Protein AF-A0A537EBY5-F1 (afdb_monomer_lite)

pLDDT: mean 74.68, std 19.13, range [27.14, 98.25]

Sequence (490 aa):
MNLAALVAFVLGSEFKTANGILRASDQRFGFIKRELEREFDETRVAWFFSLMGKNVGSEMEGLAYSTVLRDSSAQLTFLPYHSLYMLSISSYKYTDAKSIGKAWNYKGRAVENVLFNAVTSCLQTRHPMDGRKLLRYQLPDDKGDIDVAGFDKSNLLLMESKFWDSPTVESLESELDRFKLRVDYVQQNLSKLGFDEGLKITPVFFTPYAPLAMWSQIRLLPSVSSIIYFLTKNFGPRRFRLIDGDERISQYVQMDNNGQFIPLDGSGVASDIPEDLYRIQDGVVDQLGDNEIVVYVMTPAGTAYPIFCELTQPMALDLRTSGVGPGTVIRMGLYNLLGGWAPAQLCCFRVLKSFEETKGQSPAMVLTLANVSSARDEFVLRTWGEYGKEILDFAEKWDVDLFKLITRLEQKGQNYLSGVGIALGLQDMFHFVAQCPCGDAIGMPTTLAIRLRVLYPDGKLRCESCDPELESKLRELNSGPVRKAGYVPW

Structure (mmCIF, N/CA/C/O backbone):
data_AF-A0A537EBY5-F1
#
_entry.id   AF-A0A537EBY5-F1
#
loop_
_atom_site.group_PDB
_atom_site.id
_atom_site.type_symbol
_atom_site.label_atom_id
_atom_site.label_alt_id
_atom_site.label_comp_id
_atom_site.label_asym_id
_atom_site.label_entity_id
_atom_site.label_seq_id
_atom_site.pdbx_PDB_ins_code
_atom_site.Cartn_x
_atom_site.Cartn_y
_atom_site.Cartn_z
_atom_site.occupancy
_atom_site.B_iso_or_equiv
_atom_site.auth_seq_id
_atom_site.auth_comp_id
_atom_site.auth_asym_id
_atom_site.auth_atom_id
_atom_site.pdbx_PDB_model_num
ATOM 1 N N . MET A 1 1 ? 23.662 4.788 0.479 1.00 34.78 1 MET A N 1
ATOM 2 C CA . MET A 1 1 ? 22.581 3.866 0.063 1.00 34.78 1 MET A CA 1
ATOM 3 C C . MET A 1 1 ? 21.794 3.482 1.310 1.00 34.78 1 MET A C 1
ATOM 5 O O . MET A 1 1 ? 22.374 2.895 2.210 1.00 34.78 1 MET A O 1
ATOM 9 N N . ASN A 1 2 ? 20.515 3.859 1.429 1.00 38.72 2 ASN A N 1
ATOM 10 C CA . ASN A 1 2 ? 19.704 3.490 2.601 1.00 38.72 2 ASN A CA 1
ATOM 11 C C . ASN A 1 2 ? 19.650 1.951 2.724 1.00 38.72 2 ASN A C 1
ATOM 13 O O . ASN A 1 2 ? 19.525 1.273 1.710 1.00 38.72 2 ASN A O 1
ATOM 17 N N . LEU A 1 3 ? 19.732 1.368 3.920 1.00 38.03 3 LEU A N 1
ATOM 18 C CA . LEU A 1 3 ? 19.669 -0.090 4.096 1.00 38.03 3 LEU A CA 1
ATOM 19 C C . LEU A 1 3 ? 18.361 -0.684 3.548 1.00 38.03 3 LEU A C 1
ATOM 21 O O . LEU A 1 3 ? 18.355 -1.794 3.029 1.00 38.03 3 LEU A O 1
ATOM 25 N N . ALA A 1 4 ? 17.265 0.078 3.587 1.00 36.84 4 ALA A N 1
ATOM 26 C CA . ALA A 1 4 ? 16.023 -0.268 2.897 1.00 36.84 4 ALA A CA 1
ATOM 27 C C . ALA A 1 4 ? 16.229 -0.404 1.379 1.00 36.84 4 ALA A C 1
ATOM 29 O O . ALA A 1 4 ? 15.717 -1.334 0.763 1.00 36.84 4 ALA A O 1
ATOM 30 N N . ALA A 1 5 ? 17.028 0.497 0.799 1.00 35.72 5 ALA A N 1
ATOM 31 C CA . ALA A 1 5 ? 17.425 0.460 -0.597 1.00 35.72 5 ALA A CA 1
ATOM 32 C C . ALA A 1 5 ? 18.400 -0.687 -0.869 1.00 35.72 5 ALA A C 1
ATOM 34 O O . ALA A 1 5 ? 18.190 -1.345 -1.865 1.00 35.72 5 ALA A O 1
ATOM 35 N N . LEU A 1 6 ? 19.366 -1.008 0.009 1.00 39.84 6 LEU A N 1
ATOM 36 C CA . LEU A 1 6 ? 20.245 -2.190 -0.109 1.00 39.84 6 LEU A CA 1
ATOM 37 C C . LEU A 1 6 ? 19.442 -3.502 -0.036 1.00 39.84 6 LEU A C 1
ATOM 39 O O . LEU A 1 6 ? 19.629 -4.382 -0.864 1.00 39.84 6 LEU A O 1
ATOM 43 N N . VAL A 1 7 ? 18.523 -3.638 0.924 1.00 40.16 7 VAL A N 1
ATOM 44 C CA . VAL A 1 7 ? 17.635 -4.806 1.067 1.00 40.16 7 VAL A CA 1
ATOM 45 C C . VAL A 1 7 ? 16.714 -4.924 -0.151 1.00 40.16 7 VAL A C 1
ATOM 47 O O . VAL A 1 7 ? 16.579 -6.010 -0.707 1.00 40.16 7 VAL A O 1
ATOM 50 N N . ALA A 1 8 ? 16.150 -3.819 -0.639 1.00 36.78 8 ALA A N 1
ATOM 51 C CA . ALA A 1 8 ? 15.376 -3.809 -1.879 1.00 36.78 8 ALA A CA 1
ATOM 52 C C . ALA A 1 8 ? 16.237 -4.099 -3.132 1.00 36.78 8 ALA A C 1
ATOM 54 O O . ALA A 1 8 ? 15.797 -4.859 -3.993 1.00 36.78 8 ALA A O 1
ATOM 55 N N . PHE A 1 9 ? 17.465 -3.567 -3.215 1.00 36.50 9 PHE A N 1
ATOM 56 C CA . PHE A 1 9 ? 18.412 -3.735 -4.333 1.00 36.50 9 PHE A CA 1
ATOM 57 C C . PHE A 1 9 ? 18.972 -5.154 -4.421 1.00 36.50 9 PHE A C 1
ATOM 59 O O . PHE A 1 9 ? 19.147 -5.683 -5.513 1.00 36.50 9 PHE A O 1
ATOM 66 N N . VAL A 1 10 ? 19.290 -5.765 -3.278 1.00 36.56 10 VAL A N 1
ATOM 67 C CA . VAL A 1 10 ? 20.008 -7.047 -3.197 1.00 36.56 10 VAL A CA 1
ATOM 68 C C . VAL A 1 10 ? 19.041 -8.235 -3.067 1.00 36.56 10 VAL A C 1
ATOM 70 O O . VAL A 1 10 ? 19.367 -9.347 -3.498 1.00 36.56 10 VAL A O 1
ATOM 73 N N . LEU A 1 11 ? 17.852 -8.025 -2.481 1.00 41.75 11 LEU A N 1
ATOM 74 C CA . LEU A 1 11 ? 16.957 -9.099 -2.007 1.00 41.75 11 LEU A CA 1
ATOM 75 C C . LEU A 1 11 ? 15.520 -9.004 -2.558 1.00 41.75 11 LEU A C 1
ATOM 77 O O . LEU A 1 11 ? 14.694 -9.874 -2.280 1.00 41.75 11 LEU A O 1
ATOM 81 N N . GLY A 1 12 ? 15.202 -7.975 -3.351 1.00 36.81 12 GLY A N 1
ATOM 82 C CA . GLY A 1 12 ? 13.828 -7.631 -3.737 1.00 36.81 12 GLY A CA 1
ATOM 83 C C . GLY A 1 12 ? 13.080 -8.651 -4.609 1.00 36.81 12 GLY A C 1
ATOM 84 O O . GLY A 1 12 ? 11.850 -8.670 -4.582 1.00 36.81 12 GLY A O 1
ATOM 85 N N . SER A 1 13 ? 13.765 -9.517 -5.366 1.00 36.62 13 SER A N 1
ATOM 86 C CA . SER A 1 13 ? 13.103 -10.536 -6.203 1.00 36.62 13 SER A CA 1
ATOM 87 C C . SER A 1 13 ? 12.587 -11.740 -5.404 1.00 36.62 13 SER A C 1
ATOM 89 O O . SER A 1 13 ? 11.498 -12.227 -5.693 1.00 36.62 13 SER A O 1
ATOM 91 N N . GLU A 1 14 ? 13.302 -12.175 -4.362 1.00 35.69 14 GLU A N 1
ATOM 92 C CA . GLU A 1 14 ? 12.893 -13.290 -3.484 1.00 35.69 14 GLU A CA 1
ATOM 93 C C . GLU A 1 14 ? 11.818 -12.876 -2.465 1.00 35.69 14 GLU A C 1
ATOM 95 O O . GLU A 1 14 ? 11.076 -13.710 -1.951 1.00 35.69 14 GLU A O 1
ATOM 100 N N . PHE A 1 15 ? 11.696 -11.574 -2.195 1.00 39.59 15 PHE A N 1
ATOM 101 C CA . PHE A 1 15 ? 10.700 -11.013 -1.282 1.00 39.59 15 PHE A CA 1
ATOM 102 C C . PHE A 1 15 ? 9.254 -11.141 -1.809 1.00 39.59 15 PHE A C 1
ATOM 104 O O . PHE A 1 15 ? 8.315 -11.306 -1.029 1.00 39.59 15 PHE A O 1
ATOM 111 N N . LYS A 1 16 ? 9.067 -11.098 -3.138 1.00 35.56 16 LYS A N 1
ATOM 112 C CA . LYS A 1 16 ? 7.748 -11.121 -3.801 1.00 35.56 16 LYS A CA 1
ATOM 113 C C . LYS A 1 16 ? 7.028 -12.472 -3.727 1.00 35.56 16 LYS A C 1
ATOM 115 O O . LYS A 1 16 ? 5.814 -12.505 -3.890 1.00 35.56 16 LYS A O 1
ATOM 120 N N . THR A 1 17 ? 7.741 -13.575 -3.508 1.00 36.78 17 THR A N 1
ATOM 121 C CA . THR A 1 17 ? 7.212 -14.925 -3.770 1.00 36.78 17 THR A CA 1
ATOM 122 C C . THR A 1 17 ? 6.623 -15.650 -2.554 1.00 36.78 17 THR A C 1
ATOM 124 O O . THR A 1 17 ? 6.066 -16.728 -2.730 1.00 36.78 17 THR A O 1
ATOM 127 N N . ALA A 1 18 ? 6.731 -15.114 -1.329 1.00 38.44 18 ALA A N 1
ATOM 128 C CA . ALA A 1 18 ? 6.383 -15.871 -0.114 1.00 38.44 18 ALA A CA 1
ATOM 129 C C . ALA A 1 18 ? 5.737 -15.037 1.013 1.00 38.44 18 ALA A C 1
ATOM 131 O O . ALA A 1 18 ? 6.177 -15.094 2.159 1.00 38.44 18 ALA A O 1
ATOM 132 N N . ASN A 1 19 ? 4.688 -14.261 0.713 1.00 40.84 19 ASN A N 1
ATOM 133 C CA . ASN A 1 19 ? 3.856 -13.586 1.729 1.00 40.84 19 ASN A CA 1
ATOM 134 C C . ASN A 1 19 ? 4.637 -12.688 2.715 1.00 40.84 19 ASN A C 1
ATOM 136 O O . ASN A 1 19 ? 4.342 -12.648 3.908 1.00 40.84 19 ASN A O 1
ATOM 140 N N . GLY A 1 20 ? 5.655 -11.967 2.232 1.00 37.28 20 GLY A N 1
ATOM 141 C CA . GLY A 1 20 ? 6.463 -11.090 3.081 1.00 37.28 20 GLY A CA 1
ATOM 142 C C . GLY A 1 20 ? 7.470 -11.833 3.962 1.00 37.28 20 GLY A C 1
ATOM 143 O O . GLY A 1 20 ? 7.803 -11.347 5.038 1.00 37.28 20 GLY A O 1
ATOM 144 N N . ILE A 1 21 ? 7.965 -12.996 3.536 1.00 44.22 21 ILE A N 1
ATOM 145 C CA . ILE A 1 21 ? 9.081 -13.706 4.172 1.00 44.22 21 ILE A CA 1
ATOM 146 C C . ILE A 1 21 ? 10.224 -13.801 3.159 1.00 44.22 21 ILE A C 1
ATOM 148 O O . ILE A 1 21 ? 10.071 -14.398 2.096 1.00 44.22 21 ILE A O 1
ATOM 152 N N . LEU A 1 22 ? 11.383 -13.229 3.483 1.00 50.22 22 LEU A N 1
ATOM 153 C CA . LEU A 1 22 ? 12.596 -13.390 2.687 1.00 50.22 22 LEU A CA 1
ATOM 154 C C . LEU A 1 22 ? 13.265 -14.720 3.049 1.00 50.22 22 LEU A C 1
ATOM 156 O O . LEU A 1 22 ? 13.665 -14.915 4.193 1.00 50.22 22 LEU A O 1
ATOM 160 N N . ARG A 1 23 ? 13.417 -15.606 2.066 1.00 53.62 23 ARG A N 1
ATOM 161 C CA . ARG A 1 23 ? 14.147 -16.875 2.173 1.00 53.62 23 ARG A CA 1
ATOM 162 C C . ARG A 1 23 ? 15.531 -16.700 1.547 1.00 53.62 23 ARG A C 1
ATOM 164 O O . ARG A 1 23 ? 15.623 -16.583 0.336 1.00 53.62 23 ARG A O 1
ATOM 171 N N . ALA A 1 24 ? 16.590 -16.702 2.351 1.00 53.94 24 ALA A N 1
ATOM 172 C CA . ALA A 1 24 ? 17.969 -16.547 1.889 1.00 53.94 24 ALA A CA 1
ATOM 173 C C . ALA A 1 24 ? 18.787 -17.821 2.141 1.00 53.94 24 ALA A C 1
ATOM 175 O O . ALA A 1 24 ? 18.686 -18.425 3.210 1.00 53.94 24 ALA A O 1
ATOM 176 N N . SER A 1 25 ? 19.632 -18.212 1.183 1.00 56.47 25 SER A N 1
ATOM 177 C CA . SER A 1 25 ? 20.673 -19.219 1.428 1.00 56.47 25 SER A CA 1
ATOM 178 C C . SER A 1 25 ? 21.702 -18.695 2.432 1.00 56.47 25 SER A C 1
ATOM 180 O O . SER A 1 25 ? 21.924 -17.485 2.525 1.00 56.47 25 SER A O 1
ATOM 182 N N . ASP A 1 26 ? 22.385 -19.589 3.147 1.00 58.03 26 ASP A N 1
ATOM 183 C CA . ASP A 1 26 ? 23.429 -19.211 4.114 1.00 58.03 26 ASP A CA 1
ATOM 184 C C . ASP A 1 26 ? 24.533 -18.323 3.495 1.00 58.03 26 ASP A C 1
ATOM 186 O O . ASP A 1 26 ? 25.012 -17.379 4.127 1.00 58.03 26 ASP A O 1
ATOM 190 N N . GLN A 1 27 ? 24.896 -18.556 2.227 1.00 56.38 27 GLN A N 1
ATOM 191 C CA . GLN A 1 27 ? 25.878 -17.739 1.502 1.00 56.38 27 GLN A CA 1
ATOM 192 C C . GLN A 1 27 ? 25.371 -16.310 1.246 1.00 56.38 27 GLN A C 1
ATOM 194 O O . GLN A 1 27 ? 26.117 -15.340 1.412 1.00 56.38 27 GLN A O 1
ATOM 199 N N . ARG A 1 28 ? 24.094 -16.171 0.868 1.00 52.75 28 ARG A N 1
ATOM 200 C CA . ARG A 1 28 ? 23.446 -14.878 0.612 1.00 52.75 28 ARG A CA 1
ATOM 201 C C . ARG A 1 28 ? 23.210 -14.118 1.915 1.00 52.75 28 ARG A C 1
ATOM 203 O O . ARG A 1 28 ? 23.464 -12.920 1.980 1.00 52.75 28 ARG A O 1
ATOM 210 N N . PHE A 1 29 ? 22.835 -14.825 2.977 1.00 59.34 29 PHE A N 1
ATOM 211 C CA . PHE A 1 29 ? 22.734 -14.274 4.325 1.00 59.34 29 PHE A CA 1
ATOM 212 C C . PHE A 1 29 ? 24.089 -13.761 4.838 1.00 59.34 29 PHE A C 1
ATOM 214 O O . PHE A 1 29 ? 24.180 -12.646 5.350 1.00 59.34 29 PHE A O 1
ATOM 221 N N . GLY A 1 30 ? 25.168 -14.518 4.613 1.00 61.12 30 GLY A N 1
ATOM 222 C CA . GLY A 1 30 ? 26.533 -14.083 4.917 1.00 61.12 30 GLY A CA 1
ATOM 223 C C . GLY A 1 30 ? 26.979 -12.851 4.120 1.00 61.12 30 GLY A C 1
ATOM 224 O O . GLY A 1 30 ? 27.727 -12.024 4.634 1.00 61.12 30 GLY A O 1
ATOM 225 N N . PHE A 1 31 ? 26.513 -12.680 2.880 1.00 58.09 31 PHE A N 1
ATOM 226 C CA . PHE A 1 31 ? 26.744 -11.454 2.108 1.00 58.09 31 PHE A CA 1
ATOM 227 C C . PHE A 1 31 ? 26.033 -10.238 2.720 1.00 58.09 31 PHE A C 1
ATOM 229 O O . PHE A 1 31 ? 26.691 -9.236 2.976 1.00 58.09 31 PHE A O 1
ATOM 236 N N . ILE A 1 32 ? 24.737 -10.349 3.038 1.00 57.22 32 ILE A N 1
ATOM 237 C CA . ILE A 1 32 ? 23.959 -9.269 3.680 1.00 57.22 32 ILE A CA 1
ATOM 238 C C . ILE A 1 32 ? 24.620 -8.835 4.989 1.00 57.22 32 ILE A C 1
ATOM 240 O O . ILE A 1 32 ? 24.791 -7.644 5.235 1.00 57.22 32 ILE A O 1
ATOM 244 N N . LYS A 1 33 ? 25.012 -9.811 5.816 1.00 64.56 33 LYS A N 1
ATOM 245 C CA . LYS A 1 33 ? 25.699 -9.563 7.081 1.00 64.56 33 LYS A CA 1
ATOM 246 C C . LYS A 1 33 ? 26.998 -8.776 6.875 1.00 64.56 33 LYS A C 1
ATOM 248 O O . LYS A 1 33 ? 27.179 -7.769 7.543 1.00 64.56 33 LYS A O 1
ATOM 253 N N . ARG A 1 34 ? 27.844 -9.175 5.920 1.00 62.50 34 ARG A N 1
ATOM 254 C CA . ARG A 1 34 ? 29.115 -8.485 5.632 1.00 62.50 34 ARG A CA 1
ATOM 255 C C . ARG A 1 34 ? 28.929 -7.062 5.114 1.00 62.50 34 ARG A C 1
ATOM 257 O O . ARG A 1 34 ? 29.655 -6.167 5.529 1.00 62.50 34 ARG A O 1
ATOM 264 N N . GLU A 1 35 ? 27.962 -6.836 4.227 1.00 55.69 35 GLU A N 1
ATOM 265 C CA . GLU A 1 35 ? 27.681 -5.484 3.724 1.00 55.69 35 GLU A CA 1
ATOM 266 C C . GLU A 1 35 ? 27.144 -4.575 4.838 1.00 55.69 35 GLU A C 1
ATOM 268 O O . GLU A 1 35 ? 27.520 -3.410 4.922 1.00 55.69 35 GLU A O 1
ATOM 273 N N . LEU A 1 36 ? 26.328 -5.126 5.742 1.00 54.66 36 LEU A N 1
ATOM 274 C CA . LEU A 1 36 ? 25.888 -4.434 6.950 1.00 54.66 36 LEU A CA 1
ATOM 275 C C . LEU A 1 36 ? 27.049 -4.122 7.900 1.00 54.66 36 LEU A C 1
ATOM 277 O O . LEU A 1 36 ? 27.131 -3.001 8.390 1.00 54.66 36 LEU A O 1
ATOM 281 N N . GLU A 1 37 ? 27.939 -5.086 8.152 1.00 62.47 37 GLU A N 1
ATOM 282 C CA . GLU A 1 37 ? 29.136 -4.913 8.993 1.00 62.47 37 GLU A CA 1
ATOM 283 C C . GLU A 1 37 ? 30.039 -3.802 8.451 1.00 62.47 37 GLU A C 1
ATOM 285 O O . GLU A 1 37 ? 30.534 -2.985 9.228 1.00 62.47 37 GLU A O 1
ATOM 290 N N . ARG A 1 38 ? 30.197 -3.731 7.121 1.00 58.28 38 ARG A N 1
ATOM 291 C CA . ARG A 1 38 ? 30.978 -2.685 6.449 1.00 58.28 38 ARG A CA 1
ATOM 292 C C . ARG A 1 38 ? 30.388 -1.288 6.653 1.00 58.28 38 ARG A C 1
ATOM 294 O O . ARG A 1 38 ? 31.144 -0.328 6.758 1.00 58.28 38 ARG A O 1
ATOM 301 N N . GLU A 1 39 ? 29.065 -1.178 6.693 1.00 50.47 39 GLU A N 1
ATOM 302 C CA . GLU A 1 39 ? 28.355 0.105 6.743 1.00 50.47 39 GLU A CA 1
ATOM 303 C C . GLU A 1 39 ? 28.093 0.599 8.183 1.00 50.47 39 GLU A C 1
ATOM 305 O O . GLU A 1 39 ? 28.117 1.802 8.435 1.00 50.47 39 GLU A O 1
ATOM 310 N N . PHE A 1 40 ? 27.846 -0.301 9.147 1.00 48.81 40 PHE A N 1
ATOM 311 C CA . PHE A 1 40 ? 27.238 0.052 10.446 1.00 48.81 40 PHE A CA 1
ATOM 312 C C . PHE A 1 40 ? 28.044 -0.339 11.700 1.00 48.81 40 PHE A C 1
ATOM 314 O O . PHE A 1 40 ? 27.475 -0.337 12.796 1.00 48.81 40 PHE A O 1
ATOM 321 N N . ASP A 1 41 ? 29.348 -0.604 11.558 1.00 55.28 41 ASP A N 1
ATOM 322 C CA . ASP A 1 41 ? 30.264 -1.108 12.600 1.00 55.28 41 ASP A CA 1
ATOM 323 C C . ASP A 1 41 ? 30.000 -2.577 13.007 1.00 55.28 41 ASP A C 1
ATOM 325 O O . ASP A 1 41 ? 28.899 -2.982 13.400 1.00 55.28 41 ASP A O 1
ATOM 329 N N . GLU A 1 42 ? 31.060 -3.385 12.930 1.00 52.28 42 GLU A N 1
ATOM 330 C CA . GLU A 1 42 ? 31.050 -4.846 13.053 1.00 52.28 42 GLU A CA 1
ATOM 331 C C . GLU A 1 42 ? 30.466 -5.304 14.396 1.00 52.28 42 GLU A C 1
ATOM 333 O O . GLU A 1 42 ? 29.689 -6.256 14.449 1.00 52.28 42 GLU A O 1
ATOM 338 N N . THR A 1 43 ? 30.731 -4.569 15.481 1.00 54.06 43 THR A N 1
ATOM 339 C CA . THR A 1 43 ? 30.275 -4.925 16.837 1.00 54.06 43 THR A CA 1
ATOM 340 C C . THR A 1 43 ? 28.751 -4.843 16.981 1.00 54.06 43 THR A C 1
ATOM 342 O O . THR A 1 43 ? 28.122 -5.685 17.628 1.00 54.06 43 THR A O 1
ATOM 345 N N . ARG A 1 44 ? 28.126 -3.835 16.364 1.00 46.75 44 ARG A N 1
ATOM 346 C CA . ARG A 1 44 ? 26.679 -3.575 16.467 1.00 46.75 44 ARG A CA 1
ATOM 347 C C . ARG A 1 44 ? 25.874 -4.474 15.540 1.00 46.75 44 ARG A C 1
ATOM 349 O O . ARG A 1 44 ? 24.793 -4.939 15.904 1.00 46.75 44 ARG A O 1
ATOM 356 N N . VAL A 1 45 ? 26.428 -4.765 14.369 1.00 51.47 45 VAL A N 1
ATOM 357 C CA . VAL A 1 45 ? 25.849 -5.703 13.408 1.00 51.47 45 VAL A CA 1
ATOM 358 C C . VAL A 1 45 ? 25.989 -7.137 13.915 1.00 51.47 45 VAL A C 1
ATOM 360 O O . VAL A 1 45 ? 25.011 -7.886 13.908 1.00 51.47 45 VAL A O 1
ATOM 363 N N . ALA A 1 46 ? 27.146 -7.502 14.473 1.00 53.09 46 ALA A N 1
ATOM 364 C CA . ALA A 1 46 ? 27.330 -8.775 15.159 1.00 53.09 46 ALA A CA 1
ATOM 365 C C . ALA A 1 46 ? 26.348 -8.935 16.325 1.00 53.09 46 ALA A C 1
ATOM 367 O O . ALA A 1 46 ? 25.765 -10.007 16.471 1.00 53.09 46 ALA A O 1
ATOM 368 N N . TRP A 1 47 ? 26.090 -7.879 17.105 1.00 48.94 47 TRP A N 1
ATOM 369 C CA . TRP A 1 47 ? 25.069 -7.894 18.156 1.00 48.94 47 TRP A CA 1
ATOM 370 C C . TRP A 1 47 ? 23.665 -8.175 17.595 1.00 48.94 47 TRP A C 1
ATOM 372 O O . TRP A 1 47 ? 23.024 -9.124 18.054 1.00 48.94 47 TRP A O 1
ATOM 382 N N . PHE A 1 48 ? 23.235 -7.443 16.555 1.00 47.69 48 PHE A N 1
ATOM 383 C CA . PHE A 1 48 ? 21.952 -7.638 15.860 1.00 47.69 48 PHE A CA 1
ATOM 384 C C . PHE A 1 48 ? 21.788 -9.081 15.354 1.00 47.69 48 PHE A C 1
ATOM 386 O O . PHE A 1 48 ? 20.811 -9.754 15.683 1.00 47.69 48 PHE A O 1
ATOM 393 N N . PHE A 1 49 ? 22.782 -9.613 14.637 1.00 54.41 49 PHE A N 1
ATOM 394 C CA . PHE A 1 49 ? 22.743 -10.987 14.131 1.00 54.41 49 PHE A CA 1
ATOM 395 C C . PHE A 1 49 ? 22.888 -12.050 15.232 1.00 54.41 49 PHE A C 1
ATOM 397 O O . PHE A 1 49 ? 22.296 -13.122 15.112 1.00 54.41 49 PHE A O 1
ATOM 404 N N . SER A 1 50 ? 23.614 -11.776 16.322 1.00 49.47 50 SER A N 1
ATOM 405 C CA . SER A 1 50 ? 23.730 -12.701 17.460 1.00 49.47 50 SER A CA 1
ATOM 406 C C . SER A 1 50 ? 22.423 -12.838 18.240 1.00 49.47 50 SER A C 1
ATOM 408 O O . SER A 1 50 ? 22.138 -13.911 18.766 1.00 49.47 50 SER A O 1
ATOM 410 N N . LEU A 1 51 ? 21.620 -11.770 18.302 1.00 42.31 51 LEU A N 1
ATOM 411 C CA . LEU A 1 51 ? 20.297 -11.783 18.921 1.00 42.31 51 LEU A CA 1
ATOM 412 C C . LEU A 1 51 ? 19.284 -12.516 18.041 1.00 42.31 51 LEU A C 1
ATOM 414 O O . LEU A 1 51 ? 18.482 -13.294 18.549 1.00 42.31 51 LEU A O 1
ATOM 418 N N . MET A 1 52 ? 19.362 -12.324 16.723 1.00 43.75 52 MET A N 1
ATOM 419 C CA . MET A 1 52 ? 18.481 -12.999 15.770 1.00 43.75 52 MET A CA 1
ATOM 420 C C . MET A 1 52 ? 18.808 -14.491 15.575 1.00 43.75 52 MET A C 1
ATOM 422 O O . MET A 1 52 ? 17.912 -15.277 15.294 1.00 43.75 52 MET A O 1
ATOM 426 N N . GLY A 1 53 ? 20.069 -14.902 15.745 1.00 38.97 53 GLY A N 1
ATOM 427 C CA . GLY A 1 53 ? 20.531 -16.281 15.534 1.00 38.97 53 GLY A CA 1
ATOM 428 C C . GLY A 1 53 ? 20.378 -17.241 16.723 1.00 38.97 53 GLY A C 1
ATOM 429 O O . GLY A 1 53 ? 20.792 -18.392 16.608 1.00 38.97 53 GLY A O 1
ATOM 430 N N . LYS A 1 54 ? 19.829 -16.798 17.864 1.00 41.78 54 LYS A N 1
ATOM 431 C CA . LYS A 1 54 ? 19.724 -17.614 19.093 1.00 41.78 54 LYS A CA 1
ATOM 432 C C . LYS A 1 54 ? 18.439 -18.443 19.225 1.00 41.78 54 LYS A C 1
ATOM 434 O O . LYS A 1 54 ? 18.398 -19.319 20.083 1.00 41.78 54 LYS A O 1
ATOM 439 N N . ASN A 1 55 ? 17.434 -18.240 18.371 1.00 39.69 55 ASN A N 1
ATOM 440 C CA . ASN A 1 55 ? 16.202 -19.037 18.385 1.00 39.69 55 ASN A CA 1
ATOM 441 C C . ASN A 1 55 ? 16.270 -20.162 17.343 1.00 39.69 55 ASN A C 1
ATOM 443 O O . ASN A 1 55 ? 15.786 -20.031 16.221 1.00 39.69 55 ASN A O 1
ATOM 447 N N . VAL A 1 56 ? 16.880 -21.285 17.725 1.00 41.22 56 VAL A N 1
ATOM 448 C CA . VAL A 1 56 ? 16.789 -22.548 16.978 1.00 41.22 56 VAL A CA 1
ATOM 449 C C . VAL A 1 56 ? 15.507 -23.252 17.432 1.00 41.22 56 VAL A C 1
ATOM 451 O O . VAL A 1 56 ? 15.516 -24.005 18.400 1.00 41.22 56 VAL A O 1
ATOM 454 N N . GLY A 1 57 ? 14.377 -22.935 16.801 1.00 37.22 57 GLY A N 1
ATOM 455 C CA . GLY A 1 57 ? 13.090 -23.560 17.113 1.00 37.22 57 GLY A CA 1
ATOM 456 C C . GLY A 1 57 ? 12.903 -24.853 16.325 1.00 37.22 57 GLY A C 1
ATOM 457 O O . GLY A 1 57 ? 12.599 -24.800 15.138 1.00 37.22 57 GLY A O 1
ATOM 458 N N . SER A 1 58 ? 13.066 -26.005 16.974 1.00 33.38 58 SER A N 1
ATOM 459 C CA . SER A 1 58 ? 12.751 -27.330 16.416 1.00 33.38 58 SER A CA 1
ATOM 460 C C . SER A 1 58 ? 11.256 -27.680 16.450 1.00 33.38 58 SER A C 1
ATOM 462 O O . SER A 1 58 ? 10.893 -28.808 16.134 1.00 33.38 58 SER A O 1
ATOM 464 N N . GLU A 1 59 ? 10.373 -26.741 16.796 1.00 35.25 59 GLU A N 1
ATOM 465 C CA . GLU A 1 59 ? 8.925 -26.959 16.842 1.00 35.25 59 GLU A CA 1
ATOM 466 C C . GLU A 1 59 ? 8.206 -25.797 16.141 1.00 35.25 59 GLU A C 1
ATOM 468 O O . GLU A 1 59 ? 8.377 -24.630 16.491 1.00 35.25 59 GLU A O 1
ATOM 473 N N . MET A 1 60 ? 7.439 -26.113 15.091 1.00 34.28 60 MET A N 1
ATOM 474 C CA . MET A 1 60 ? 6.792 -25.141 14.192 1.00 34.28 60 MET A CA 1
ATOM 475 C C . MET A 1 60 ? 5.600 -24.383 14.819 1.00 34.28 60 MET A C 1
ATOM 477 O O . MET A 1 60 ? 5.005 -23.523 14.166 1.00 34.28 60 MET A O 1
ATOM 481 N N . GLU A 1 61 ? 5.242 -24.647 16.075 1.00 27.14 61 GLU A N 1
ATOM 482 C CA . GLU A 1 61 ? 4.152 -23.961 16.778 1.00 27.14 61 GLU A CA 1
ATOM 483 C C . GLU A 1 61 ? 4.660 -22.691 17.478 1.00 27.14 61 GLU A C 1
ATOM 485 O O . GLU A 1 61 ? 4.948 -22.678 18.670 1.00 27.14 61 GLU A O 1
ATOM 490 N N . GLY A 1 62 ? 4.805 -21.586 16.738 1.00 30.83 62 GLY A N 1
ATOM 491 C CA . GLY A 1 62 ? 5.253 -20.330 17.363 1.00 30.83 62 GLY A CA 1
ATOM 492 C C . GLY A 1 62 ? 5.820 -19.252 16.445 1.00 30.83 62 GLY A C 1
ATOM 493 O O . GLY A 1 62 ? 6.632 -18.440 16.889 1.00 30.83 62 GLY A O 1
ATOM 494 N N . LEU A 1 63 ? 5.395 -19.195 15.179 1.00 33.81 63 LEU A N 1
ATOM 495 C CA . LEU A 1 63 ? 5.863 -18.213 14.183 1.00 33.81 63 LEU A CA 1
ATOM 496 C C . LEU A 1 63 ? 5.726 -16.734 14.620 1.00 33.81 63 LEU A C 1
ATOM 498 O O . LEU A 1 63 ? 6.373 -15.862 14.048 1.00 33.81 63 LEU A O 1
ATOM 502 N N . ALA A 1 64 ? 4.925 -16.434 15.648 1.00 29.73 64 ALA A N 1
ATOM 503 C CA . ALA A 1 64 ? 4.668 -15.080 16.144 1.00 29.73 64 ALA A CA 1
ATOM 504 C C . ALA A 1 64 ? 5.816 -14.447 16.968 1.00 29.73 64 ALA A C 1
ATOM 506 O O . ALA A 1 64 ? 5.731 -13.257 17.286 1.00 29.73 64 ALA A O 1
ATOM 507 N N . TYR A 1 65 ? 6.864 -15.210 17.314 1.00 33.50 65 TYR A N 1
ATOM 508 C CA . TYR A 1 65 ? 7.867 -14.813 18.319 1.00 33.50 65 TYR A CA 1
ATOM 509 C C . TYR A 1 65 ? 9.317 -14.710 17.811 1.00 33.50 65 TYR A C 1
ATOM 511 O O . TYR A 1 65 ? 10.198 -14.350 18.590 1.00 33.50 65 TYR A O 1
ATOM 519 N N . SER A 1 66 ? 9.590 -15.008 16.535 1.00 36.62 66 SER A N 1
ATOM 520 C CA . SER A 1 66 ? 10.967 -15.137 16.025 1.00 36.62 66 SER A CA 1
ATOM 521 C C . SER A 1 66 ? 11.296 -14.126 14.920 1.00 36.62 66 SER A C 1
ATOM 523 O O . SER A 1 66 ? 10.604 -14.055 13.907 1.00 36.62 66 SER A O 1
ATOM 525 N N . THR A 1 67 ? 12.379 -13.362 15.110 1.00 45.81 67 THR A N 1
ATOM 526 C CA . THR A 1 67 ? 12.877 -12.310 14.195 1.00 45.81 67 THR A CA 1
ATOM 527 C C . THR A 1 67 ? 13.641 -12.874 12.987 1.00 45.81 67 THR A C 1
ATOM 529 O O . THR A 1 67 ? 13.695 -12.249 11.932 1.00 45.81 67 THR A O 1
ATOM 532 N N . VAL A 1 68 ? 14.217 -14.072 13.127 1.00 46.22 68 VAL A N 1
ATOM 533 C CA . VAL A 1 68 ? 14.847 -14.874 12.067 1.00 46.22 68 VAL A CA 1
ATOM 534 C C . VAL A 1 68 ? 14.586 -16.342 12.372 1.00 46.22 68 VAL A C 1
ATOM 536 O O . VAL A 1 68 ? 14.673 -16.747 13.529 1.00 46.22 68 VAL A O 1
ATOM 539 N N . LEU A 1 69 ? 14.289 -17.143 11.350 1.00 48.03 69 LEU A N 1
ATOM 540 C CA . LEU A 1 69 ? 14.195 -18.599 11.474 1.00 48.03 69 LEU A CA 1
ATOM 541 C C . LEU A 1 69 ? 15.254 -19.238 10.586 1.00 48.03 69 LEU A C 1
ATOM 543 O O . LEU A 1 69 ? 15.334 -18.913 9.406 1.00 48.03 69 LEU A O 1
ATOM 547 N N . ARG A 1 70 ? 16.061 -20.146 11.132 1.00 47.31 70 ARG A N 1
ATOM 548 C CA . ARG A 1 70 ? 17.037 -20.908 10.348 1.00 47.31 70 ARG A CA 1
ATOM 549 C C . ARG A 1 70 ? 16.579 -22.353 10.241 1.00 47.31 70 ARG A C 1
ATOM 551 O O . ARG A 1 70 ? 16.513 -23.057 11.243 1.00 47.31 70 ARG A O 1
ATOM 558 N N . ASP A 1 71 ? 16.279 -22.785 9.025 1.00 48.34 71 ASP A N 1
ATOM 559 C CA . ASP A 1 71 ? 16.101 -24.192 8.702 1.00 48.34 71 ASP A CA 1
ATOM 560 C C . ASP A 1 71 ? 17.471 -24.797 8.395 1.00 48.34 71 ASP A C 1
ATOM 562 O O . ASP A 1 71 ? 18.019 -24.669 7.297 1.00 48.34 71 ASP A O 1
ATOM 566 N N . SER A 1 72 ? 18.033 -25.450 9.409 1.00 48.31 72 SER A N 1
ATOM 567 C CA . SER A 1 72 ? 19.332 -26.118 9.337 1.00 48.31 72 SER A CA 1
ATOM 568 C C . SER A 1 72 ? 19.341 -27.314 8.379 1.00 48.31 72 SER A C 1
ATOM 570 O O . SER A 1 72 ? 20.408 -27.677 7.890 1.00 48.31 72 SER A O 1
ATOM 572 N N . SER A 1 73 ? 18.184 -27.928 8.104 1.00 46.66 73 SER A N 1
ATOM 573 C CA . SER A 1 73 ? 18.082 -29.091 7.213 1.00 46.66 73 SER A CA 1
ATOM 574 C C . SER A 1 73 ? 18.147 -28.688 5.742 1.00 46.66 73 SER A C 1
ATOM 576 O O . SER A 1 73 ? 18.760 -29.380 4.931 1.00 46.66 73 SER A O 1
ATOM 578 N N . ALA A 1 74 ? 17.584 -27.523 5.417 1.00 45.69 74 ALA A N 1
ATOM 579 C CA . ALA A 1 74 ? 17.558 -26.984 4.067 1.00 45.69 74 ALA A CA 1
ATOM 580 C C . ALA A 1 74 ? 18.592 -25.861 3.830 1.00 45.69 74 ALA A C 1
ATOM 582 O O . ALA A 1 74 ? 18.663 -25.339 2.720 1.00 45.69 74 ALA A O 1
ATOM 583 N N . GLN A 1 75 ? 19.400 -25.508 4.843 1.00 54.62 75 GLN A N 1
ATOM 584 C CA . GLN A 1 75 ? 20.387 -24.407 4.844 1.00 54.62 75 GLN A CA 1
ATOM 585 C C . GLN A 1 75 ? 19.798 -23.046 4.454 1.00 54.62 75 GLN A C 1
ATOM 587 O O . GLN A 1 75 ? 20.368 -22.279 3.667 1.00 54.62 75 GLN A O 1
ATOM 592 N N . LEU A 1 76 ? 18.612 -22.759 4.983 1.00 47.06 76 LEU A N 1
ATOM 593 C CA . LEU A 1 76 ? 17.843 -21.582 4.611 1.00 47.06 76 LEU A CA 1
ATOM 594 C C . LEU A 1 76 ? 17.512 -20.739 5.824 1.00 47.06 76 LEU A C 1
ATOM 596 O O . LEU A 1 76 ? 17.189 -21.242 6.895 1.00 47.06 76 LEU A O 1
ATOM 600 N N . THR A 1 77 ? 17.568 -19.431 5.623 1.00 54.44 77 THR A N 1
ATOM 601 C CA . THR A 1 77 ? 17.240 -18.433 6.630 1.00 54.44 77 THR A CA 1
ATOM 602 C C . THR A 1 77 ? 16.011 -17.650 6.183 1.00 54.44 77 THR A C 1
ATOM 604 O O . THR A 1 77 ? 15.979 -17.124 5.073 1.00 54.44 77 THR A O 1
ATOM 607 N N . PHE A 1 78 ? 15.002 -17.568 7.043 1.00 52.50 78 PHE A N 1
ATOM 608 C CA . PHE A 1 78 ? 13.749 -16.861 6.815 1.00 52.50 78 PHE A CA 1
ATOM 609 C C . PHE A 1 78 ? 13.713 -15.564 7.632 1.00 52.50 78 PHE A C 1
ATOM 611 O O . PHE A 1 78 ? 13.926 -15.574 8.846 1.00 52.50 78 PHE A O 1
ATOM 618 N N . LEU A 1 79 ? 13.422 -14.454 6.958 1.00 52.72 79 LEU A N 1
ATOM 619 C CA . LEU A 1 79 ? 13.366 -13.090 7.489 1.00 52.72 79 LEU A CA 1
ATOM 620 C C . LEU A 1 79 ? 11.968 -12.496 7.226 1.00 52.72 79 LEU A C 1
ATOM 622 O O . LEU A 1 79 ? 11.666 -12.145 6.084 1.00 52.72 79 LEU A O 1
ATOM 626 N N . PRO A 1 80 ? 11.095 -12.376 8.238 1.00 50.16 80 PRO A N 1
ATOM 627 C CA . PRO A 1 80 ? 9.773 -11.774 8.070 1.00 50.16 80 PRO A CA 1
ATOM 628 C C . PRO A 1 80 ? 9.823 -10.276 7.706 1.00 50.16 80 PRO A C 1
ATOM 630 O O . PRO A 1 80 ? 10.711 -9.540 8.140 1.00 50.16 80 PRO A O 1
ATOM 633 N N . TYR A 1 81 ? 8.810 -9.784 6.983 1.00 43.94 81 TYR A N 1
ATOM 634 C CA . TYR A 1 81 ? 8.689 -8.391 6.527 1.00 43.94 81 TYR A CA 1
ATOM 635 C C . TYR A 1 81 ? 8.740 -7.400 7.680 1.00 43.94 81 TYR A C 1
ATOM 637 O O . TYR A 1 81 ? 9.391 -6.369 7.568 1.00 43.94 81 TYR A O 1
ATOM 645 N N . HIS A 1 82 ? 8.114 -7.723 8.814 1.00 48.97 82 HIS A N 1
ATOM 646 C CA . HIS A 1 82 ? 8.168 -6.859 9.987 1.00 48.97 82 HIS A CA 1
ATOM 647 C C . HIS A 1 82 ? 9.609 -6.706 10.496 1.00 48.97 82 HIS A C 1
ATOM 649 O O . HIS A 1 82 ? 10.001 -5.605 10.849 1.00 48.97 82 HIS A O 1
ATOM 655 N N . SER A 1 83 ? 10.430 -7.759 10.485 1.00 49.94 83 SER A N 1
ATOM 656 C CA . SER A 1 83 ? 11.828 -7.703 10.928 1.00 49.94 83 SER A CA 1
ATOM 657 C C . SER A 1 83 ? 12.676 -6.850 9.982 1.00 49.94 83 SER A C 1
ATOM 659 O O . SER A 1 83 ? 13.504 -6.063 10.432 1.00 49.94 83 SER A O 1
ATOM 661 N N . LEU A 1 84 ? 12.407 -6.931 8.676 1.00 49.91 84 LEU A N 1
ATOM 662 C CA . LEU A 1 84 ? 13.041 -6.093 7.655 1.00 49.91 84 LEU A CA 1
ATOM 663 C C . LEU A 1 84 ? 12.560 -4.634 7.706 1.00 49.91 84 LEU A C 1
ATOM 665 O O . LEU A 1 84 ? 13.360 -3.720 7.540 1.00 49.91 84 LEU A O 1
ATOM 669 N N . TYR A 1 85 ? 11.283 -4.398 8.001 1.00 45.38 85 TYR A N 1
ATOM 670 C CA . TYR A 1 85 ? 10.716 -3.068 8.224 1.00 45.38 85 TYR A CA 1
ATOM 671 C C . TYR A 1 85 ? 11.324 -2.425 9.475 1.00 45.38 85 TYR A C 1
ATOM 673 O O . TYR A 1 85 ? 11.812 -1.300 9.433 1.00 45.38 85 TYR A O 1
ATOM 681 N N . MET A 1 86 ? 11.420 -3.177 10.567 1.00 49.41 86 MET A N 1
ATOM 682 C CA . MET A 1 86 ? 12.060 -2.759 11.814 1.00 49.41 86 MET A CA 1
ATOM 683 C C . MET A 1 86 ? 13.548 -2.470 11.626 1.00 49.41 86 MET A C 1
ATOM 685 O O . MET A 1 86 ? 14.051 -1.485 12.168 1.00 49.41 86 MET A O 1
ATOM 689 N N . LEU A 1 87 ? 14.236 -3.283 10.821 1.00 51.09 87 LEU A N 1
ATOM 690 C CA . LEU A 1 87 ? 15.611 -3.050 10.396 1.00 51.09 87 LEU A CA 1
ATOM 691 C C . LEU A 1 87 ? 15.723 -1.763 9.564 1.00 51.09 87 LEU A C 1
ATOM 693 O O . LEU A 1 87 ? 16.550 -0.917 9.886 1.00 51.09 87 LEU A O 1
ATOM 697 N N . SER A 1 88 ? 14.841 -1.564 8.578 1.00 46.34 88 SER A N 1
ATOM 698 C CA . SER A 1 88 ? 14.816 -0.380 7.706 1.00 46.34 88 SER A CA 1
ATOM 699 C C . SER A 1 88 ? 14.568 0.926 8.473 1.00 46.34 88 SER A C 1
ATOM 701 O O . SER A 1 88 ? 15.234 1.939 8.247 1.00 46.34 88 SER A O 1
ATOM 703 N N . ILE A 1 89 ? 13.668 0.897 9.459 1.00 46.22 89 ILE A N 1
ATOM 704 C CA . ILE A 1 89 ? 13.383 2.060 10.296 1.00 46.22 89 ILE A CA 1
ATOM 705 C C . ILE A 1 89 ? 14.509 2.275 11.313 1.00 46.22 89 ILE A C 1
ATOM 707 O O . ILE A 1 89 ? 14.890 3.411 11.593 1.00 46.22 89 ILE A O 1
ATOM 711 N N . SER A 1 90 ? 15.088 1.201 11.856 1.00 46.50 90 SER A N 1
ATOM 712 C CA . SER A 1 90 ? 16.232 1.303 12.769 1.00 46.50 90 SER A CA 1
ATOM 713 C C . SER A 1 90 ? 17.504 1.769 12.066 1.00 46.50 90 SER A C 1
ATOM 715 O O . SER A 1 90 ? 18.351 2.378 12.717 1.00 46.50 90 SER A O 1
ATOM 717 N N . SER A 1 91 ? 17.612 1.571 10.748 1.00 45.34 91 SER A N 1
ATOM 718 C CA . SER A 1 91 ? 18.698 2.115 9.935 1.00 45.34 91 SER A CA 1
ATOM 719 C C . SER A 1 91 ? 18.536 3.583 9.549 1.00 45.34 91 SER A C 1
ATOM 721 O O . SER A 1 91 ? 19.510 4.222 9.167 1.00 45.34 91 SER A O 1
ATOM 723 N N . TYR A 1 92 ? 17.336 4.157 9.687 1.00 41.50 92 TYR A N 1
ATOM 724 C CA . TYR A 1 92 ? 17.060 5.533 9.262 1.00 41.50 92 TYR A CA 1
ATOM 725 C C . TYR A 1 92 ? 17.880 6.576 10.040 1.00 41.50 92 TYR A C 1
ATOM 727 O O . TYR A 1 92 ? 18.237 7.620 9.499 1.00 41.50 92 TYR A O 1
ATOM 735 N N . LYS A 1 93 ? 18.255 6.271 11.290 1.00 45.16 93 LYS A N 1
ATOM 736 C CA . LYS A 1 93 ? 19.152 7.105 12.115 1.00 45.16 93 LYS A CA 1
ATOM 737 C C . LYS A 1 93 ? 20.598 7.171 11.602 1.00 45.16 93 LYS A C 1
ATOM 739 O O . LYS A 1 93 ? 21.371 7.974 12.108 1.00 45.16 93 LYS A O 1
ATOM 744 N N . TYR A 1 94 ? 20.947 6.315 10.644 1.00 44.38 94 TYR A N 1
ATOM 745 C CA . TYR A 1 94 ? 22.258 6.252 9.999 1.00 44.38 94 TYR A CA 1
ATOM 746 C C . TYR A 1 94 ? 22.228 6.783 8.557 1.00 44.38 94 TYR A C 1
ATOM 748 O O . TYR A 1 94 ? 23.206 6.649 7.833 1.00 44.38 94 TYR A O 1
ATOM 756 N N . THR A 1 95 ? 21.106 7.367 8.125 1.00 42.56 95 THR A N 1
ATOM 757 C CA . THR A 1 95 ? 21.046 8.162 6.890 1.00 42.56 95 THR A CA 1
ATOM 758 C C . THR A 1 95 ? 21.495 9.596 7.188 1.00 42.56 95 THR A C 1
ATOM 760 O O . THR A 1 95 ? 21.379 10.039 8.331 1.00 42.56 95 THR A O 1
ATOM 763 N N . ASP A 1 96 ? 21.944 10.351 6.178 1.00 43.25 96 ASP A N 1
ATOM 764 C CA . ASP A 1 96 ? 22.387 11.761 6.284 1.00 43.25 96 ASP A CA 1
ATOM 765 C C . ASP A 1 96 ? 21.282 12.757 6.722 1.00 43.25 96 ASP A C 1
ATOM 767 O O . ASP A 1 96 ? 21.402 13.979 6.578 1.00 43.25 96 ASP A O 1
ATOM 771 N N . ALA A 1 97 ? 20.176 12.264 7.283 1.00 43.25 97 ALA A N 1
ATOM 772 C CA . ALA A 1 97 ? 19.132 13.063 7.890 1.00 43.25 97 ALA A CA 1
ATOM 773 C C . ALA A 1 97 ? 19.710 13.879 9.062 1.00 43.25 97 ALA A C 1
ATOM 775 O O . ALA A 1 97 ? 19.804 13.412 10.195 1.00 43.25 97 ALA A O 1
ATOM 776 N N . LYS A 1 98 ? 20.033 15.150 8.784 1.00 43.75 98 LYS A N 1
ATOM 777 C CA . LYS A 1 98 ? 20.661 16.148 9.679 1.00 43.75 98 LYS A CA 1
ATOM 778 C C . LYS A 1 98 ? 19.950 16.413 11.020 1.00 43.75 98 LYS A C 1
ATOM 780 O O . LYS A 1 98 ? 20.381 17.273 11.780 1.00 43.75 98 LYS A O 1
ATOM 785 N N . SER A 1 99 ? 18.866 15.711 11.346 1.00 55.97 99 SER A N 1
ATOM 786 C CA . SER A 1 99 ? 18.180 15.834 12.631 1.00 55.97 99 SER A CA 1
ATOM 787 C C . SER A 1 99 ? 17.675 14.477 13.118 1.00 55.97 99 SER A C 1
ATOM 789 O O . SER A 1 99 ? 16.590 14.032 12.734 1.00 55.97 99 SER A O 1
ATOM 791 N N . ILE A 1 100 ? 18.436 13.869 14.026 1.00 54.62 100 ILE A N 1
ATOM 792 C CA . ILE A 1 100 ? 18.110 12.623 14.734 1.00 54.62 100 ILE A CA 1
ATOM 793 C C . ILE A 1 100 ? 16.660 12.641 15.263 1.00 54.62 100 ILE A C 1
ATOM 795 O O . ILE A 1 100 ? 15.926 11.674 15.084 1.00 54.62 100 ILE A O 1
ATOM 799 N N . GLY A 1 101 ? 16.189 13.773 15.805 1.00 56.66 101 GLY A N 1
ATOM 800 C CA . GLY A 1 101 ? 14.810 13.924 16.295 1.00 56.66 101 GLY A CA 1
ATOM 801 C C . GLY A 1 101 ? 13.714 13.727 15.233 1.00 56.66 101 GLY A C 1
ATOM 802 O O . GLY A 1 101 ? 12.686 13.121 15.525 1.00 56.66 101 GLY A O 1
ATOM 803 N N . LYS A 1 102 ? 13.926 14.157 13.978 1.00 56.50 102 LYS A N 1
ATOM 804 C CA . LYS A 1 102 ? 12.943 13.916 12.899 1.00 56.50 102 LYS A CA 1
ATOM 805 C C . LYS A 1 102 ? 12.865 12.437 12.524 1.00 56.50 102 LYS A C 1
ATOM 807 O O . LYS A 1 102 ? 11.770 11.951 12.257 1.00 56.50 102 LYS A O 1
ATOM 812 N N . ALA A 1 103 ? 13.994 11.727 12.538 1.00 55.38 103 ALA A N 1
ATOM 813 C CA . ALA A 1 103 ? 14.029 10.293 12.260 1.00 55.38 103 ALA A CA 1
ATOM 814 C C . ALA A 1 103 ? 13.283 9.490 13.340 1.00 55.38 103 ALA A C 1
ATOM 816 O O . ALA A 1 103 ? 12.492 8.609 13.008 1.00 55.38 103 ALA A O 1
ATOM 817 N N . TRP A 1 104 ? 13.455 9.841 14.621 1.00 61.03 104 TRP A N 1
ATOM 818 C CA . TRP A 1 104 ? 12.704 9.226 15.723 1.00 61.03 104 TRP A CA 1
ATOM 819 C C . TRP A 1 104 ? 11.199 9.478 15.630 1.00 61.03 104 TRP A C 1
ATOM 821 O O . TRP A 1 104 ? 10.417 8.540 15.766 1.00 61.03 104 TRP A O 1
ATOM 831 N N . ASN A 1 105 ? 10.790 10.708 15.313 1.00 64.69 105 ASN A N 1
ATOM 832 C CA . ASN A 1 105 ? 9.376 11.035 15.119 1.00 64.69 105 ASN A CA 1
ATOM 833 C C . ASN A 1 105 ? 8.771 10.279 13.930 1.00 64.69 105 ASN A C 1
ATOM 835 O O . ASN A 1 105 ? 7.636 9.819 14.005 1.00 64.69 105 ASN A O 1
ATOM 839 N N . TYR A 1 106 ? 9.522 10.121 12.837 1.00 62.50 106 TYR A N 1
ATOM 840 C CA . TYR A 1 106 ? 9.082 9.311 11.703 1.00 62.50 106 TYR A CA 1
ATOM 841 C C . TYR A 1 106 ? 8.925 7.834 12.094 1.00 62.50 106 TYR A C 1
ATOM 843 O O . TYR A 1 106 ? 7.889 7.241 11.804 1.00 62.50 106 TYR A O 1
ATOM 851 N N . LYS A 1 107 ? 9.904 7.265 12.816 1.00 62.91 107 LYS A N 1
ATOM 852 C CA . LYS A 1 107 ? 9.873 5.886 13.335 1.00 62.91 107 LYS A CA 1
ATOM 853 C C . LYS A 1 107 ? 8.653 5.631 14.218 1.00 62.91 107 LYS A C 1
ATOM 855 O O . LYS A 1 107 ? 7.928 4.673 13.962 1.00 62.91 107 LYS A O 1
ATOM 860 N N . GLY A 1 108 ? 8.405 6.497 15.204 1.00 71.19 108 GLY A N 1
ATOM 861 C CA . GLY A 1 108 ? 7.229 6.404 16.078 1.00 71.19 108 GLY A CA 1
ATOM 862 C C . GLY A 1 108 ? 5.931 6.412 15.273 1.00 71.19 108 GLY A C 1
ATOM 863 O O . GLY A 1 108 ? 5.165 5.451 15.320 1.00 71.19 108 GLY A O 1
ATOM 864 N N . ARG A 1 109 ? 5.768 7.409 14.391 1.00 71.44 109 ARG A N 1
ATOM 865 C CA . ARG A 1 109 ? 4.574 7.533 13.542 1.00 71.44 109 ARG A CA 1
ATOM 866 C C . ARG A 1 109 ? 4.330 6.318 12.653 1.00 71.44 109 ARG A C 1
ATOM 868 O O . ARG A 1 109 ? 3.193 5.885 12.479 1.00 71.44 109 ARG A O 1
ATOM 875 N N . ALA A 1 110 ? 5.392 5.781 12.064 1.00 64.25 110 ALA A N 1
ATOM 876 C CA . ALA A 1 110 ? 5.314 4.637 11.171 1.00 64.25 110 ALA A CA 1
ATOM 877 C C . ALA A 1 110 ? 4.865 3.365 11.914 1.00 64.25 110 ALA A C 1
ATOM 879 O O . ALA A 1 110 ? 4.092 2.578 11.370 1.00 64.25 110 ALA A O 1
ATOM 880 N N . VAL A 1 111 ? 5.307 3.182 13.162 1.00 71.94 111 VAL A N 1
ATOM 881 C CA . VAL A 1 111 ? 4.877 2.078 14.034 1.00 71.94 111 VAL A CA 1
ATOM 882 C C . VAL A 1 111 ? 3.419 2.252 14.451 1.00 71.94 111 VAL A C 1
ATOM 884 O O . VAL A 1 111 ? 2.631 1.325 14.291 1.00 71.94 111 VAL A O 1
ATOM 887 N N . GLU A 1 112 ? 3.029 3.442 14.902 1.00 82.94 112 GLU A N 1
ATOM 888 C CA . GLU A 1 112 ? 1.644 3.746 15.284 1.00 82.94 112 GLU A CA 1
ATOM 889 C C . GLU A 1 112 ? 0.661 3.480 14.140 1.00 82.94 112 GLU A C 1
ATOM 891 O O . GLU A 1 112 ? -0.390 2.889 14.359 1.00 82.94 112 GLU A O 1
ATOM 896 N N . ASN A 1 113 ? 1.014 3.838 12.900 1.00 69.50 113 ASN A N 1
ATOM 897 C CA . ASN A 1 113 ? 0.175 3.562 11.731 1.00 69.50 113 ASN A CA 1
ATOM 898 C C . ASN A 1 113 ? -0.033 2.049 11.516 1.00 69.50 113 ASN A C 1
ATOM 900 O O . ASN A 1 113 ? -1.134 1.612 11.180 1.00 69.50 113 ASN A O 1
ATOM 904 N N . VAL A 1 114 ? 1.010 1.237 11.721 1.00 68.12 114 VAL A N 1
ATOM 905 C CA . VAL A 1 114 ? 0.913 -0.229 11.617 1.00 68.12 114 VAL A CA 1
ATOM 906 C C . VAL A 1 114 ? 0.008 -0.787 12.715 1.00 68.12 114 VAL A C 1
ATOM 908 O O . VAL A 1 114 ? -0.863 -1.613 12.438 1.00 68.12 114 VAL A O 1
ATOM 911 N N . LEU A 1 115 ? 0.177 -0.311 13.949 1.00 80.94 115 LEU A N 1
ATOM 912 C CA . LEU A 1 115 ? -0.655 -0.710 15.083 1.00 80.94 115 LEU A CA 1
ATOM 913 C C . LEU A 1 115 ? -2.117 -0.299 14.884 1.00 80.94 115 LEU A C 1
ATOM 915 O O . LEU A 1 115 ? -3.019 -1.097 15.126 1.00 80.94 115 LEU A O 1
ATOM 919 N N . PHE A 1 116 ? -2.361 0.902 14.364 1.00 81.38 116 PHE A N 1
ATOM 920 C CA . PHE A 1 116 ? -3.696 1.394 14.039 1.00 81.38 116 PHE A CA 1
ATOM 921 C C . PHE A 1 116 ? -4.404 0.517 13.009 1.00 81.38 116 PHE A C 1
ATOM 923 O O . PHE A 1 116 ? -5.576 0.185 13.188 1.00 81.38 116 PHE A O 1
ATOM 930 N N . ASN A 1 117 ? -3.699 0.078 11.964 1.00 68.75 117 ASN A N 1
ATOM 931 C CA . ASN A 1 117 ? -4.260 -0.845 10.977 1.00 68.75 117 ASN A CA 1
ATOM 932 C C . ASN A 1 117 ? -4.623 -2.197 11.609 1.00 68.75 117 ASN A C 1
ATOM 934 O O . ASN A 1 117 ? -5.698 -2.733 11.339 1.00 68.75 117 ASN A O 1
ATOM 938 N N . ALA A 1 118 ? -3.774 -2.719 12.502 1.00 73.56 118 ALA A N 1
ATOM 939 C CA . ALA A 1 118 ? -4.082 -3.934 13.254 1.00 73.56 118 ALA A CA 1
ATOM 940 C C . ALA A 1 118 ? -5.350 -3.764 14.109 1.00 73.56 118 ALA A C 1
ATOM 942 O O . ALA A 1 118 ? -6.249 -4.598 14.040 1.00 73.56 118 ALA A O 1
ATOM 943 N N . VAL A 1 119 ? -5.471 -2.664 14.858 1.00 84.62 119 VAL A N 1
ATOM 944 C CA . VAL A 1 119 ? -6.656 -2.364 15.683 1.00 84.62 119 VAL A CA 1
ATOM 945 C C . VAL A 1 119 ? -7.914 -2.220 14.827 1.00 84.62 119 VAL A C 1
ATOM 947 O O . VAL A 1 119 ? -8.954 -2.781 15.163 1.00 84.62 119 VAL A O 1
ATOM 950 N N . THR A 1 120 ? -7.806 -1.548 13.684 1.00 75.50 120 THR A N 1
ATOM 951 C CA . THR A 1 120 ? -8.902 -1.322 12.731 1.00 75.50 120 THR A CA 1
ATOM 952 C C . THR A 1 120 ? -9.509 -2.627 12.201 1.00 75.50 120 THR A C 1
ATOM 954 O O . THR A 1 120 ? -10.716 -2.700 11.968 1.00 75.50 120 THR A O 1
ATOM 957 N N . SER A 1 121 ? -8.705 -3.690 12.080 1.00 71.75 121 SER A N 1
ATOM 958 C CA . SER A 1 121 ? -9.191 -5.012 11.657 1.00 71.75 121 SER A CA 1
ATOM 959 C C . SER A 1 121 ? -10.128 -5.695 12.666 1.00 71.75 121 SER A C 1
ATOM 961 O O . SER A 1 121 ? -10.874 -6.601 12.299 1.00 71.75 121 SER A O 1
ATOM 963 N N . CYS A 1 122 ? -10.104 -5.268 13.933 1.00 79.88 122 CYS A N 1
ATOM 964 C CA . CYS A 1 122 ? -10.847 -5.892 15.033 1.00 79.88 122 CYS A CA 1
ATOM 965 C C . CYS A 1 122 ? -11.861 -4.938 15.691 1.00 79.88 122 CYS A C 1
ATOM 967 O O . CYS A 1 122 ? -12.885 -5.385 16.201 1.00 79.88 122 CYS A O 1
ATOM 969 N N . LEU A 1 123 ? -11.616 -3.625 15.659 1.00 88.56 123 LEU A N 1
ATOM 970 C CA . LEU A 1 123 ? -12.356 -2.618 16.424 1.00 88.56 123 LEU A CA 1
ATOM 971 C C . LEU A 1 123 ? -12.793 -1.422 15.561 1.00 88.56 123 LEU A C 1
ATOM 973 O O . LEU A 1 123 ? -12.311 -1.202 14.448 1.00 88.56 123 LEU A O 1
ATOM 977 N N . GLN A 1 124 ? -13.745 -0.639 16.074 1.00 89.44 124 GLN A N 1
ATOM 978 C CA . GLN A 1 124 ? -14.110 0.668 15.527 1.00 89.44 124 GLN A CA 1
ATOM 979 C C . GLN A 1 124 ? -13.029 1.681 15.892 1.00 89.44 124 GLN A C 1
ATOM 981 O O . GLN A 1 124 ? -12.728 1.868 17.067 1.00 89.44 124 GLN A O 1
ATOM 986 N N . THR A 1 125 ? -12.455 2.343 14.892 1.00 89.69 125 THR A N 1
ATOM 987 C CA . THR A 1 125 ? -11.344 3.292 15.070 1.00 89.69 125 THR A CA 1
ATOM 988 C C . THR A 1 125 ? -11.704 4.719 14.662 1.00 89.69 125 THR A C 1
ATOM 990 O O . THR A 1 125 ? -10.825 5.571 14.535 1.00 89.69 125 THR A O 1
ATOM 993 N N . ARG A 1 126 ? -12.999 5.004 14.477 1.00 88.75 126 ARG A N 1
ATOM 994 C CA . ARG A 1 126 ? -13.530 6.359 14.295 1.00 88.75 126 ARG A CA 1
ATOM 995 C C . ARG A 1 126 ? -14.331 6.766 15.518 1.00 88.75 126 ARG A C 1
ATOM 997 O O . ARG A 1 126 ? -15.205 6.027 15.959 1.00 88.75 126 ARG A O 1
ATOM 1004 N N . HIS A 1 127 ? -14.010 7.930 16.053 1.00 91.62 127 HIS A N 1
ATOM 1005 C CA . HIS A 1 127 ? -14.603 8.471 17.257 1.00 91.62 127 HIS A CA 1
ATOM 1006 C C . HIS A 1 127 ? -16.122 8.675 17.066 1.00 91.62 127 HIS A C 1
ATOM 1008 O O . HIS A 1 127 ? -16.544 9.196 16.029 1.00 91.62 127 HIS A O 1
ATOM 1014 N N . PRO A 1 128 ? -16.958 8.246 18.028 1.00 88.56 128 PRO A N 1
ATOM 1015 C CA . PRO A 1 128 ? -18.409 8.152 17.844 1.00 88.56 128 PRO A CA 1
ATOM 1016 C C . PRO A 1 128 ? -19.116 9.506 17.683 1.00 88.56 128 PRO A C 1
ATOM 1018 O O . PRO A 1 128 ? -20.173 9.557 17.062 1.00 88.56 128 PRO A O 1
ATOM 1021 N N . MET A 1 129 ? -18.554 10.597 18.217 1.00 88.44 129 MET A N 1
ATOM 1022 C CA . MET A 1 129 ? -19.182 11.925 18.137 1.00 88.44 129 MET A CA 1
ATOM 1023 C C . MET A 1 129 ? -18.844 12.703 16.864 1.00 88.44 129 MET A C 1
ATOM 1025 O O . MET A 1 129 ? -19.683 13.440 16.361 1.00 88.44 129 MET A O 1
ATOM 1029 N N . ASP A 1 130 ? -17.610 12.598 16.376 1.00 85.25 130 ASP A N 1
ATOM 1030 C CA . ASP A 1 130 ? -17.063 13.501 15.353 1.00 85.25 130 ASP A CA 1
ATOM 1031 C C . ASP A 1 130 ? -16.425 12.760 14.167 1.00 85.25 130 ASP A C 1
ATOM 1033 O O . ASP A 1 130 ? -15.926 13.389 13.235 1.00 85.25 130 ASP A O 1
ATOM 1037 N N . GLY A 1 131 ? -16.424 11.422 14.181 1.00 82.06 131 GLY A N 1
ATOM 1038 C CA . GLY A 1 131 ? -15.937 10.577 13.090 1.00 82.06 131 GLY A CA 1
ATOM 1039 C C . GLY A 1 131 ? -14.420 10.611 12.866 1.00 82.06 131 GLY A C 1
ATOM 1040 O O . GLY A 1 131 ? -13.926 9.959 11.932 1.00 82.06 131 GLY A O 1
ATOM 1041 N N . ARG A 1 132 ? -13.667 11.340 13.702 1.00 86.31 132 ARG A N 1
ATOM 1042 C CA . ARG A 1 132 ? -12.207 11.455 13.590 1.00 86.31 132 ARG A CA 1
ATOM 1043 C C . ARG A 1 132 ? -11.529 10.128 13.907 1.00 86.31 132 ARG A C 1
ATOM 1045 O O . ARG A 1 132 ? -12.030 9.330 14.694 1.00 86.31 132 ARG A O 1
ATOM 1052 N N . LYS A 1 133 ? -10.370 9.877 13.298 1.00 87.38 133 LYS A N 1
ATOM 1053 C CA . LYS A 1 133 ? -9.592 8.663 13.577 1.00 87.38 133 LYS A CA 1
ATOM 1054 C C . LYS A 1 133 ? -9.082 8.676 15.018 1.00 87.38 133 LYS A C 1
ATOM 1056 O O . LYS A 1 133 ? -8.533 9.673 15.477 1.00 87.38 133 LYS A O 1
ATOM 1061 N N . LEU A 1 134 ? -9.180 7.535 15.686 1.00 93.12 134 LEU A N 1
ATOM 1062 C CA . LEU A 1 134 ? -8.594 7.262 16.997 1.00 93.12 134 LEU A CA 1
ATOM 1063 C C . LEU A 1 134 ? -7.101 6.891 16.870 1.00 93.12 134 LEU A C 1
ATOM 1065 O O . LEU A 1 134 ? -6.644 5.870 17.377 1.00 93.12 134 LEU A O 1
ATOM 1069 N N . LEU A 1 135 ? -6.353 7.711 16.130 1.00 91.88 135 LEU A N 1
ATOM 1070 C CA . LEU A 1 135 ? -4.909 7.614 15.906 1.00 91.88 135 LEU A CA 1
ATOM 1071 C C . LEU A 1 135 ? -4.285 8.925 16.371 1.00 91.88 135 LEU A C 1
ATOM 1073 O O . LEU A 1 135 ? -4.618 9.970 15.812 1.00 91.88 135 LEU A O 1
ATOM 1077 N N . ARG A 1 136 ? -3.385 8.868 17.360 1.00 93.69 136 ARG A N 1
ATOM 1078 C CA . ARG A 1 136 ? -2.810 10.046 18.036 1.00 93.69 136 ARG A CA 1
ATOM 1079 C C . ARG A 1 136 ? -3.914 10.955 18.577 1.00 93.69 136 ARG A C 1
ATOM 1081 O O . ARG A 1 136 ? -3.943 12.162 18.323 1.00 93.69 136 ARG A O 1
ATOM 1088 N N . TYR A 1 137 ? -4.888 10.337 19.237 1.00 92.81 137 TYR A N 1
ATOM 1089 C CA . TYR A 1 137 ? -6.076 11.014 19.731 1.00 92.81 137 TYR A CA 1
ATOM 1090 C C . TYR A 1 137 ? -5.700 11.900 20.917 1.00 92.81 137 TYR A C 1
ATOM 1092 O O . TYR A 1 137 ? -5.296 11.400 21.965 1.00 92.81 137 TYR A O 1
ATOM 1100 N N . GLN A 1 138 ? -5.820 13.214 20.734 1.00 93.44 138 GLN A N 1
ATOM 1101 C CA . GLN A 1 138 ? -5.547 14.204 21.772 1.00 93.44 138 GLN A CA 1
ATOM 1102 C C . GLN A 1 138 ? -6.683 14.198 22.793 1.00 93.44 138 GLN A C 1
ATOM 1104 O O . GLN A 1 138 ? -7.838 14.447 22.442 1.00 93.44 138 GLN A O 1
ATOM 1109 N N . LEU A 1 139 ? -6.351 13.929 24.053 1.00 92.88 139 LEU A N 1
ATOM 1110 C CA . LEU A 1 139 ? -7.296 14.045 25.151 1.00 92.88 139 LEU A CA 1
ATOM 1111 C C . LEU A 1 139 ? -7.540 15.533 25.468 1.00 92.88 139 LEU A C 1
ATOM 1113 O O . LEU A 1 139 ? -6.612 16.343 25.377 1.00 92.88 139 LEU A O 1
ATOM 1117 N N . PRO A 1 140 ? -8.767 15.918 25.865 1.00 89.50 140 PRO A N 1
ATOM 1118 C CA . PRO A 1 140 ? -9.058 17.266 26.346 1.00 89.50 140 PRO A CA 1
ATOM 1119 C C . PRO A 1 140 ? -8.201 17.659 27.558 1.00 89.50 140 PRO A C 1
ATOM 1121 O O . PRO A 1 140 ? -7.554 16.823 28.187 1.00 89.50 140 PRO A O 1
ATOM 1124 N N . ASP A 1 141 ? -8.231 18.946 27.910 1.00 87.94 141 ASP A N 1
ATOM 1125 C CA . ASP A 1 141 ? -7.587 19.494 29.115 1.00 87.94 141 ASP A CA 1
ATOM 1126 C C . ASP A 1 141 ? -6.071 19.235 29.214 1.00 87.94 141 ASP A C 1
ATOM 1128 O O . ASP A 1 141 ? -5.532 19.100 30.317 1.00 87.94 141 ASP A O 1
ATOM 1132 N N . ASP A 1 142 ? -5.394 19.144 28.063 1.00 84.75 142 ASP A N 1
ATOM 1133 C CA . ASP A 1 142 ? -3.947 18.911 27.953 1.00 84.75 142 ASP A CA 1
ATOM 1134 C C . ASP A 1 142 ? -3.484 17.646 28.705 1.00 84.75 142 ASP A C 1
ATOM 1136 O O . ASP A 1 142 ? -2.425 17.589 29.331 1.00 84.75 142 ASP A O 1
ATOM 1140 N N . LYS A 1 143 ? -4.309 16.589 28.672 1.00 90.56 143 LYS A N 1
ATOM 1141 C CA . LYS A 1 143 ? -3.992 15.285 29.286 1.00 90.56 143 LYS A CA 1
ATOM 1142 C C . LYS A 1 143 ? -3.085 14.409 28.419 1.00 90.56 143 LYS A C 1
ATOM 1144 O O . LYS A 1 143 ? -2.841 13.249 28.753 1.00 90.56 143 LYS A O 1
ATOM 1149 N N . GLY A 1 144 ? -2.532 14.985 27.356 1.00 91.00 144 GLY A N 1
ATOM 1150 C CA . GLY A 1 144 ? -1.716 14.305 26.361 1.00 91.00 144 GLY A CA 1
ATOM 1151 C C . GLY A 1 144 ? -2.557 13.517 25.366 1.00 91.00 144 GLY A C 1
ATOM 1152 O O . GLY A 1 144 ? -3.753 13.744 25.209 1.00 91.00 144 GLY A O 1
ATOM 1153 N N . ASP A 1 145 ? -1.916 12.576 24.692 1.00 93.12 145 ASP A N 1
ATOM 1154 C CA . ASP A 1 145 ? -2.496 11.791 23.618 1.00 93.12 145 ASP A CA 1
ATOM 1155 C C . ASP A 1 145 ? -2.491 10.289 23.894 1.00 93.12 145 ASP A C 1
ATOM 1157 O O . ASP A 1 145 ? -1.733 9.773 24.717 1.00 93.12 145 ASP A O 1
ATOM 1161 N N . ILE A 1 146 ? -3.394 9.598 23.197 1.00 96.94 146 ILE A N 1
ATOM 1162 C CA . ILE A 1 146 ? -3.403 8.146 23.058 1.00 96.94 146 ILE A CA 1
ATOM 1163 C C . ILE A 1 146 ? -2.949 7.813 21.639 1.00 96.94 146 ILE A C 1
ATOM 1165 O O . ILE A 1 146 ? -3.613 8.191 20.668 1.00 96.94 146 ILE A O 1
ATOM 1169 N N . ASP A 1 147 ? -1.838 7.086 21.522 1.00 96.12 147 ASP A N 1
ATOM 1170 C CA . ASP A 1 147 ? -1.225 6.764 20.231 1.00 96.12 147 ASP A CA 1
ATOM 1171 C C . ASP A 1 147 ? -2.196 6.016 19.306 1.00 96.12 147 ASP A C 1
ATOM 1173 O O . ASP A 1 147 ? -2.361 6.383 18.142 1.00 96.12 147 ASP A O 1
ATOM 1177 N N . VAL A 1 148 ? -2.881 4.989 19.815 1.00 96.19 148 VAL A N 1
ATOM 1178 C CA . VAL A 1 148 ? -3.885 4.217 19.067 1.00 96.19 148 VAL A CA 1
ATOM 1179 C C . VAL A 1 148 ? -5.036 3.830 19.992 1.00 96.19 148 VAL A C 1
ATOM 1181 O O . VAL A 1 148 ? -4.815 3.306 21.081 1.00 96.19 148 VAL A O 1
ATOM 1184 N N . ALA A 1 149 ? -6.280 4.015 19.554 1.00 97.00 149 ALA A N 1
ATOM 1185 C CA . ALA A 1 149 ? -7.448 3.506 20.264 1.00 97.00 149 ALA A CA 1
ATOM 1186 C C . ALA A 1 149 ? -8.475 2.876 19.317 1.00 97.00 149 ALA A C 1
ATOM 1188 O O . ALA A 1 149 ? -8.494 3.118 18.109 1.00 97.00 149 ALA A O 1
ATOM 1189 N N . GLY A 1 150 ? -9.338 2.039 19.882 1.00 95.25 150 GLY A N 1
ATOM 1190 C CA . GLY A 1 150 ? -10.458 1.445 19.168 1.00 95.25 150 GLY A CA 1
ATOM 1191 C C . GLY A 1 150 ? -11.465 0.841 20.133 1.00 95.25 150 GLY A C 1
ATOM 1192 O O . GLY A 1 150 ? -11.117 0.513 21.261 1.00 95.25 150 GLY A O 1
ATOM 1193 N N . PHE A 1 151 ? -12.714 0.696 19.716 1.00 95.62 151 PHE A N 1
ATOM 1194 C CA . PHE A 1 151 ? -13.779 0.216 20.595 1.00 95.62 151 PHE A CA 1
ATOM 1195 C C . PHE A 1 151 ? -14.738 -0.745 19.898 1.00 95.62 151 PHE A C 1
ATOM 1197 O O . PHE A 1 151 ? -14.829 -0.806 18.671 1.00 95.62 151 PHE A O 1
ATOM 1204 N N . ASP A 1 152 ? -15.455 -1.514 20.704 1.00 93.12 152 ASP A N 1
ATOM 1205 C CA . ASP A 1 152 ? -16.636 -2.265 20.298 1.00 93.12 152 ASP A CA 1
ATOM 1206 C C . ASP A 1 152 ? -17.807 -1.909 21.233 1.00 93.12 152 ASP A C 1
ATOM 1208 O O . ASP A 1 152 ? -17.813 -0.856 21.866 1.00 93.12 152 ASP A O 1
ATOM 1212 N N . LYS A 1 153 ? -18.834 -2.759 21.302 1.00 90.31 153 LYS A N 1
ATOM 1213 C CA . LYS A 1 153 ? -20.013 -2.515 22.148 1.00 90.31 153 LYS A CA 1
ATOM 1214 C C . LYS A 1 153 ? -19.743 -2.627 23.652 1.00 90.31 153 LYS A C 1
ATOM 1216 O O . LYS A 1 153 ? -20.619 -2.293 24.438 1.00 90.31 153 LYS A O 1
ATOM 1221 N N . SER A 1 154 ? -18.613 -3.191 24.060 1.00 93.81 154 SER A N 1
ATOM 1222 C CA . SER A 1 154 ? -18.347 -3.573 25.450 1.00 93.81 154 SER A CA 1
ATOM 1223 C C . SER A 1 154 ? -16.949 -3.191 25.925 1.00 93.81 154 SER A C 1
ATOM 1225 O O . SER A 1 154 ? -16.705 -3.170 27.129 1.00 93.81 154 SER A O 1
ATOM 1227 N N . ASN A 1 155 ? -16.029 -2.885 25.015 1.00 96.19 155 ASN A N 1
ATOM 1228 C CA . ASN A 1 155 ? -14.638 -2.613 25.319 1.00 96.19 155 ASN A CA 1
ATOM 1229 C C . ASN A 1 155 ? -14.135 -1.355 24.608 1.00 96.19 155 ASN A C 1
ATOM 1231 O O . ASN A 1 155 ? -14.485 -1.090 23.459 1.00 96.19 155 ASN A O 1
ATOM 1235 N N . LEU A 1 156 ? -13.225 -0.649 25.276 1.00 97.50 156 LEU A N 1
ATOM 1236 C CA . LEU A 1 156 ? -12.393 0.407 24.706 1.00 97.50 156 LEU A CA 1
ATOM 1237 C C . LEU A 1 156 ? -10.923 0.002 24.861 1.00 97.50 156 LEU A C 1
ATOM 1239 O O . LEU A 1 156 ? -10.402 -0.096 25.969 1.00 97.50 156 LEU A O 1
ATOM 1243 N N . LEU A 1 157 ? -10.246 -0.258 23.750 1.00 98.12 157 LEU A N 1
ATOM 1244 C CA . LEU A 1 157 ? -8.805 -0.461 23.703 1.00 98.12 157 LEU A CA 1
ATOM 1245 C C . LEU A 1 157 ? -8.108 0.900 23.677 1.00 98.12 157 LEU A C 1
ATOM 1247 O O . LEU A 1 157 ? -8.370 1.709 22.786 1.00 98.12 157 LEU A O 1
ATOM 1251 N N . LEU A 1 158 ? -7.173 1.106 24.601 1.00 98.25 158 LEU A N 1
ATOM 1252 C CA . LEU A 1 158 ? -6.230 2.223 24.577 1.00 98.25 158 LEU A CA 1
ATOM 1253 C C . LEU A 1 158 ? -4.825 1.649 24.438 1.00 98.25 158 LEU A C 1
ATOM 1255 O O . LEU A 1 158 ? -4.464 0.728 25.175 1.00 98.25 158 LEU A O 1
ATOM 1259 N N . MET A 1 159 ? -4.039 2.171 23.504 1.00 98.00 159 MET A N 1
ATOM 1260 C CA . MET A 1 159 ? -2.694 1.691 23.232 1.00 98.00 159 MET A CA 1
ATOM 1261 C C . MET A 1 159 ? -1.697 2.843 23.167 1.00 98.00 159 MET A C 1
ATOM 1263 O O . MET A 1 159 ? -1.888 3.786 22.404 1.00 98.00 159 MET A O 1
ATOM 1267 N N . GLU A 1 160 ? -0.622 2.716 23.941 1.00 96.94 160 GLU A N 1
ATOM 1268 C CA . GLU A 1 160 ? 0.585 3.542 23.842 1.00 96.94 160 GLU A CA 1
ATOM 1269 C C . GLU A 1 160 ? 1.685 2.734 23.143 1.00 96.94 160 GLU A C 1
ATOM 1271 O O . GLU A 1 160 ? 1.781 1.516 23.316 1.00 96.94 160 GLU A O 1
ATOM 1276 N N . SER A 1 161 ? 2.529 3.390 22.356 1.00 91.88 161 SER A N 1
ATOM 1277 C CA . SER A 1 161 ? 3.612 2.788 21.592 1.00 91.88 161 SER A CA 1
ATOM 1278 C C . SER A 1 161 ? 4.917 3.539 21.819 1.00 91.88 161 SER A C 1
ATOM 1280 O O . SER A 1 161 ? 5.075 4.701 21.445 1.00 91.88 161 SER A O 1
ATOM 1282 N N . LYS A 1 162 ? 5.918 2.842 22.362 1.00 87.50 162 LYS A N 1
ATOM 1283 C CA . LYS A 1 162 ? 7.279 3.363 22.492 1.00 87.50 162 LYS A CA 1
ATOM 1284 C C . LYS A 1 162 ? 8.269 2.477 21.763 1.00 87.50 162 LYS A C 1
ATOM 1286 O O . LYS A 1 162 ? 8.483 1.316 22.101 1.00 87.50 162 LYS A O 1
ATOM 1291 N N . PHE A 1 163 ? 8.912 3.061 20.759 1.00 73.56 163 PHE A N 1
ATOM 1292 C CA . PHE A 1 163 ? 9.943 2.395 19.982 1.00 73.56 163 PHE A CA 1
ATOM 1293 C C . PHE A 1 163 ? 11.338 2.842 20.416 1.00 73.56 163 PHE A C 1
ATOM 1295 O O . PHE A 1 163 ? 11.927 3.744 19.819 1.00 73.56 163 PHE A O 1
ATOM 1302 N N . TRP A 1 164 ? 11.876 2.206 21.451 1.00 67.06 164 TRP A N 1
ATOM 1303 C CA . TRP A 1 164 ? 13.221 2.492 21.949 1.00 67.06 164 TRP A CA 1
ATOM 1304 C C . TRP A 1 164 ? 14.210 1.420 21.527 1.00 67.06 164 TRP A C 1
ATOM 1306 O O . TRP A 1 164 ? 13.842 0.256 21.425 1.00 67.06 164 TRP A O 1
ATOM 1316 N N . ASP A 1 165 ? 15.467 1.808 21.312 1.00 52.81 165 ASP A N 1
ATOM 1317 C CA . ASP A 1 165 ? 16.515 0.853 20.943 1.00 52.81 165 ASP A CA 1
ATOM 1318 C C . ASP A 1 165 ? 17.045 0.077 22.168 1.00 52.81 165 ASP A C 1
ATOM 1320 O O . ASP A 1 165 ? 17.387 -1.089 22.007 1.00 52.81 165 ASP A O 1
ATOM 1324 N N . SER A 1 166 ? 17.047 0.691 23.366 1.00 59.47 166 SER A N 1
ATOM 1325 C CA . SER A 1 166 ? 17.432 0.073 24.653 1.00 59.47 166 SER A CA 1
ATOM 1326 C C . SER A 1 166 ? 16.909 0.896 25.853 1.00 59.47 166 SER A C 1
ATOM 1328 O O . SER A 1 166 ? 17.653 1.727 26.379 1.00 59.47 166 SER A O 1
ATOM 1330 N N . PRO A 1 167 ? 15.647 0.747 26.292 1.00 66.50 167 PRO A N 1
ATOM 1331 C CA . PRO A 1 167 ? 15.149 1.493 27.450 1.00 66.50 167 PRO A CA 1
ATOM 1332 C C . PRO A 1 167 ? 15.710 0.956 28.772 1.00 66.50 167 PRO A C 1
ATOM 1334 O O . PRO A 1 167 ? 15.905 -0.250 28.926 1.00 66.50 167 PRO A O 1
ATOM 1337 N N . THR A 1 168 ? 15.925 1.835 29.754 1.00 74.38 168 THR A N 1
ATOM 1338 C CA . THR A 1 168 ? 16.114 1.397 31.147 1.00 74.38 168 THR A CA 1
ATOM 1339 C C . THR A 1 168 ? 14.757 1.059 31.762 1.00 74.38 168 THR A C 1
ATOM 1341 O O . THR A 1 168 ? 13.739 1.626 31.358 1.00 74.38 168 THR A O 1
ATOM 1344 N N . VAL A 1 169 ? 14.729 0.169 32.759 1.00 76.38 169 VAL A N 1
ATOM 1345 C CA . VAL A 1 169 ? 13.486 -0.176 33.477 1.00 76.38 169 VAL A CA 1
ATOM 1346 C C . VAL A 1 169 ? 12.822 1.080 34.049 1.00 76.38 169 VAL A C 1
ATOM 1348 O O . VAL A 1 169 ? 11.644 1.296 33.804 1.00 76.38 169 VAL A O 1
ATOM 1351 N N . GLU A 1 170 ? 13.601 1.965 34.674 1.00 84.06 170 GLU A N 1
ATOM 1352 C CA . GLU A 1 170 ? 13.121 3.240 35.226 1.00 84.06 170 GLU A CA 1
ATOM 1353 C C . GLU A 1 170 ? 12.469 4.144 34.161 1.00 84.06 170 GLU A C 1
ATOM 1355 O O . GLU A 1 170 ? 11.394 4.703 34.378 1.00 84.06 170 GLU A O 1
ATOM 1360 N N . SER A 1 171 ? 13.076 4.252 32.970 1.00 83.25 171 SER A N 1
ATOM 1361 C CA . SER A 1 171 ? 12.500 5.046 31.873 1.00 83.25 171 SER A CA 1
ATOM 1362 C C . SER A 1 171 ? 11.175 4.472 31.364 1.00 83.25 171 SER A C 1
ATOM 1364 O O . SER A 1 171 ? 10.266 5.226 31.016 1.00 83.25 171 SER A O 1
ATOM 1366 N N . LEU A 1 172 ? 11.048 3.142 31.353 1.00 83.19 172 LEU A N 1
ATOM 1367 C CA . LEU A 1 172 ? 9.821 2.463 30.963 1.00 83.19 172 LEU A CA 1
ATOM 1368 C C . LEU A 1 172 ? 8.733 2.627 32.032 1.00 83.19 172 LEU A C 1
ATOM 1370 O O . LEU A 1 172 ? 7.595 2.923 31.680 1.00 83.19 172 LEU A O 1
ATOM 1374 N N . GLU A 1 173 ? 9.068 2.477 33.314 1.00 90.50 173 GLU A N 1
ATOM 1375 C CA . GLU A 1 173 ? 8.131 2.664 34.430 1.00 90.50 173 GLU A CA 1
ATOM 1376 C C . GLU A 1 173 ? 7.541 4.078 34.438 1.00 90.50 173 GLU A C 1
ATOM 1378 O O . GLU A 1 173 ? 6.324 4.225 34.496 1.00 90.50 173 GLU A O 1
ATOM 1383 N N . SER A 1 174 ? 8.368 5.108 34.229 1.00 92.44 174 SER A N 1
ATOM 1384 C CA . SER A 1 174 ? 7.902 6.499 34.115 1.00 92.44 174 SER A CA 1
ATOM 1385 C C . SER A 1 174 ? 6.884 6.721 32.983 1.00 92.44 174 SER A C 1
ATOM 1387 O O . SER A 1 174 ? 5.981 7.557 33.090 1.00 92.44 174 SER A O 1
ATOM 1389 N N . GLU A 1 175 ? 7.026 6.009 31.867 1.00 93.31 175 GLU A N 1
ATOM 1390 C CA . GLU A 1 175 ? 6.100 6.097 30.730 1.00 93.31 175 GLU A CA 1
ATOM 1391 C C . GLU A 1 175 ? 4.832 5.270 30.971 1.00 93.31 175 GLU A C 1
ATOM 1393 O O . GLU A 1 175 ? 3.739 5.708 30.616 1.00 93.31 175 GLU A O 1
ATOM 1398 N N . LEU A 1 176 ? 4.948 4.122 31.640 1.00 94.69 176 LEU A N 1
ATOM 1399 C CA . LEU A 1 176 ? 3.804 3.318 32.072 1.00 94.69 176 LEU A CA 1
ATOM 1400 C C . LEU A 1 176 ? 2.950 4.052 33.116 1.00 94.69 176 LEU A C 1
ATOM 1402 O O . LEU A 1 176 ? 1.724 4.016 33.016 1.00 94.69 176 LEU A O 1
ATOM 1406 N N . ASP A 1 177 ? 3.571 4.771 34.054 1.00 95.94 177 ASP A N 1
ATOM 1407 C CA . ASP A 1 177 ? 2.888 5.644 35.016 1.00 95.94 177 ASP A CA 1
ATOM 1408 C C . ASP A 1 177 ? 2.105 6.751 34.299 1.00 95.94 177 ASP A C 1
ATOM 1410 O O . ASP A 1 177 ? 0.921 6.968 34.570 1.00 95.94 177 ASP A O 1
ATOM 1414 N N . ARG A 1 178 ? 2.731 7.425 33.324 1.00 95.88 178 ARG A N 1
ATOM 1415 C CA . ARG A 1 178 ? 2.056 8.443 32.503 1.00 95.88 178 ARG A CA 1
ATOM 1416 C C . ARG A 1 178 ? 0.892 7.861 31.716 1.00 95.88 178 ARG A C 1
ATOM 1418 O O . ARG A 1 178 ? -0.187 8.451 31.700 1.00 95.88 178 ARG A O 1
ATOM 1425 N N . PHE A 1 179 ? 1.082 6.698 31.100 1.00 97.12 179 PHE A N 1
ATOM 1426 C CA . PHE A 1 179 ? 0.013 6.035 30.368 1.00 97.12 179 PHE A CA 1
ATOM 1427 C C . PHE A 1 179 ? -1.135 5.615 31.295 1.00 97.12 179 PHE A C 1
ATOM 1429 O O . PHE A 1 179 ? -2.299 5.819 30.959 1.00 97.12 179 PHE A O 1
ATOM 1436 N N . LYS A 1 180 ? -0.835 5.125 32.502 1.00 97.12 180 LYS A N 1
ATOM 1437 C CA . LYS A 1 180 ? -1.842 4.810 33.521 1.00 97.12 180 LYS A CA 1
ATOM 1438 C C . LYS A 1 180 ? -2.684 6.028 33.896 1.00 97.12 180 LYS A C 1
ATOM 1440 O O . LYS A 1 180 ? -3.904 5.915 33.920 1.00 97.12 180 LYS A O 1
ATOM 1445 N N . LEU A 1 181 ? -2.068 7.194 34.097 1.00 96.06 181 LEU A N 1
ATOM 1446 C CA . LEU A 1 181 ? -2.806 8.433 34.374 1.00 96.06 181 LEU A CA 1
ATOM 1447 C C . LEU A 1 181 ? -3.767 8.808 33.234 1.00 96.06 181 LEU A C 1
ATOM 1449 O O . LEU A 1 181 ? -4.883 9.259 33.496 1.00 96.06 181 LEU A O 1
ATOM 1453 N N . ARG A 1 182 ? -3.369 8.589 31.973 1.00 97.00 182 ARG A N 1
ATOM 1454 C CA . ARG A 1 182 ? -4.247 8.801 30.809 1.00 97.00 182 ARG A CA 1
ATOM 1455 C C . ARG A 1 182 ? -5.400 7.800 30.781 1.00 97.00 182 ARG A C 1
ATOM 1457 O O . ARG A 1 182 ? -6.541 8.194 30.565 1.00 97.00 182 ARG A O 1
ATOM 1464 N N . VAL A 1 183 ? -5.120 6.522 31.038 1.00 96.94 183 VAL A N 1
ATOM 1465 C CA . VAL A 1 183 ? -6.136 5.461 31.135 1.00 96.94 183 VAL A CA 1
ATOM 1466 C C . VAL A 1 183 ? -7.158 5.787 32.227 1.00 96.94 183 VAL A C 1
ATOM 1468 O O . VAL A 1 183 ? -8.360 5.716 31.975 1.00 96.94 183 VAL A O 1
ATOM 1471 N N . ASP A 1 184 ? -6.695 6.206 33.405 1.00 95.69 184 ASP A N 1
ATOM 1472 C CA . ASP A 1 184 ? -7.552 6.576 34.532 1.00 95.69 184 ASP A CA 1
ATOM 1473 C C . ASP A 1 184 ? -8.405 7.816 34.205 1.00 95.69 184 ASP A C 1
ATOM 1475 O O . ASP A 1 184 ? -9.599 7.845 34.513 1.00 95.69 184 ASP A O 1
ATOM 1479 N N . TYR A 1 185 ? -7.834 8.814 33.517 1.00 96.62 185 TYR A N 1
ATOM 1480 C CA . TYR A 1 185 ? -8.589 9.974 33.032 1.00 96.62 185 TYR A CA 1
ATOM 1481 C C . TYR A 1 185 ? -9.701 9.565 32.059 1.00 96.62 185 TYR A C 1
ATOM 1483 O O . TYR A 1 185 ? -10.840 10.006 32.226 1.00 96.62 185 TYR A O 1
ATOM 1491 N N . VAL A 1 186 ? -9.404 8.704 31.078 1.00 96.44 186 VAL A N 1
ATOM 1492 C CA . VAL A 1 186 ? -10.413 8.218 30.122 1.00 96.44 186 VAL A CA 1
ATOM 1493 C C . VAL A 1 186 ? -11.510 7.444 30.851 1.00 96.44 186 VAL A C 1
ATOM 1495 O O . VAL A 1 186 ? -12.685 7.715 30.620 1.00 96.44 186 VAL A O 1
ATOM 1498 N N . GLN A 1 187 ? -11.153 6.562 31.791 1.00 95.44 187 GLN A N 1
ATOM 1499 C CA . GLN A 1 187 ? -12.114 5.777 32.579 1.00 95.44 187 GLN A CA 1
ATOM 1500 C C . GLN A 1 187 ? -13.121 6.654 33.331 1.00 95.44 187 GLN A C 1
ATOM 1502 O O . GLN A 1 187 ? -14.292 6.297 33.429 1.00 95.44 187 GLN A O 1
ATOM 1507 N N . GLN A 1 188 ? -12.672 7.795 33.857 1.00 95.75 188 GLN A N 1
ATOM 1508 C CA . GLN A 1 188 ? -13.503 8.725 34.625 1.00 95.75 188 GLN A CA 1
ATOM 1509 C C . GLN A 1 188 ? -14.324 9.683 33.750 1.00 95.75 188 GLN A C 1
ATOM 1511 O O . GLN A 1 188 ? -15.201 10.374 34.266 1.00 95.75 188 GLN A O 1
ATOM 1516 N N . ASN A 1 189 ? -14.034 9.767 32.447 1.00 96.44 189 ASN A N 1
ATOM 1517 C CA . ASN A 1 189 ? -14.620 10.767 31.552 1.00 96.44 189 ASN A CA 1
ATOM 1518 C C . ASN A 1 189 ? -15.191 10.168 30.254 1.00 96.44 189 ASN A C 1
ATOM 1520 O O . ASN A 1 189 ? -15.386 10.915 29.299 1.00 96.44 189 ASN A O 1
ATOM 1524 N N . LEU A 1 190 ? -15.499 8.863 30.210 1.00 95.94 190 LEU A N 1
ATOM 1525 C CA . LEU A 1 190 ? -16.011 8.175 29.010 1.00 95.94 190 LEU A CA 1
ATOM 1526 C C . LEU A 1 190 ? -17.161 8.935 28.331 1.00 95.94 190 LEU A C 1
ATOM 1528 O O . LEU A 1 190 ? -17.050 9.255 27.150 1.00 95.94 190 LEU A O 1
ATOM 1532 N N . SER A 1 191 ? -18.202 9.312 29.079 1.00 93.88 191 SER A N 1
ATOM 1533 C CA . SER A 1 191 ? -19.360 10.035 28.531 1.00 93.88 191 SER A CA 1
ATOM 1534 C C . SER A 1 191 ? -19.007 11.413 27.973 1.00 93.88 191 SER A C 1
ATOM 1536 O O . SER A 1 191 ? -19.482 11.781 26.900 1.00 93.88 191 SER A O 1
ATOM 1538 N N . LYS A 1 192 ? -18.124 12.165 28.643 1.00 93.38 192 LYS A N 1
ATOM 1539 C CA . LYS A 1 192 ? -17.632 13.463 28.140 1.00 93.38 192 LYS A CA 1
ATOM 1540 C C . LYS A 1 192 ? -16.798 13.315 26.870 1.00 93.38 192 LYS A C 1
ATOM 1542 O O . LYS A 1 192 ? -16.798 14.211 26.035 1.00 93.38 192 LYS A O 1
ATOM 1547 N N . LEU A 1 193 ? -16.095 12.193 26.746 1.00 93.56 193 LEU A N 1
ATOM 1548 C CA . LEU A 1 193 ? -15.323 11.819 25.565 1.00 93.56 193 LEU A CA 1
ATOM 1549 C C . LEU A 1 193 ? -16.200 11.167 24.482 1.00 93.56 193 LEU A C 1
ATOM 1551 O O . LEU A 1 193 ? -15.680 10.759 23.455 1.00 93.56 193 LEU A O 1
ATOM 1555 N N . GLY A 1 194 ? -17.518 11.054 24.680 1.00 93.81 194 GLY A N 1
ATOM 1556 C CA . GLY A 1 194 ? -18.437 10.510 23.677 1.00 93.81 194 GLY A CA 1
ATOM 1557 C C . GLY A 1 194 ? -18.563 8.993 23.646 1.00 93.81 194 GLY A C 1
ATOM 1558 O O . GLY A 1 194 ? -19.202 8.459 22.741 1.00 93.81 194 GLY A O 1
ATOM 1559 N N . PHE A 1 195 ? -17.972 8.296 24.610 1.00 96.25 195 PHE A N 1
ATOM 1560 C CA . PHE A 1 195 ? -18.042 6.846 24.735 1.00 96.25 195 PHE A CA 1
ATOM 1561 C C . PHE A 1 195 ? -19.111 6.420 25.749 1.00 96.25 195 PHE A C 1
ATOM 1563 O O . PHE A 1 195 ? -19.470 7.167 26.657 1.00 96.25 195 PHE A O 1
ATOM 1570 N N . ASP A 1 196 ? -19.605 5.191 25.603 1.00 94.06 196 ASP A N 1
ATOM 1571 C CA . ASP A 1 196 ? -20.524 4.582 26.567 1.00 94.06 196 ASP A CA 1
ATOM 1572 C C . ASP A 1 196 ? -19.801 4.343 27.910 1.00 94.06 196 ASP A C 1
ATOM 1574 O O . ASP A 1 196 ? -18.690 3.807 27.943 1.00 94.06 196 ASP A O 1
ATOM 1578 N N . GLU A 1 197 ? -20.419 4.749 29.023 1.00 93.50 197 GLU A N 1
ATOM 1579 C CA . GLU A 1 197 ? -19.863 4.608 30.378 1.00 93.50 197 GLU A CA 1
ATOM 1580 C C . GLU A 1 197 ? -19.688 3.142 30.803 1.00 93.50 197 GLU A C 1
ATOM 1582 O O . GLU A 1 197 ? -18.888 2.845 31.689 1.00 93.50 197 GLU A O 1
ATOM 1587 N N . GLY A 1 198 ? -20.404 2.215 30.159 1.00 92.88 198 GLY A N 1
ATOM 1588 C CA . GLY A 1 198 ? -20.290 0.778 30.389 1.00 92.88 198 GLY A CA 1
ATOM 1589 C C . GLY A 1 198 ? -19.083 0.114 29.719 1.00 92.88 198 GLY A C 1
ATOM 1590 O O . GLY A 1 198 ? -18.867 -1.083 29.933 1.00 92.88 198 GLY A O 1
ATOM 1591 N N . LEU A 1 199 ? -18.297 0.834 28.905 1.00 95.75 199 LEU A N 1
ATOM 1592 C CA . LEU A 1 199 ? -17.145 0.241 28.225 1.00 95.75 199 LEU A CA 1
ATOM 1593 C C . LEU A 1 199 ? -16.039 -0.143 29.209 1.00 95.75 199 LEU A C 1
ATOM 1595 O O . LEU A 1 199 ? -15.544 0.660 30.002 1.00 95.75 199 LEU A O 1
ATOM 1599 N N . LYS A 1 200 ? -15.566 -1.381 29.081 1.00 96.38 200 LYS A N 1
ATOM 1600 C CA . LYS A 1 200 ? -14.382 -1.862 29.785 1.00 96.38 200 LYS A CA 1
ATOM 1601 C C . LYS A 1 200 ? -13.114 -1.387 29.081 1.00 96.38 200 LYS A C 1
ATOM 1603 O O . LYS A 1 200 ? -12.852 -1.771 27.938 1.00 96.38 200 LYS A O 1
ATOM 1608 N N . ILE A 1 201 ? -12.275 -0.627 29.780 1.00 97.31 201 ILE A N 1
ATOM 1609 C CA . ILE A 1 201 ? -10.993 -0.197 29.221 1.00 97.31 201 ILE A CA 1
ATOM 1610 C C . ILE A 1 201 ? -9.972 -1.341 29.244 1.00 97.31 201 ILE A C 1
ATOM 1612 O O . ILE A 1 201 ? -9.749 -1.998 30.262 1.00 97.31 201 ILE A O 1
ATOM 1616 N N . THR A 1 202 ? -9.335 -1.571 28.098 1.00 97.81 202 THR A N 1
ATOM 1617 C CA . THR A 1 202 ? -8.255 -2.540 27.905 1.00 97.81 202 THR A CA 1
ATOM 1618 C C . THR A 1 202 ? -6.977 -1.795 27.522 1.00 97.81 202 THR A C 1
ATOM 1620 O O . THR A 1 202 ? -6.814 -1.438 26.355 1.00 97.81 202 THR A O 1
ATOM 1623 N N . PRO A 1 203 ? -6.066 -1.538 28.476 1.00 97.94 203 PRO A N 1
ATOM 1624 C CA . PRO A 1 203 ? -4.840 -0.808 28.190 1.00 97.94 203 PRO A CA 1
ATOM 1625 C C . PRO A 1 203 ? -3.720 -1.737 27.698 1.00 97.94 203 PRO A C 1
ATOM 1627 O O . PRO A 1 203 ? -3.413 -2.767 28.310 1.00 97.94 203 PRO A O 1
ATOM 1630 N N . VAL A 1 204 ? -3.084 -1.350 26.595 1.00 97.50 204 VAL A N 1
ATOM 1631 C CA . VAL A 1 204 ? -1.950 -2.048 25.977 1.00 97.50 204 VAL A CA 1
ATOM 1632 C C . VAL A 1 204 ? -0.785 -1.079 25.809 1.00 97.50 204 VAL A C 1
ATOM 1634 O O . VAL A 1 204 ? -0.969 0.068 25.429 1.00 97.50 204 VAL A O 1
ATOM 1637 N N . PHE A 1 205 ? 0.429 -1.544 26.066 1.00 94.94 205 PHE A N 1
ATOM 1638 C CA . PHE A 1 205 ? 1.649 -0.785 25.838 1.00 94.94 205 PHE A CA 1
ATOM 1639 C C . PHE A 1 205 ? 2.562 -1.576 24.905 1.00 94.94 205 PHE A C 1
ATOM 1641 O O . PHE A 1 205 ? 3.002 -2.682 25.229 1.00 94.94 205 PHE A O 1
ATOM 1648 N N . PHE A 1 206 ? 2.831 -1.028 23.728 1.00 89.31 206 PHE A N 1
ATOM 1649 C CA . PHE A 1 206 ? 3.767 -1.603 22.778 1.00 89.31 206 PHE A CA 1
ATOM 1650 C C . PHE A 1 206 ? 5.185 -1.112 23.073 1.00 89.31 206 PHE A C 1
ATOM 1652 O O . PHE A 1 206 ? 5.453 0.089 23.071 1.00 89.31 206 PHE A O 1
ATOM 1659 N N . THR A 1 207 ? 6.109 -2.048 23.280 1.00 81.19 207 THR A N 1
ATOM 1660 C CA . THR A 1 207 ? 7.547 -1.759 23.314 1.00 81.19 207 THR A CA 1
ATOM 1661 C C . THR A 1 207 ? 8.339 -2.997 22.914 1.00 81.19 207 THR A C 1
ATOM 1663 O O . THR A 1 207 ? 8.128 -4.051 23.513 1.00 81.19 207 THR A O 1
ATOM 1666 N N . PRO A 1 208 ? 9.266 -2.914 21.940 1.00 65.19 208 PRO A N 1
ATOM 1667 C CA . PRO A 1 208 ? 9.987 -4.084 21.433 1.00 65.19 208 PRO A CA 1
ATOM 1668 C C . PRO A 1 208 ? 10.803 -4.822 22.504 1.00 65.19 208 PRO A C 1
ATOM 1670 O O . PRO A 1 208 ? 11.109 -6.000 22.337 1.00 65.19 208 PRO A O 1
ATOM 1673 N N . TYR A 1 209 ? 11.116 -4.152 23.616 1.00 66.94 209 TYR A N 1
ATOM 1674 C CA . TYR A 1 209 ? 11.931 -4.677 24.710 1.00 66.94 209 TYR A CA 1
ATOM 1675 C C . TYR A 1 209 ? 11.174 -4.634 26.039 1.00 66.94 209 TYR A C 1
ATOM 1677 O O . TYR A 1 209 ? 11.645 -4.058 27.017 1.00 66.94 209 TYR A O 1
ATOM 1685 N N . ALA A 1 210 ? 9.973 -5.213 26.071 1.00 67.25 210 ALA A N 1
ATOM 1686 C CA . ALA A 1 210 ? 9.199 -5.336 27.300 1.00 67.25 210 ALA A CA 1
ATOM 1687 C C . ALA A 1 210 ? 9.930 -6.253 28.309 1.00 67.25 210 ALA A C 1
ATOM 1689 O O . ALA A 1 210 ? 10.096 -7.440 28.027 1.00 67.25 210 ALA A O 1
ATOM 1690 N N . PRO A 1 211 ? 10.345 -5.755 29.491 1.00 66.69 211 PRO A N 1
ATOM 1691 C CA . PRO A 1 211 ? 11.003 -6.580 30.505 1.00 66.69 211 PRO A CA 1
ATOM 1692 C C . PRO A 1 211 ? 10.011 -7.477 31.263 1.00 66.69 211 PRO A C 1
ATOM 1694 O O . PRO A 1 211 ? 10.418 -8.411 31.948 1.00 66.69 211 PRO A O 1
ATOM 1697 N N . LEU A 1 212 ? 8.712 -7.183 31.162 1.00 76.19 212 LEU A N 1
ATOM 1698 C CA . LEU A 1 212 ? 7.610 -7.841 31.859 1.00 76.19 212 LEU A CA 1
ATOM 1699 C C . LEU A 1 212 ? 6.413 -7.950 30.904 1.00 76.19 212 LEU A C 1
ATOM 1701 O O . LEU A 1 212 ? 6.261 -7.118 30.015 1.00 76.19 212 LEU A O 1
ATOM 1705 N N . ALA A 1 213 ? 5.533 -8.936 31.099 1.00 76.19 213 ALA A N 1
ATOM 1706 C CA . ALA A 1 213 ? 4.324 -9.103 30.278 1.00 76.19 213 ALA A CA 1
ATOM 1707 C C . ALA A 1 213 ? 3.159 -8.183 30.702 1.00 76.19 213 ALA A C 1
ATOM 1709 O O . ALA A 1 213 ? 2.211 -7.960 29.945 1.00 76.19 213 ALA A O 1
ATOM 1710 N N . MET A 1 214 ? 3.200 -7.676 31.935 1.00 86.62 214 MET A N 1
ATOM 1711 C CA . MET A 1 214 ? 2.149 -6.854 32.525 1.00 86.62 214 MET A CA 1
ATOM 1712 C C . MET A 1 214 ? 2.750 -5.910 33.563 1.00 86.62 214 MET A C 1
ATOM 1714 O O . MET A 1 214 ? 3.664 -6.294 34.291 1.00 86.62 214 MET A O 1
ATOM 1718 N N . TRP A 1 215 ? 2.210 -4.700 33.644 1.00 88.62 215 TRP A N 1
ATOM 1719 C CA . TRP A 1 215 ? 2.522 -3.729 34.684 1.00 88.62 215 TRP A CA 1
ATOM 1720 C C . TRP A 1 215 ? 1.208 -3.109 35.163 1.00 88.62 215 TRP A C 1
ATOM 1722 O O . TRP A 1 215 ? 0.460 -2.534 34.372 1.00 88.62 215 TRP A O 1
ATOM 1732 N N . SER A 1 216 ? 0.867 -3.280 36.445 1.00 90.50 216 SER A N 1
ATOM 1733 C CA . SER A 1 216 ? -0.484 -2.984 36.952 1.00 90.50 216 SER A CA 1
ATOM 1734 C C . SER A 1 216 ? -1.542 -3.727 36.101 1.00 90.50 216 SER A C 1
ATOM 1736 O O . SER A 1 216 ? -1.483 -4.948 35.983 1.00 90.50 216 SER A O 1
ATOM 1738 N N . GLN A 1 217 ? -2.480 -3.019 35.468 1.00 91.31 217 GLN A N 1
ATOM 1739 C CA . GLN A 1 217 ? -3.464 -3.566 34.526 1.00 91.31 217 GLN A CA 1
ATOM 1740 C C . GLN A 1 217 ? -3.049 -3.443 33.045 1.00 91.31 217 GLN A C 1
ATOM 1742 O O . GLN A 1 217 ? -3.800 -3.860 32.164 1.00 91.31 217 GLN A O 1
ATOM 1747 N N . ILE A 1 218 ? -1.883 -2.854 32.761 1.00 96.00 218 ILE A N 1
ATOM 1748 C CA . ILE A 1 218 ? -1.385 -2.578 31.410 1.00 96.00 218 ILE A CA 1
ATOM 1749 C C . ILE A 1 218 ? -0.672 -3.817 30.877 1.00 96.00 218 ILE A C 1
ATOM 1751 O O . ILE A 1 218 ? 0.265 -4.322 31.495 1.00 96.00 218 ILE A O 1
ATOM 1755 N N . ARG A 1 219 ? -1.102 -4.313 29.713 1.00 93.69 219 ARG A N 1
ATOM 1756 C CA . ARG A 1 219 ? -0.421 -5.422 29.028 1.00 93.69 219 ARG A CA 1
ATOM 1757 C C . ARG A 1 219 ? 0.721 -4.883 28.188 1.00 93.69 219 ARG A C 1
ATOM 1759 O O . ARG A 1 219 ? 0.493 -4.010 27.358 1.00 93.69 219 ARG A O 1
ATOM 1766 N N . LEU A 1 220 ? 1.913 -5.439 28.357 1.00 86.25 220 LEU A N 1
ATOM 1767 C CA . LEU A 1 220 ? 3.068 -5.070 27.550 1.00 86.25 220 LEU A CA 1
ATOM 1768 C C . LEU A 1 220 ? 3.226 -6.087 26.422 1.00 86.25 220 LEU A C 1
ATOM 1770 O O . LEU A 1 220 ? 3.370 -7.284 26.673 1.00 86.25 220 LEU A O 1
ATOM 1774 N N . LEU A 1 221 ? 3.170 -5.614 25.179 1.00 83.38 221 LEU A N 1
ATOM 1775 C CA . LEU A 1 221 ? 3.221 -6.459 23.990 1.00 83.38 221 LEU A CA 1
ATOM 1776 C C . LEU A 1 221 ? 4.438 -6.087 23.129 1.00 83.38 221 LEU A C 1
ATOM 1778 O O . LEU A 1 221 ? 4.517 -4.953 22.654 1.00 83.38 221 LEU A O 1
ATOM 1782 N N . PRO A 1 222 ? 5.396 -7.012 22.920 1.00 72.50 222 PRO A N 1
ATOM 1783 C CA . PRO A 1 222 ? 6.680 -6.667 22.318 1.00 72.50 222 PRO A CA 1
ATOM 1784 C C . PRO A 1 222 ? 6.704 -6.692 20.792 1.00 72.50 222 PRO A C 1
ATOM 1786 O O . PRO A 1 222 ? 7.696 -6.315 20.174 1.00 72.50 222 PRO A O 1
ATOM 1789 N N . SER A 1 223 ? 5.629 -7.141 20.146 1.00 64.94 223 SER A N 1
ATOM 1790 C CA . SER A 1 223 ? 5.582 -7.225 18.687 1.00 64.94 223 SER A CA 1
ATOM 1791 C C . SER A 1 223 ? 4.204 -6.895 18.127 1.00 64.94 223 SER A C 1
ATOM 1793 O O . SER A 1 223 ? 3.178 -7.155 18.759 1.00 64.94 223 SER A O 1
ATOM 1795 N N . VAL A 1 224 ? 4.172 -6.391 16.891 1.00 66.31 224 VAL A N 1
ATOM 1796 C CA . VAL A 1 224 ? 2.926 -6.193 16.134 1.00 66.31 224 VAL A CA 1
ATOM 1797 C C . VAL A 1 224 ? 2.146 -7.508 16.031 1.00 66.31 224 VAL A C 1
ATOM 1799 O O . VAL A 1 224 ? 0.935 -7.521 16.224 1.00 66.31 224 VAL A O 1
ATOM 1802 N N . SER A 1 225 ? 2.831 -8.636 15.825 1.00 58.59 225 SER A N 1
ATOM 1803 C CA . SER A 1 225 ? 2.210 -9.967 15.809 1.00 58.59 225 SER A CA 1
ATOM 1804 C C . SER A 1 225 ? 1.531 -10.313 17.137 1.00 58.59 225 SER A C 1
ATOM 1806 O O . SER A 1 225 ? 0.405 -10.805 17.137 1.00 58.59 225 SER A O 1
ATOM 1808 N N . SER A 1 226 ? 2.172 -10.018 18.276 1.00 69.31 226 SER A N 1
ATOM 1809 C CA . SER A 1 226 ? 1.574 -10.240 19.599 1.00 69.31 226 SER A CA 1
ATOM 1810 C C . SER A 1 226 ? 0.340 -9.363 19.829 1.00 69.31 226 SER A C 1
ATOM 1812 O O . SER A 1 226 ? -0.627 -9.815 20.440 1.00 69.31 226 SER A O 1
ATOM 1814 N N . ILE A 1 227 ? 0.332 -8.154 19.259 1.00 80.31 227 ILE A N 1
ATOM 1815 C CA . ILE A 1 227 ? -0.825 -7.258 19.248 1.00 80.31 227 ILE A CA 1
ATOM 1816 C C . ILE A 1 227 ? -1.943 -7.826 18.380 1.00 80.31 227 ILE A C 1
ATOM 1818 O O . ILE A 1 227 ? -3.052 -7.970 18.875 1.00 80.31 227 ILE A O 1
ATOM 1822 N N . ILE A 1 228 ? -1.675 -8.227 17.136 1.00 72.75 228 ILE A N 1
ATOM 1823 C CA . ILE A 1 228 ? -2.690 -8.818 16.247 1.00 72.75 228 ILE A CA 1
ATOM 1824 C C . ILE A 1 228 ? -3.301 -10.074 16.875 1.00 72.75 228 ILE A C 1
ATOM 1826 O O . ILE A 1 228 ? -4.523 -10.229 16.885 1.00 72.75 228 ILE A O 1
ATOM 1830 N N . TYR A 1 229 ? -2.472 -10.950 17.447 1.00 72.25 229 TYR A N 1
ATOM 1831 C CA . TYR A 1 229 ? -2.949 -12.142 18.142 1.00 72.25 229 TYR A CA 1
ATOM 1832 C C . TYR A 1 229 ? -3.822 -11.779 19.347 1.00 72.25 229 TYR A C 1
ATOM 1834 O O . TYR A 1 229 ? -4.912 -12.327 19.507 1.00 72.25 229 TYR A O 1
ATOM 1842 N N . PHE A 1 230 ? -3.377 -10.826 20.173 1.00 85.44 230 PHE A N 1
ATOM 1843 C CA . PHE A 1 230 ? -4.164 -10.324 21.294 1.00 85.44 230 PHE A CA 1
ATOM 1844 C C . PHE A 1 230 ? -5.515 -9.772 20.825 1.00 85.44 230 PHE A C 1
ATOM 1846 O O . PHE A 1 230 ? -6.547 -10.144 21.384 1.00 85.44 230 PHE A O 1
ATOM 1853 N N . LEU A 1 231 ? -5.516 -8.940 19.785 1.00 84.81 231 LEU A N 1
ATOM 1854 C CA . LEU A 1 231 ? -6.718 -8.318 19.246 1.00 84.81 231 LEU A CA 1
ATOM 1855 C C . LEU A 1 231 ? -7.703 -9.368 18.726 1.00 84.81 231 LEU A C 1
ATOM 1857 O O . LEU A 1 231 ? -8.853 -9.410 19.154 1.00 84.81 231 LEU A O 1
ATOM 1861 N N . THR A 1 232 ? -7.220 -10.283 17.889 1.00 76.50 232 THR A N 1
ATOM 1862 C CA . THR A 1 232 ? -8.035 -11.351 17.297 1.00 76.50 232 THR A CA 1
ATOM 1863 C C . THR A 1 232 ? -8.613 -12.267 18.374 1.00 76.50 232 THR A C 1
ATOM 1865 O O . THR A 1 232 ? -9.778 -12.646 18.306 1.00 76.50 232 THR A O 1
ATOM 1868 N N . LYS A 1 233 ? -7.827 -12.604 19.404 1.00 82.38 233 LYS A N 1
ATOM 1869 C CA . LYS A 1 233 ? -8.266 -13.487 20.490 1.00 82.38 233 LYS A CA 1
ATOM 1870 C C . LYS A 1 233 ? -9.303 -12.843 21.412 1.00 82.38 233 LYS A C 1
ATOM 1872 O O . LYS A 1 233 ? -10.168 -13.553 21.915 1.00 82.38 233 LYS A O 1
ATOM 1877 N N . ASN A 1 234 ? -9.191 -11.541 21.685 1.00 88.31 234 ASN A N 1
ATOM 1878 C CA . ASN A 1 234 ? -10.026 -10.872 22.690 1.00 88.31 234 ASN A CA 1
ATOM 1879 C C . ASN A 1 234 ? -11.227 -10.127 22.093 1.00 88.31 234 ASN A C 1
ATOM 1881 O O . ASN A 1 234 ? -12.247 -10.027 22.766 1.00 88.31 234 ASN A O 1
ATOM 1885 N N . PHE A 1 235 ? -11.124 -9.637 20.857 1.00 88.06 235 PHE A N 1
ATOM 1886 C CA . PHE A 1 235 ? -12.187 -8.874 20.188 1.00 88.06 235 PHE A CA 1
ATOM 1887 C C . PHE A 1 235 ? -12.766 -9.608 18.972 1.00 88.06 235 PHE A C 1
ATOM 1889 O O . PHE A 1 235 ? -13.907 -9.363 18.583 1.00 88.06 235 PHE A O 1
ATOM 1896 N N . GLY A 1 236 ? -12.015 -10.554 18.400 1.00 77.81 236 GLY A N 1
ATOM 1897 C CA . GLY A 1 236 ? -12.377 -11.200 17.142 1.00 77.81 236 GLY A CA 1
ATOM 1898 C C . GLY A 1 236 ? -12.186 -10.278 15.931 1.00 77.81 236 GLY A C 1
ATOM 1899 O O . GLY A 1 236 ? -11.963 -9.076 16.079 1.00 77.81 236 GLY A O 1
ATOM 1900 N N . PRO A 1 237 ? -12.261 -10.828 14.708 1.00 74.81 237 PRO A N 1
ATOM 1901 C CA . PRO A 1 237 ? -12.243 -10.015 13.501 1.00 74.81 237 PRO A CA 1
ATOM 1902 C C . PRO A 1 237 ? -13.501 -9.145 13.437 1.00 74.81 237 PRO A C 1
ATOM 1904 O O . PRO A 1 237 ? -14.619 -9.604 13.713 1.00 74.81 237 PRO A O 1
ATOM 1907 N N . ARG A 1 238 ? -13.334 -7.885 13.033 1.00 73.94 238 ARG A N 1
ATOM 1908 C CA . ARG A 1 238 ? -14.455 -6.966 12.880 1.00 73.94 238 ARG A CA 1
ATOM 1909 C C . ARG A 1 238 ? -15.333 -7.434 11.728 1.00 73.94 238 ARG A C 1
ATOM 1911 O O . ARG A 1 238 ? -14.888 -7.570 10.592 1.00 73.94 238 ARG A O 1
ATOM 1918 N N . ARG A 1 239 ? -16.617 -7.637 12.016 1.00 77.38 239 ARG A N 1
ATOM 1919 C CA . ARG A 1 239 ? -17.606 -7.916 10.973 1.00 77.38 239 ARG A CA 1
ATOM 1920 C C . ARG A 1 239 ? -17.863 -6.642 10.179 1.00 77.38 239 ARG A C 1
ATOM 1922 O O . ARG A 1 239 ? -18.194 -5.609 10.763 1.00 77.38 239 ARG A O 1
ATOM 1929 N N . PHE A 1 240 ? -17.760 -6.737 8.865 1.00 78.38 240 PHE A N 1
ATOM 1930 C CA . PHE A 1 240 ? -18.194 -5.699 7.940 1.00 78.38 240 PHE A CA 1
ATOM 1931 C C . PHE A 1 240 ? -19.467 -6.136 7.215 1.00 78.38 240 PHE A C 1
ATOM 1933 O O . PHE A 1 240 ? -19.859 -7.304 7.238 1.00 78.38 240 PHE A O 1
ATOM 1940 N N . ARG A 1 241 ? -20.143 -5.165 6.608 1.00 85.81 241 ARG A N 1
ATOM 1941 C CA . ARG A 1 241 ? -21.234 -5.397 5.665 1.00 85.81 241 ARG A CA 1
ATOM 1942 C C . ARG A 1 241 ? -20.837 -4.748 4.357 1.00 85.81 241 ARG A C 1
ATOM 1944 O O . ARG A 1 241 ? -20.303 -3.641 4.377 1.00 85.81 241 ARG A O 1
ATOM 1951 N N . LEU A 1 242 ? -21.102 -5.447 3.264 1.00 90.06 242 LEU A N 1
ATOM 1952 C CA . LEU A 1 242 ? -20.965 -4.869 1.938 1.00 90.06 242 LEU A CA 1
ATOM 1953 C C . LEU A 1 242 ? -22.040 -3.797 1.744 1.00 90.06 242 LEU A C 1
ATOM 1955 O O . LEU A 1 242 ? -23.129 -3.895 2.317 1.00 90.06 242 LEU A O 1
ATOM 1959 N N . ILE A 1 243 ? -21.709 -2.775 0.969 1.00 92.38 243 ILE A N 1
ATOM 1960 C CA . ILE A 1 243 ? -22.571 -1.632 0.668 1.00 92.38 243 ILE A CA 1
ATOM 1961 C C . ILE A 1 243 ? -22.852 -1.548 -0.836 1.00 92.38 243 ILE A C 1
ATOM 1963 O O . ILE A 1 243 ? -22.099 -2.100 -1.634 1.00 92.38 243 ILE A O 1
ATOM 1967 N N . ASP A 1 244 ? -23.884 -0.814 -1.242 1.00 85.81 244 ASP A N 1
ATOM 1968 C CA . ASP A 1 244 ? -24.209 -0.643 -2.668 1.00 85.81 244 ASP A CA 1
ATOM 1969 C C . ASP A 1 244 ? -23.303 0.389 -3.381 1.00 85.81 244 ASP A C 1
ATOM 1971 O O . ASP A 1 244 ? -23.253 0.430 -4.607 1.00 85.81 244 ASP A O 1
ATOM 1975 N N . GLY A 1 245 ? -22.515 1.169 -2.626 1.00 87.12 245 GLY A N 1
ATOM 1976 C CA . GLY A 1 245 ? -21.627 2.219 -3.142 1.00 87.12 245 GLY A CA 1
ATOM 1977 C C . GLY A 1 245 ? -22.288 3.602 -3.226 1.00 87.12 245 GLY A C 1
ATOM 1978 O O . GLY A 1 245 ? -23.485 3.749 -2.993 1.00 87.12 245 GLY A O 1
ATOM 1979 N N . ASP A 1 246 ? -21.496 4.634 -3.530 1.00 92.69 246 ASP A N 1
ATOM 1980 C CA . ASP A 1 246 ? -21.971 6.015 -3.722 1.00 92.69 246 ASP A CA 1
ATOM 1981 C C . ASP A 1 246 ? -22.109 6.322 -5.224 1.00 92.69 246 ASP A C 1
ATOM 1983 O O . ASP A 1 246 ? -21.164 6.132 -6.000 1.00 92.69 246 ASP A O 1
ATOM 1987 N N . GLU A 1 247 ? -23.279 6.809 -5.650 1.00 94.31 247 GLU A N 1
ATOM 1988 C CA . GLU A 1 247 ? -23.565 7.101 -7.062 1.00 94.31 247 GLU A CA 1
ATOM 1989 C C . GLU A 1 247 ? -22.597 8.123 -7.667 1.00 94.31 247 GLU A C 1
ATOM 1991 O O . GLU A 1 247 ? -22.246 8.009 -8.841 1.00 94.31 247 GLU A O 1
ATOM 1996 N N . ARG A 1 248 ? -22.109 9.090 -6.880 1.00 94.44 248 ARG A N 1
ATOM 1997 C CA . ARG A 1 248 ? -21.168 10.117 -7.354 1.00 94.44 248 ARG A CA 1
ATOM 1998 C C . ARG A 1 248 ? -19.813 9.508 -7.688 1.00 94.44 248 ARG A C 1
ATOM 2000 O O . ARG A 1 248 ? -19.205 9.870 -8.693 1.00 94.44 248 ARG A O 1
ATOM 2007 N N . ILE A 1 249 ? -19.368 8.542 -6.881 1.00 95.31 249 ILE A N 1
ATOM 2008 C CA . ILE A 1 249 ? -18.144 7.775 -7.143 1.00 95.31 249 ILE A CA 1
ATOM 2009 C C . ILE A 1 249 ? -18.322 6.942 -8.411 1.00 95.31 249 ILE A C 1
ATOM 2011 O O . ILE A 1 249 ? -17.442 6.940 -9.269 1.00 95.31 249 ILE A O 1
ATOM 2015 N N . SER A 1 250 ? -19.479 6.291 -8.571 1.00 94.62 250 SER A N 1
ATOM 2016 C CA . SER A 1 250 ? -19.800 5.535 -9.787 1.00 94.62 250 SER A CA 1
ATOM 2017 C C . SER A 1 250 ? -19.772 6.416 -11.037 1.00 94.62 250 SER A C 1
ATOM 2019 O O . SER A 1 250 ? -19.068 6.100 -11.995 1.00 94.62 250 SER A O 1
ATOM 2021 N N . GLN A 1 251 ? -20.448 7.566 -11.016 1.00 94.12 251 GLN A N 1
ATOM 2022 C CA . GLN A 1 251 ? -20.452 8.510 -12.136 1.00 94.12 251 GLN A CA 1
ATOM 2023 C C . GLN A 1 251 ? -19.040 8.992 -12.483 1.00 94.12 251 GLN A C 1
ATOM 2025 O O . GLN A 1 251 ? -18.675 9.005 -13.659 1.00 94.12 251 GLN A O 1
ATOM 2030 N N . TYR A 1 252 ? -18.226 9.323 -11.477 1.00 93.44 252 TYR A N 1
ATOM 2031 C CA . TYR A 1 252 ? -16.841 9.731 -11.697 1.00 93.44 252 TYR A CA 1
ATOM 2032 C C . TYR A 1 252 ? -16.024 8.621 -12.376 1.00 93.44 252 TYR A C 1
ATOM 2034 O O . TYR A 1 252 ? -15.358 8.873 -13.380 1.00 93.44 252 TYR A O 1
ATOM 2042 N N . VAL A 1 253 ? -16.124 7.381 -11.880 1.00 93.69 253 VAL A N 1
ATOM 2043 C CA . VAL A 1 253 ? -15.454 6.202 -12.460 1.00 93.69 253 VAL A CA 1
ATOM 2044 C C . VAL A 1 253 ? -15.848 5.988 -13.924 1.00 93.69 253 VAL A C 1
ATOM 2046 O O . VAL A 1 253 ? -14.995 5.637 -14.741 1.00 93.69 253 VAL A O 1
ATOM 2049 N N . GLN A 1 254 ? -17.114 6.232 -14.277 1.00 93.12 254 GLN A N 1
ATOM 2050 C CA . GLN A 1 254 ? -17.584 6.098 -15.657 1.00 93.12 254 GLN A CA 1
ATOM 2051 C C . GLN A 1 254 ? -17.113 7.234 -16.574 1.00 93.12 254 GLN A C 1
ATOM 2053 O O . GLN A 1 254 ? -16.825 6.983 -17.741 1.00 93.12 254 GLN A O 1
ATOM 2058 N N . MET A 1 255 ? -17.036 8.474 -16.081 1.00 88.56 255 MET A N 1
ATOM 2059 C CA . MET A 1 255 ? -16.743 9.654 -16.907 1.00 88.56 255 MET A CA 1
ATOM 2060 C C . MET A 1 255 ? -15.250 9.939 -17.078 1.00 88.56 255 MET A C 1
ATOM 2062 O O . MET A 1 255 ? -14.850 10.475 -18.114 1.00 88.56 255 MET A O 1
ATOM 2066 N N . ASP A 1 256 ? -14.423 9.606 -16.087 1.00 79.56 256 ASP A N 1
ATOM 2067 C CA . ASP A 1 256 ? -13.000 9.922 -16.142 1.00 79.56 256 ASP A CA 1
ATOM 2068 C C . ASP A 1 256 ? -12.290 9.074 -17.206 1.00 79.56 256 ASP A C 1
ATOM 2070 O O . ASP A 1 256 ? -12.336 7.844 -17.181 1.00 79.56 256 ASP A O 1
ATOM 2074 N N . ASN A 1 257 ? -11.630 9.748 -18.148 1.00 71.00 257 ASN A N 1
ATOM 2075 C CA . ASN A 1 257 ? -10.880 9.131 -19.242 1.00 71.00 257 ASN A CA 1
ATOM 2076 C C . ASN A 1 257 ? -9.359 9.225 -19.045 1.00 71.00 257 ASN A C 1
ATOM 2078 O O . ASN A 1 257 ? -8.612 8.617 -19.809 1.00 71.00 257 ASN A O 1
ATOM 2082 N N . ASN A 1 258 ? -8.883 9.973 -18.046 1.00 69.25 258 ASN A N 1
ATOM 2083 C CA . ASN A 1 258 ? -7.454 10.080 -17.761 1.00 69.25 258 ASN A CA 1
ATOM 2084 C C . ASN A 1 258 ? -7.008 8.863 -16.957 1.00 69.25 258 ASN A C 1
ATOM 2086 O O . ASN A 1 258 ? -7.737 8.440 -16.071 1.00 69.25 258 ASN A O 1
ATOM 2090 N N . GLY A 1 259 ? -5.832 8.289 -17.224 1.00 64.50 259 GLY A N 1
ATOM 2091 C CA . GLY A 1 259 ? -5.272 7.220 -16.383 1.00 64.50 259 GLY A CA 1
ATOM 2092 C C . GLY A 1 259 ? -5.104 7.685 -14.931 1.00 64.50 259 GLY A C 1
ATOM 2093 O O . GLY A 1 259 ? -4.521 8.741 -14.696 1.00 64.50 259 GLY A O 1
ATOM 2094 N N . GLN A 1 260 ? -5.591 6.902 -13.968 1.00 67.94 260 GLN A N 1
ATOM 2095 C CA . GLN A 1 260 ? -5.489 7.171 -12.530 1.00 67.94 260 GLN A CA 1
ATOM 2096 C C . GLN A 1 260 ? -4.718 6.051 -11.838 1.00 67.94 260 GLN A C 1
ATOM 2098 O O . GLN A 1 260 ? -5.253 5.242 -11.081 1.00 67.94 260 GLN A O 1
ATOM 2103 N N . PHE A 1 261 ? -3.414 6.002 -12.101 1.00 66.69 261 PHE A N 1
ATOM 2104 C CA . PHE A 1 261 ? -2.514 5.093 -11.389 1.00 66.69 261 PHE A CA 1
ATOM 2105 C C . PHE A 1 261 ? -2.175 5.592 -9.979 1.00 66.69 261 PHE A C 1
ATOM 2107 O O . PHE A 1 261 ? -1.749 4.810 -9.130 1.00 66.69 261 PHE A O 1
ATOM 2114 N N . ILE A 1 262 ? -2.371 6.890 -9.732 1.00 66.94 262 ILE A N 1
ATOM 2115 C CA . ILE A 1 262 ? -2.337 7.482 -8.397 1.00 66.94 262 ILE A CA 1
ATOM 2116 C C . ILE A 1 262 ? -3.740 7.364 -7.825 1.00 66.94 262 ILE A C 1
ATOM 2118 O O . ILE A 1 262 ? -4.687 7.766 -8.500 1.00 66.94 262 ILE A O 1
ATOM 2122 N N . PRO A 1 263 ? -3.895 6.865 -6.596 1.00 80.62 263 PRO A N 1
ATOM 2123 C CA . PRO A 1 263 ? -5.215 6.771 -6.026 1.00 80.62 263 PRO A CA 1
ATOM 2124 C C . PRO A 1 263 ? -5.764 8.145 -5.669 1.00 80.62 263 PRO A C 1
ATOM 2126 O O . PRO A 1 263 ? -5.107 8.917 -4.969 1.00 80.62 263 PRO A O 1
ATOM 2129 N N . LEU A 1 264 ? -6.985 8.408 -6.114 1.00 86.38 264 LEU A N 1
ATOM 2130 C CA . LEU A 1 264 ? -7.762 9.580 -5.754 1.00 86.38 264 LEU A CA 1
ATOM 2131 C C . LEU A 1 264 ? -8.654 9.248 -4.554 1.00 86.38 264 LEU A C 1
ATOM 2133 O O . LEU A 1 264 ? -9.420 8.283 -4.589 1.00 86.38 264 LEU A O 1
ATOM 2137 N N . ASP A 1 265 ? -8.559 10.046 -3.493 1.00 87.88 265 ASP A N 1
ATOM 2138 C CA . ASP A 1 265 ? -9.482 9.957 -2.361 1.00 87.88 265 ASP A CA 1
ATOM 2139 C C . ASP A 1 265 ? -10.875 10.466 -2.768 1.00 87.88 265 ASP A C 1
ATOM 2141 O O . ASP A 1 265 ? -10.998 11.457 -3.492 1.00 87.88 265 ASP A O 1
ATOM 2145 N N . GLY A 1 266 ? -11.931 9.801 -2.298 1.00 88.44 266 GLY A N 1
ATOM 2146 C CA . GLY A 1 266 ? -13.317 10.156 -2.607 1.00 88.44 266 GLY A CA 1
ATOM 2147 C C . GLY A 1 266 ? -13.712 11.570 -2.175 1.00 88.44 266 GLY A C 1
ATOM 2148 O O . GLY A 1 266 ? -14.550 12.183 -2.834 1.00 88.44 266 GLY A O 1
ATOM 2149 N N . SER A 1 267 ? -13.070 12.127 -1.142 1.00 89.00 267 SER A N 1
ATOM 2150 C CA . SER A 1 267 ? -13.244 13.535 -0.748 1.00 89.00 267 SER A CA 1
ATOM 2151 C C . SER A 1 267 ? -12.839 14.517 -1.859 1.00 89.00 267 SER A C 1
ATOM 2153 O O . SER A 1 267 ? -13.357 15.632 -1.921 1.00 89.00 267 SER A O 1
ATOM 2155 N N . GLY A 1 268 ? -11.967 14.094 -2.785 1.00 88.12 268 GLY A N 1
ATOM 2156 C CA . GLY A 1 268 ? -11.603 14.847 -3.986 1.00 88.12 268 GLY A CA 1
ATOM 2157 C C . GLY A 1 268 ? -12.687 14.863 -5.069 1.00 88.12 268 GLY A C 1
ATOM 2158 O O . GLY A 1 268 ? -12.639 15.710 -5.958 1.00 88.12 268 GLY A O 1
ATOM 2159 N N . VAL A 1 269 ? -13.669 13.957 -4.999 1.00 89.50 269 VAL A N 1
ATOM 2160 C CA . VAL A 1 269 ? -14.839 13.931 -5.894 1.00 89.50 269 VAL A CA 1
ATOM 2161 C C . VAL A 1 269 ? -15.966 14.796 -5.335 1.00 89.50 269 VAL A C 1
ATOM 2163 O O . VAL A 1 269 ? -16.578 15.566 -6.074 1.00 89.50 269 VAL A O 1
ATOM 2166 N N . ALA A 1 270 ? -16.236 14.688 -4.033 1.00 89.38 270 ALA A N 1
ATOM 2167 C CA . ALA A 1 270 ? -17.226 15.504 -3.340 1.00 89.38 270 ALA A CA 1
ATOM 2168 C C . ALA A 1 270 ? -16.774 15.789 -1.901 1.00 89.38 270 ALA A C 1
ATOM 2170 O O . ALA A 1 270 ? -16.448 14.871 -1.154 1.00 89.38 270 ALA A O 1
ATOM 2171 N N . SER A 1 271 ? -16.784 17.063 -1.500 1.00 87.56 271 SER A N 1
ATOM 2172 C CA . SER A 1 271 ? -16.195 17.523 -0.231 1.00 87.56 271 SER A CA 1
ATOM 2173 C C . SER A 1 271 ? -16.904 17.018 1.031 1.00 87.56 271 SER A C 1
ATOM 2175 O O . SER A 1 271 ? -16.359 17.123 2.124 1.00 87.56 271 SER A O 1
ATOM 2177 N N . ASP A 1 272 ? -18.139 16.535 0.905 1.00 90.12 272 ASP A N 1
ATOM 2178 C CA . ASP A 1 272 ? -18.913 15.928 1.990 1.00 90.12 272 ASP A CA 1
ATOM 2179 C C . ASP A 1 272 ? -18.630 14.426 2.162 1.00 90.12 272 ASP A C 1
ATOM 2181 O O . ASP A 1 272 ? -19.033 13.847 3.171 1.00 90.12 272 ASP A O 1
ATOM 2185 N N . ILE A 1 273 ? -17.921 13.793 1.218 1.00 88.19 273 ILE A N 1
ATOM 2186 C CA . ILE A 1 273 ? -17.418 12.428 1.385 1.00 88.19 273 ILE A CA 1
ATOM 2187 C C . ILE A 1 273 ? -16.240 12.472 2.370 1.00 88.19 273 ILE A C 1
ATOM 2189 O O . ILE A 1 273 ? -15.253 13.161 2.107 1.00 88.19 273 ILE A O 1
ATOM 2193 N N . PRO A 1 274 ? -16.296 11.730 3.493 1.00 85.19 274 PRO A N 1
ATOM 2194 C CA . PRO A 1 274 ? -15.187 11.671 4.435 1.00 85.19 274 PRO A CA 1
ATOM 2195 C C . PRO A 1 274 ? -13.904 11.133 3.795 1.00 85.19 274 PRO A C 1
ATOM 2197 O O . PRO A 1 274 ? -13.939 10.162 3.037 1.00 85.19 274 PRO A O 1
ATOM 2200 N N . GLU A 1 275 ? -12.766 11.701 4.192 1.00 82.62 275 GLU A N 1
ATOM 2201 C CA . GLU A 1 275 ? -11.443 11.190 3.821 1.00 82.62 275 GLU A CA 1
ATOM 2202 C C . GLU A 1 275 ? -11.280 9.706 4.195 1.00 82.62 275 GLU A C 1
ATOM 2204 O O . GLU A 1 275 ? -11.749 9.239 5.250 1.00 82.62 275 GLU A O 1
ATOM 2209 N N . ASP A 1 276 ? -10.567 8.973 3.337 1.00 78.62 276 ASP A N 1
ATOM 2210 C CA . ASP A 1 276 ? -10.299 7.537 3.415 1.00 78.62 276 ASP A CA 1
ATOM 2211 C C . ASP A 1 276 ? -11.553 6.644 3.419 1.00 78.62 276 ASP A C 1
ATOM 2213 O O . ASP A 1 276 ? -11.486 5.487 3.844 1.00 78.62 276 ASP A O 1
ATOM 2217 N N . LEU A 1 277 ? -12.711 7.152 2.983 1.00 87.31 277 LEU A N 1
ATOM 2218 C CA . LEU A 1 277 ? -13.925 6.340 2.855 1.00 87.31 277 LEU A CA 1
ATOM 2219 C C . LEU A 1 277 ? -13.999 5.627 1.502 1.00 87.31 277 LEU A C 1
ATOM 2221 O O . LEU A 1 277 ? -14.235 4.419 1.448 1.00 87.31 277 LEU A O 1
ATOM 2225 N N . TYR A 1 278 ? -13.763 6.377 0.426 1.00 92.12 278 TYR A N 1
ATOM 2226 C CA . TYR A 1 278 ? -13.724 5.874 -0.943 1.00 92.12 278 TYR A CA 1
ATOM 2227 C C . TYR A 1 278 ? -12.373 6.168 -1.584 1.00 92.12 278 TYR A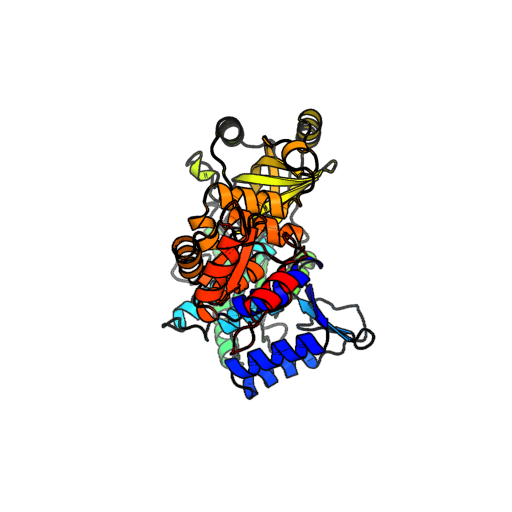 C 1
ATOM 2229 O O . TYR A 1 278 ? -11.729 7.166 -1.265 1.00 92.12 278 TYR A O 1
ATOM 2237 N N . ARG A 1 279 ? -11.953 5.300 -2.501 1.00 90.19 279 ARG A N 1
ATOM 2238 C CA . ARG A 1 279 ? -10.728 5.463 -3.287 1.00 90.19 279 ARG A CA 1
ATOM 2239 C C . ARG A 1 279 ? -10.976 5.049 -4.716 1.00 90.19 279 ARG A C 1
ATOM 2241 O O . ARG A 1 279 ? -11.528 3.980 -4.963 1.00 90.19 279 ARG A O 1
ATOM 2248 N N . ILE A 1 280 ? -10.527 5.881 -5.639 1.00 91.94 280 ILE A N 1
ATOM 2249 C CA . ILE A 1 280 ? -10.597 5.621 -7.068 1.00 91.94 280 ILE A CA 1
ATOM 2250 C C . ILE A 1 280 ? -9.184 5.356 -7.559 1.00 91.94 280 ILE A C 1
ATOM 2252 O O . ILE A 1 280 ? -8.267 6.109 -7.242 1.00 91.94 280 ILE A O 1
ATOM 2256 N N . GLN A 1 281 ? -8.986 4.248 -8.266 1.00 89.94 281 GLN A N 1
ATOM 2257 C CA . GLN A 1 281 ? -7.692 3.917 -8.857 1.00 89.94 281 GLN A CA 1
ATOM 2258 C C . GLN A 1 281 ? -7.830 2.875 -9.959 1.00 89.94 281 GLN A C 1
ATOM 2260 O O . GLN A 1 281 ? -8.763 2.068 -9.961 1.00 89.94 281 GLN A O 1
ATOM 2265 N N . ASP A 1 282 ? -6.849 2.854 -10.847 1.00 91.06 282 ASP A N 1
ATOM 2266 C CA . ASP A 1 282 ? -6.712 1.819 -11.858 1.00 91.06 282 ASP A CA 1
ATOM 2267 C C . ASP A 1 282 ? -6.041 0.575 -11.267 1.00 91.06 282 ASP A C 1
ATOM 2269 O O . ASP A 1 282 ? -5.141 0.653 -10.423 1.00 91.06 282 ASP A O 1
ATOM 2273 N N . GLY A 1 283 ? -6.471 -0.593 -11.730 1.00 90.62 283 GLY A N 1
ATOM 2274 C CA . GLY A 1 283 ? -5.909 -1.868 -11.327 1.00 90.62 283 GLY A CA 1
ATOM 2275 C C . GLY A 1 283 ? -5.982 -2.912 -12.429 1.00 90.62 283 GLY A C 1
ATOM 2276 O O . GLY A 1 283 ? -6.740 -2.778 -13.388 1.00 90.62 283 GLY A O 1
ATOM 2277 N N . VAL A 1 284 ? -5.162 -3.950 -12.298 1.00 92.12 284 VAL A N 1
ATOM 2278 C CA . VAL A 1 284 ? -5.109 -5.070 -13.241 1.00 92.12 284 VAL A CA 1
ATOM 2279 C C . VAL A 1 284 ? -5.578 -6.323 -12.539 1.00 92.12 284 VAL A C 1
ATOM 2281 O O . VAL A 1 284 ? -5.000 -6.728 -11.531 1.00 92.12 284 VAL A O 1
ATOM 2284 N N . VAL A 1 285 ? -6.647 -6.911 -13.059 1.00 93.44 285 VAL A N 1
ATOM 2285 C CA . VAL A 1 285 ? -7.266 -8.099 -12.478 1.00 93.44 285 VAL A CA 1
ATOM 2286 C C . VAL A 1 285 ? -6.284 -9.262 -12.555 1.00 93.44 285 VAL A C 1
ATOM 2288 O O . VAL A 1 285 ? -5.716 -9.531 -13.607 1.00 93.44 285 VAL A O 1
ATOM 2291 N N . ASP A 1 286 ? -6.081 -9.950 -11.440 1.00 90.00 286 ASP A N 1
ATOM 2292 C CA . ASP A 1 286 ? -5.316 -11.196 -11.378 1.00 90.00 286 ASP A CA 1
ATOM 2293 C C . ASP A 1 286 ? -6.263 -12.390 -11.294 1.00 90.00 286 ASP A C 1
ATOM 2295 O O . ASP A 1 286 ? -6.162 -13.334 -12.073 1.00 90.00 286 ASP A O 1
ATOM 2299 N N . GLN A 1 287 ? -7.232 -12.323 -10.379 1.00 90.44 287 GLN A N 1
ATOM 2300 C CA . GLN A 1 287 ? -8.186 -13.399 -10.121 1.00 90.44 287 GLN A CA 1
ATOM 2301 C C . GLN A 1 287 ? -9.581 -12.825 -9.896 1.00 90.44 287 GLN A C 1
ATOM 2303 O O . GLN A 1 287 ? -9.733 -11.772 -9.279 1.00 90.44 287 GLN A O 1
ATOM 2308 N N . LEU A 1 288 ? -10.601 -13.542 -10.371 1.00 92.19 288 LEU A N 1
ATOM 2309 C CA . LEU A 1 288 ? -12.010 -13.214 -10.168 1.00 92.19 288 LEU A CA 1
ATOM 2310 C C . LEU A 1 288 ? -12.738 -14.440 -9.606 1.00 92.19 288 LEU A C 1
ATOM 2312 O O . LEU A 1 288 ? -12.891 -15.444 -10.300 1.00 92.19 288 LEU A O 1
ATOM 2316 N N . GLY A 1 289 ? -13.175 -14.348 -8.353 1.00 89.62 289 GLY A N 1
ATOM 2317 C CA . GLY A 1 289 ? -14.009 -15.339 -7.680 1.00 89.62 289 GLY A CA 1
ATOM 2318 C C . GLY A 1 289 ? -15.499 -14.989 -7.722 1.00 89.62 289 GLY A C 1
ATOM 2319 O O . GLY A 1 289 ? -15.944 -14.136 -8.492 1.00 89.62 289 GLY A O 1
ATOM 2320 N N . ASP A 1 290 ? -16.291 -15.673 -6.891 1.00 84.31 290 ASP A N 1
ATOM 2321 C CA . ASP A 1 290 ? -17.727 -15.388 -6.719 1.00 84.31 290 ASP A CA 1
ATOM 2322 C C . ASP A 1 290 ? -17.997 -14.219 -5.766 1.00 84.31 290 ASP A C 1
ATOM 2324 O O . ASP A 1 290 ? -18.971 -13.496 -5.950 1.00 84.31 290 ASP A O 1
ATOM 2328 N N . ASN A 1 291 ? -17.138 -14.033 -4.759 1.00 88.31 291 ASN A N 1
ATOM 2329 C CA . ASN A 1 291 ? -17.300 -13.016 -3.713 1.00 88.31 291 ASN A CA 1
ATOM 2330 C C . ASN A 1 291 ? -16.054 -12.140 -3.534 1.00 88.31 291 ASN A C 1
ATOM 2332 O O . ASN A 1 291 ? -16.055 -11.249 -2.696 1.00 88.31 291 ASN A O 1
ATOM 2336 N N . GLU A 1 292 ? -14.991 -12.390 -4.293 1.00 91.44 292 GLU A N 1
ATOM 2337 C CA . GLU A 1 292 ? -13.724 -11.677 -4.164 1.00 91.44 292 GLU A CA 1
ATOM 2338 C C . GLU A 1 292 ? -13.105 -11.467 -5.546 1.00 91.44 292 GLU A C 1
ATOM 2340 O O . GLU A 1 292 ? -13.224 -12.317 -6.432 1.00 91.44 292 GLU A O 1
ATOM 2345 N N . ILE A 1 293 ? -12.426 -10.340 -5.719 1.00 91.12 293 ILE A N 1
ATOM 2346 C CA . ILE A 1 293 ? -11.520 -10.080 -6.832 1.00 91.12 293 ILE A CA 1
ATOM 2347 C C . ILE A 1 293 ? -10.137 -9.728 -6.281 1.00 91.12 293 ILE A C 1
ATOM 2349 O O . ILE A 1 293 ? -10.003 -8.940 -5.341 1.00 91.12 293 ILE A O 1
ATOM 2353 N N . VAL A 1 294 ? -9.100 -10.298 -6.891 1.00 86.56 294 VAL A N 1
ATOM 2354 C CA . VAL A 1 294 ? -7.707 -9.927 -6.636 1.00 86.56 294 VAL A CA 1
ATOM 2355 C C . VAL A 1 294 ? -7.256 -9.017 -7.761 1.00 86.56 294 VAL A C 1
ATOM 2357 O O . VAL A 1 294 ? -7.314 -9.386 -8.937 1.00 86.56 294 VAL A O 1
ATOM 2360 N N . VAL A 1 295 ? -6.803 -7.820 -7.401 1.00 86.56 295 VAL A N 1
ATOM 2361 C CA . VAL A 1 295 ? -6.391 -6.797 -8.362 1.00 86.56 295 VAL A CA 1
ATOM 2362 C C . VAL A 1 295 ? -5.023 -6.261 -7.971 1.00 86.56 295 VAL A C 1
ATOM 2364 O O . VAL A 1 295 ? -4.796 -5.901 -6.820 1.00 86.56 295 VAL A O 1
ATOM 2367 N N . TYR A 1 296 ? -4.100 -6.171 -8.922 1.00 84.94 296 TYR A N 1
ATOM 2368 C CA . TYR A 1 296 ? -2.861 -5.430 -8.723 1.00 84.94 296 TYR A CA 1
ATOM 2369 C C . TYR A 1 296 ? -3.121 -3.937 -8.872 1.00 84.94 296 TYR A C 1
ATOM 2371 O O . TYR A 1 296 ? -3.798 -3.511 -9.805 1.00 84.94 296 TYR A O 1
ATOM 2379 N N . VAL A 1 297 ? -2.531 -3.136 -7.992 1.00 80.69 297 VAL A N 1
ATOM 2380 C CA . VAL A 1 297 ? -2.592 -1.670 -8.032 1.00 80.69 297 VAL A CA 1
ATOM 2381 C C . VAL A 1 297 ? -1.212 -1.076 -7.820 1.00 80.69 297 VAL A C 1
ATOM 2383 O O . VAL A 1 297 ? -0.326 -1.729 -7.265 1.00 80.69 297 VAL A O 1
ATOM 2386 N N . MET A 1 298 ? -1.016 0.168 -8.250 1.00 70.56 298 MET A N 1
ATOM 2387 C CA . MET A 1 298 ? 0.233 0.872 -7.991 1.00 70.56 298 MET A CA 1
ATOM 2388 C C . MET A 1 298 ? 0.216 1.473 -6.583 1.00 70.56 298 MET A C 1
ATOM 2390 O O . MET A 1 298 ? -0.701 2.202 -6.203 1.00 70.56 298 MET A O 1
ATOM 2394 N N . THR A 1 299 ? 1.226 1.158 -5.777 1.00 64.56 299 THR A N 1
ATOM 2395 C CA . THR A 1 299 ? 1.410 1.819 -4.481 1.00 64.56 299 THR A CA 1
ATOM 2396 C C . THR A 1 299 ? 1.933 3.244 -4.684 1.00 64.56 299 THR A C 1
ATOM 2398 O O . THR A 1 299 ? 2.542 3.537 -5.716 1.00 64.56 299 THR A O 1
ATOM 2401 N N . PRO A 1 300 ? 1.812 4.131 -3.678 1.00 57.00 300 PRO A N 1
ATOM 2402 C CA . PRO A 1 300 ? 2.445 5.452 -3.726 1.00 57.00 300 PRO A CA 1
ATOM 2403 C C . PRO A 1 300 ? 3.963 5.412 -3.982 1.00 57.00 300 PRO A C 1
ATOM 2405 O O . PRO A 1 300 ? 4.526 6.377 -4.489 1.00 57.00 300 PRO A O 1
ATOM 2408 N N . ALA A 1 301 ? 4.618 4.290 -3.661 1.00 53.81 301 ALA A N 1
ATOM 2409 C CA . ALA A 1 301 ? 6.041 4.056 -3.898 1.00 53.81 301 ALA A CA 1
ATOM 2410 C C . ALA A 1 301 ? 6.364 3.551 -5.322 1.00 53.81 301 ALA A C 1
ATOM 2412 O O . ALA A 1 301 ? 7.492 3.146 -5.577 1.00 53.81 301 ALA A O 1
ATOM 2413 N N . GLY A 1 302 ? 5.393 3.508 -6.243 1.00 55.22 302 GLY A N 1
ATOM 2414 C CA . GLY A 1 302 ? 5.629 3.057 -7.621 1.00 55.22 302 GLY A CA 1
ATOM 2415 C C . GLY A 1 302 ? 5.840 1.546 -7.760 1.00 55.22 302 GLY A C 1
ATOM 2416 O O . GLY A 1 302 ? 6.388 1.080 -8.757 1.00 55.22 302 GLY A O 1
ATOM 2417 N N . THR A 1 303 ? 5.393 0.758 -6.775 1.00 61.91 303 THR A N 1
ATOM 2418 C CA . THR A 1 303 ? 5.442 -0.711 -6.838 1.00 61.91 303 THR A CA 1
ATOM 2419 C C . THR A 1 303 ? 4.050 -1.310 -6.998 1.00 61.91 303 THR A C 1
ATOM 2421 O O . THR A 1 303 ? 3.119 -0.915 -6.297 1.00 61.91 303 THR A O 1
ATOM 2424 N N . ALA A 1 304 ? 3.908 -2.282 -7.901 1.00 66.06 304 ALA A N 1
ATOM 2425 C CA . ALA A 1 304 ? 2.663 -3.024 -8.069 1.00 66.06 304 ALA A CA 1
ATOM 2426 C C . ALA A 1 304 ? 2.424 -3.971 -6.880 1.00 66.06 304 ALA A C 1
ATOM 2428 O O . ALA A 1 304 ? 3.299 -4.776 -6.542 1.00 66.06 304 ALA A O 1
ATOM 2429 N N . TYR A 1 305 ? 1.238 -3.897 -6.276 1.00 65.88 305 TYR A N 1
ATOM 2430 C CA . TYR A 1 305 ? 0.856 -4.663 -5.091 1.00 65.88 305 TYR A CA 1
ATOM 2431 C C . TYR A 1 305 ? -0.556 -5.250 -5.246 1.00 65.88 305 TYR A C 1
ATOM 2433 O O . TYR A 1 305 ? -1.442 -4.529 -5.712 1.00 65.88 305 TYR A O 1
ATOM 2441 N N . PRO A 1 306 ? -0.786 -6.523 -4.877 1.00 76.00 306 PRO A N 1
ATOM 2442 C CA . PRO A 1 306 ? -2.112 -7.122 -4.939 1.00 76.00 306 PRO A CA 1
ATOM 2443 C C . PRO A 1 306 ? -2.989 -6.621 -3.788 1.00 76.00 306 PRO A C 1
ATOM 2445 O O . PRO A 1 306 ? -2.574 -6.612 -2.630 1.00 76.00 306 PRO A O 1
ATOM 2448 N N . ILE A 1 307 ? -4.220 -6.240 -4.100 1.00 74.25 307 ILE A N 1
ATOM 2449 C CA . ILE A 1 307 ? -5.273 -5.984 -3.121 1.00 74.25 307 ILE A CA 1
ATOM 2450 C C . ILE A 1 307 ? -6.410 -6.982 -3.316 1.00 74.25 307 ILE A C 1
ATOM 2452 O O . ILE A 1 307 ? -6.712 -7.394 -4.437 1.00 74.25 307 ILE A O 1
ATOM 2456 N N . PHE A 1 308 ? -7.032 -7.345 -2.202 1.00 82.31 308 PHE A N 1
ATOM 2457 C CA . PHE A 1 308 ? -8.161 -8.264 -2.135 1.00 82.31 308 PHE A CA 1
ATOM 2458 C C . PHE A 1 308 ? -9.413 -7.431 -1.905 1.00 82.31 308 PHE A C 1
ATOM 2460 O O . PHE A 1 308 ? -9.472 -6.640 -0.956 1.00 82.31 308 PHE A O 1
ATOM 2467 N N . CYS A 1 309 ? -10.362 -7.542 -2.825 1.00 86.00 309 CYS A N 1
ATOM 2468 C CA . CYS A 1 309 ? -11.577 -6.750 -2.812 1.00 86.00 309 CYS A CA 1
ATOM 2469 C C . CYS A 1 309 ? -12.794 -7.661 -2.739 1.00 86.00 309 CYS A C 1
ATOM 2471 O O . CYS A 1 309 ? -13.000 -8.508 -3.604 1.00 86.00 309 CYS A O 1
ATOM 2473 N N . GLU A 1 310 ? -13.621 -7.435 -1.730 1.00 90.25 310 GLU A N 1
ATOM 2474 C CA . GLU A 1 310 ? -14.908 -8.094 -1.567 1.00 90.25 310 GLU A CA 1
ATOM 2475 C C . GLU A 1 310 ? -15.879 -7.646 -2.667 1.00 90.25 310 GLU A C 1
ATOM 2477 O O . GLU A 1 310 ? -15.885 -6.479 -3.083 1.00 90.25 310 GLU A O 1
ATOM 2482 N N . LEU A 1 311 ? -16.732 -8.569 -3.105 1.00 92.00 311 LEU A N 1
ATOM 2483 C CA . LEU A 1 311 ? -17.738 -8.364 -4.139 1.00 92.00 311 LEU A CA 1
ATOM 2484 C C . LEU A 1 311 ? -19.134 -8.656 -3.603 1.00 92.00 311 LEU A C 1
ATOM 2486 O O . LEU A 1 311 ? -19.376 -9.650 -2.918 1.00 92.00 311 LEU A O 1
ATOM 2490 N N . THR A 1 312 ? -20.094 -7.829 -4.006 1.00 94.75 312 THR A N 1
ATOM 2491 C CA . THR A 1 312 ? -21.498 -8.235 -3.976 1.00 94.75 312 THR A CA 1
ATOM 2492 C C . THR A 1 312 ? -21.780 -9.164 -5.159 1.00 94.75 312 THR A C 1
ATOM 2494 O O . THR A 1 312 ? -21.114 -9.102 -6.193 1.00 94.75 312 THR A O 1
ATOM 2497 N N . GLN A 1 313 ? -22.803 -10.010 -5.043 1.00 93.69 313 GLN A N 1
ATOM 2498 C CA . GLN A 1 313 ? -23.225 -10.889 -6.140 1.00 93.69 313 GLN A CA 1
ATOM 2499 C C . GLN A 1 313 ? -23.562 -10.123 -7.439 1.00 93.69 313 GLN A C 1
ATOM 2501 O O . GLN A 1 313 ? -23.100 -10.546 -8.501 1.00 93.69 313 GLN A O 1
ATOM 2506 N N . PRO A 1 314 ? -24.276 -8.974 -7.398 1.00 94.75 314 PRO A N 1
ATOM 2507 C CA . PRO A 1 314 ? -24.468 -8.142 -8.585 1.00 94.75 314 PRO A CA 1
ATOM 2508 C C . PRO A 1 314 ? -23.154 -7.660 -9.211 1.00 94.75 314 PRO A C 1
ATOM 2510 O O . PRO A 1 314 ? -23.019 -7.716 -10.428 1.00 94.75 314 PRO A O 1
ATOM 2513 N N . MET A 1 315 ? -22.171 -7.252 -8.400 1.00 96.38 315 MET A N 1
ATOM 2514 C CA . MET A 1 315 ? -20.865 -6.805 -8.897 1.00 96.38 315 MET A CA 1
ATOM 2515 C C . MET A 1 315 ? -20.089 -7.940 -9.575 1.00 96.38 31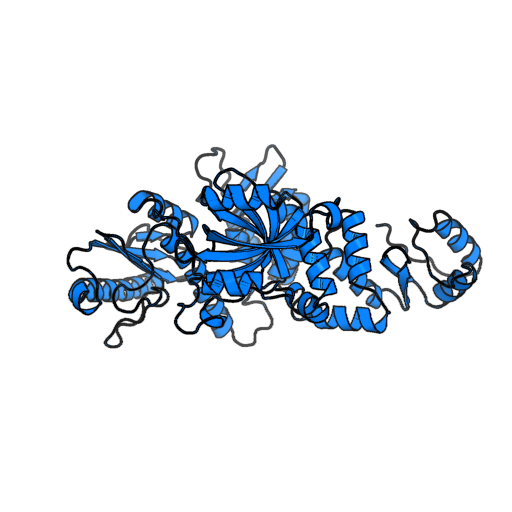5 MET A C 1
ATOM 2517 O O . MET A 1 315 ? -19.532 -7.757 -10.654 1.00 96.38 315 MET A O 1
ATOM 2521 N N . ALA A 1 316 ? -20.080 -9.135 -8.976 1.00 95.25 316 ALA A N 1
ATOM 2522 C CA . ALA A 1 316 ? -19.436 -10.306 -9.567 1.00 95.25 316 ALA A CA 1
ATOM 2523 C C . ALA A 1 316 ? -20.065 -10.690 -10.918 1.00 95.25 316 ALA A C 1
ATOM 2525 O O . ALA A 1 316 ? -19.351 -11.048 -11.857 1.00 95.25 316 ALA A O 1
ATOM 2526 N N . LEU A 1 317 ? -21.395 -10.589 -11.032 1.00 95.81 317 LEU A N 1
ATOM 2527 C CA . LEU A 1 317 ? -22.100 -10.805 -12.292 1.00 95.81 317 LEU A CA 1
ATOM 2528 C C . LEU A 1 317 ? -21.733 -9.738 -13.331 1.00 95.81 317 LEU A C 1
ATOM 2530 O O . LEU A 1 317 ? -21.398 -10.105 -14.454 1.00 95.81 317 LEU A O 1
ATOM 2534 N N . ASP A 1 318 ? -21.747 -8.460 -12.948 1.00 96.00 318 ASP A N 1
ATOM 2535 C CA . ASP A 1 318 ? -21.450 -7.337 -13.843 1.00 96.00 318 ASP A CA 1
ATOM 2536 C C . ASP A 1 318 ? -20.026 -7.417 -14.422 1.00 96.00 318 ASP A C 1
ATOM 2538 O O . ASP A 1 318 ? -19.822 -7.297 -15.633 1.00 96.00 318 ASP A O 1
ATOM 2542 N N . LEU A 1 319 ? -19.039 -7.752 -13.582 1.00 96.69 319 LEU A N 1
ATOM 2543 C CA . LEU A 1 319 ? -17.661 -8.022 -14.009 1.00 96.69 319 LEU A CA 1
ATOM 2544 C C . LEU A 1 319 ? -17.610 -9.114 -15.090 1.00 96.69 319 LEU A C 1
ATOM 2546 O O . LEU A 1 319 ? -16.984 -8.930 -16.136 1.00 96.69 319 LEU A O 1
ATOM 2550 N N . ARG A 1 320 ? -18.310 -10.236 -14.880 1.00 95.38 320 ARG A N 1
ATOM 2551 C CA . ARG A 1 320 ? -18.341 -11.357 -15.837 1.00 95.38 320 ARG A CA 1
ATOM 2552 C C . ARG A 1 320 ? -19.019 -10.974 -17.143 1.00 95.38 320 ARG A C 1
ATOM 2554 O O . ARG A 1 320 ? -18.493 -11.278 -18.211 1.00 95.38 320 ARG A O 1
ATOM 2561 N N . THR A 1 321 ? -20.168 -10.306 -17.075 1.00 96.06 321 THR A N 1
ATOM 2562 C CA . THR A 1 321 ? -20.903 -9.877 -18.274 1.00 96.06 321 THR A CA 1
ATOM 2563 C C . THR A 1 321 ? -20.154 -8.807 -19.058 1.00 96.06 321 THR A C 1
ATOM 2565 O O . THR A 1 321 ? -20.281 -8.750 -20.277 1.00 96.06 321 THR A O 1
ATOM 2568 N N . SER A 1 322 ? -19.315 -8.023 -18.381 1.00 95.12 322 SER A N 1
ATOM 2569 C CA . SER A 1 322 ? -18.415 -7.037 -18.986 1.00 95.12 322 SER A CA 1
ATOM 2570 C C . SER A 1 322 ? -17.117 -7.643 -19.540 1.00 95.12 322 SER A C 1
ATOM 2572 O O . SER A 1 322 ? -16.242 -6.909 -19.997 1.00 95.12 322 SER A O 1
ATOM 2574 N N . GLY A 1 323 ? -16.966 -8.974 -19.512 1.00 93.56 323 GLY A N 1
ATOM 2575 C CA . GLY A 1 323 ? -15.787 -9.670 -20.032 1.00 93.56 323 GLY A CA 1
ATOM 2576 C C . GLY A 1 323 ? -14.523 -9.461 -19.196 1.00 93.56 323 GLY A C 1
ATOM 2577 O O . GLY A 1 323 ? -13.417 -9.628 -19.709 1.00 93.56 323 GLY A O 1
ATOM 2578 N N . VAL A 1 324 ? -14.666 -9.084 -17.922 1.00 94.62 324 VAL A N 1
ATOM 2579 C CA . VAL A 1 324 ? -13.533 -8.889 -17.018 1.00 94.62 324 VAL A CA 1
ATOM 2580 C C . VAL A 1 324 ? -12.972 -10.243 -16.597 1.00 94.62 324 VAL A C 1
ATOM 2582 O O . VAL A 1 324 ? -13.665 -11.085 -16.029 1.00 94.62 324 VAL A O 1
ATOM 2585 N N . GLY A 1 325 ? -11.682 -10.430 -16.850 1.00 90.12 325 GLY A N 1
ATOM 2586 C CA . GLY A 1 325 ? -10.909 -11.588 -16.412 1.00 90.12 325 GLY A CA 1
ATOM 2587 C C . GLY A 1 325 ? -9.461 -11.216 -16.086 1.00 90.12 325 GLY A C 1
ATOM 2588 O O . GLY A 1 325 ? -9.102 -10.037 -16.179 1.00 90.12 325 GLY A O 1
ATOM 2589 N N . PRO A 1 326 ? -8.617 -12.198 -15.723 1.00 90.19 326 PRO A N 1
ATOM 2590 C CA . PRO A 1 326 ? -7.191 -11.977 -15.477 1.00 90.19 326 PRO A CA 1
ATOM 2591 C C . PRO A 1 326 ? -6.541 -11.160 -16.603 1.00 90.19 326 PRO A C 1
ATOM 2593 O O . PRO A 1 326 ? -6.837 -11.391 -17.769 1.00 90.19 326 PRO A O 1
ATOM 2596 N N . GLY A 1 327 ? -5.697 -10.186 -16.267 1.00 86.94 327 GLY A N 1
ATOM 2597 C CA . GLY A 1 327 ? -5.061 -9.238 -17.192 1.00 86.94 327 GLY A CA 1
ATOM 2598 C C . GLY A 1 327 ? -5.903 -8.008 -17.555 1.00 86.94 327 GLY A C 1
ATOM 2599 O O . GLY A 1 327 ? -5.352 -7.001 -17.992 1.00 86.94 327 GLY A O 1
ATOM 2600 N N . THR A 1 328 ? -7.219 -8.020 -17.331 1.00 92.69 328 THR A N 1
ATOM 2601 C CA . THR A 1 328 ? -8.075 -6.861 -17.651 1.00 92.69 328 THR A CA 1
ATOM 2602 C C . THR A 1 328 ? -7.695 -5.658 -16.791 1.00 92.69 328 THR A C 1
ATOM 2604 O O . THR A 1 328 ? -7.560 -5.780 -15.572 1.00 92.69 328 THR A O 1
ATOM 2607 N N . VAL A 1 329 ? -7.553 -4.486 -17.414 1.00 92.75 329 VAL A N 1
ATOM 2608 C CA . VAL A 1 329 ? -7.309 -3.230 -16.697 1.00 92.75 329 VAL A CA 1
ATOM 2609 C C . VAL A 1 329 ? -8.645 -2.561 -16.426 1.00 92.75 329 VAL A C 1
ATOM 2611 O O . VAL A 1 329 ? -9.384 -2.244 -17.361 1.00 92.75 329 VAL A O 1
ATOM 2614 N N . ILE A 1 330 ? -8.945 -2.331 -15.153 1.00 94.44 330 ILE A N 1
ATOM 2615 C CA . ILE A 1 330 ? -10.186 -1.707 -14.707 1.00 94.44 330 ILE A CA 1
ATOM 2616 C C . ILE A 1 330 ? -9.895 -0.456 -13.883 1.00 94.44 330 ILE A C 1
ATOM 2618 O O . ILE A 1 330 ? -8.973 -0.430 -13.069 1.00 94.44 330 ILE A O 1
ATOM 2622 N N . ARG A 1 331 ? -10.715 0.576 -14.063 1.00 94.62 331 ARG A N 1
ATOM 2623 C CA . ARG A 1 331 ? -10.872 1.644 -13.079 1.00 94.62 331 ARG A CA 1
ATOM 2624 C C . ARG A 1 331 ? -11.800 1.153 -11.992 1.00 94.62 331 ARG A C 1
ATOM 2626 O O . ARG A 1 331 ? -12.861 0.628 -12.312 1.00 94.62 331 ARG A O 1
ATOM 2633 N N . MET A 1 332 ? -11.426 1.342 -10.738 1.00 94.75 332 MET A N 1
ATOM 2634 C CA . MET A 1 332 ? -12.175 0.848 -9.588 1.00 94.75 332 MET A CA 1
ATOM 2635 C C . MET A 1 332 ? -12.618 2.001 -8.703 1.00 94.75 332 MET A C 1
ATOM 2637 O O . MET A 1 332 ? -11.801 2.855 -8.370 1.00 94.75 332 MET A O 1
ATOM 2641 N N . GLY A 1 333 ? -13.875 1.979 -8.266 1.00 95.69 333 GLY A N 1
ATOM 2642 C CA . GLY A 1 333 ? -14.330 2.696 -7.080 1.00 95.69 333 GLY A CA 1
ATOM 2643 C C . GLY A 1 333 ? -14.364 1.734 -5.898 1.00 95.69 333 GLY A C 1
ATOM 2644 O O . GLY A 1 333 ? -15.172 0.804 -5.863 1.00 95.69 333 GLY A O 1
ATOM 2645 N N . LEU A 1 334 ? -13.457 1.944 -4.948 1.00 93.88 334 LEU A N 1
ATOM 2646 C CA . LEU A 1 334 ? -13.264 1.096 -3.779 1.00 93.88 334 LEU A CA 1
ATOM 2647 C C . LEU A 1 334 ? -13.852 1.749 -2.534 1.00 93.88 334 LEU A C 1
ATOM 2649 O O . LEU A 1 334 ? -13.677 2.949 -2.327 1.00 93.88 334 LEU A O 1
ATOM 2653 N N . TYR A 1 335 ? -14.471 0.943 -1.678 1.00 92.75 335 TYR A N 1
ATOM 2654 C CA . TYR A 1 335 ? -14.925 1.355 -0.355 1.00 92.75 335 TYR A CA 1
ATOM 2655 C C . TYR A 1 335 ? -14.072 0.732 0.746 1.00 92.75 335 TYR A C 1
ATOM 2657 O O . TYR A 1 335 ? -13.740 -0.457 0.722 1.00 92.75 335 TYR A O 1
ATOM 2665 N N . ASN A 1 336 ? -13.735 1.549 1.737 1.00 85.69 336 ASN A N 1
ATOM 2666 C CA . ASN A 1 336 ? -12.952 1.148 2.890 1.00 85.69 336 ASN A CA 1
ATOM 2667 C C . ASN A 1 336 ? -13.847 0.500 3.964 1.00 85.69 336 ASN A C 1
ATOM 2669 O O . ASN A 1 336 ? -14.478 1.189 4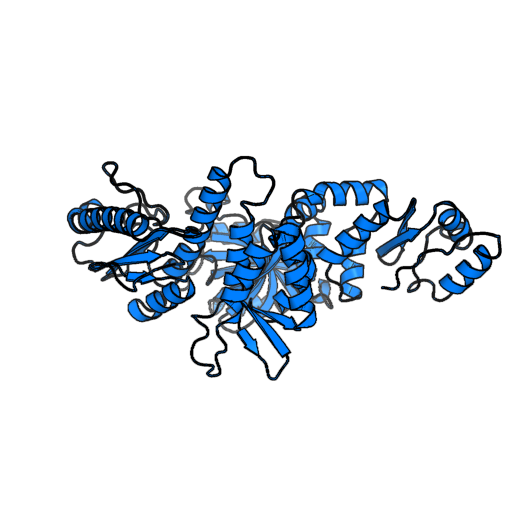.768 1.00 85.69 336 ASN A O 1
ATOM 2673 N N . LEU A 1 337 ? -13.893 -0.837 3.995 1.00 76.62 337 LEU A N 1
ATOM 2674 C CA . LEU A 1 337 ? -14.825 -1.588 4.848 1.00 76.62 337 LEU A CA 1
ATOM 2675 C C . LEU A 1 337 ? -14.545 -1.438 6.345 1.00 76.62 337 LEU A C 1
ATOM 2677 O O . LEU A 1 337 ? -15.481 -1.414 7.149 1.00 76.62 337 LEU A O 1
ATOM 2681 N N . LEU A 1 338 ? -13.270 -1.367 6.731 1.00 70.38 338 LEU A N 1
ATOM 2682 C CA . LEU A 1 338 ? -12.877 -1.379 8.141 1.00 70.38 338 LEU A CA 1
ATOM 2683 C C . LEU A 1 338 ? -12.213 -0.086 8.613 1.00 70.38 338 LEU A C 1
ATOM 2685 O O . LEU A 1 338 ? -12.213 0.159 9.814 1.00 70.38 338 LEU A O 1
ATOM 2689 N N . GLY A 1 339 ? -11.735 0.777 7.720 1.00 62.78 339 GLY A N 1
ATOM 2690 C CA . GLY A 1 339 ? -10.911 1.951 8.038 1.00 62.78 339 GLY A CA 1
ATOM 2691 C C . GLY A 1 339 ? -9.459 1.824 7.557 1.00 62.78 339 GLY A C 1
ATOM 2692 O O . GLY A 1 339 ? -8.699 2.783 7.662 1.00 62.78 339 GLY A O 1
ATOM 2693 N N . GLY A 1 340 ? -9.091 0.679 6.973 1.00 63.28 340 GLY A N 1
ATOM 2694 C CA . GLY A 1 340 ? -7.873 0.465 6.195 1.00 63.28 340 GLY A CA 1
ATOM 2695 C C . GLY A 1 340 ? -8.197 -0.219 4.863 1.00 63.28 340 GLY A C 1
ATOM 2696 O O . GLY A 1 340 ? -9.175 -0.950 4.760 1.00 63.28 340 GLY A O 1
ATOM 2697 N N . TRP A 1 341 ? -7.357 -0.021 3.847 1.00 66.69 341 TRP A N 1
ATOM 2698 C CA . TRP A 1 341 ? -7.580 -0.491 2.466 1.00 66.69 341 TRP A CA 1
ATOM 2699 C C . TRP A 1 341 ? -7.496 -2.020 2.258 1.00 66.69 341 TRP A C 1
ATOM 2701 O O . TRP A 1 341 ? -7.367 -2.477 1.126 1.00 66.69 341 TRP A O 1
ATOM 2711 N N . ALA A 1 342 ? -7.551 -2.804 3.336 1.00 66.81 342 ALA A N 1
ATOM 2712 C CA . ALA A 1 342 ? -7.628 -4.260 3.330 1.00 66.81 342 ALA A CA 1
ATOM 2713 C C . ALA A 1 342 ? -8.358 -4.735 4.611 1.00 66.81 342 ALA A C 1
ATOM 2715 O O . ALA A 1 342 ? -7.834 -4.512 5.708 1.00 66.81 342 ALA A O 1
ATOM 2716 N N . PRO A 1 343 ? -9.539 -5.377 4.510 1.00 68.31 343 PRO A N 1
ATOM 2717 C CA . PRO A 1 343 ? -10.298 -5.640 3.287 1.00 68.31 343 PRO A CA 1
ATOM 2718 C C . PRO A 1 343 ? -10.935 -4.359 2.725 1.00 68.31 343 PRO A C 1
ATOM 2720 O O . PRO A 1 343 ? -11.377 -3.484 3.473 1.00 68.31 343 PRO A O 1
ATOM 2723 N N . ALA A 1 344 ? -10.995 -4.263 1.399 1.00 85.56 344 ALA A N 1
ATOM 2724 C CA . ALA A 1 344 ? -11.758 -3.244 0.683 1.00 85.56 344 ALA A CA 1
ATOM 2725 C C . ALA A 1 344 ? -12.914 -3.910 -0.072 1.00 85.56 344 ALA A C 1
ATOM 2727 O O . ALA A 1 344 ? -12.894 -5.117 -0.290 1.00 85.56 344 ALA A O 1
ATOM 2728 N N . GLN A 1 345 ? -13.912 -3.137 -0.482 1.00 92.88 345 GLN A N 1
ATOM 2729 C CA . GLN A 1 345 ? -14.966 -3.610 -1.378 1.00 92.88 345 GLN A CA 1
ATOM 2730 C C . GLN A 1 345 ? -14.837 -2.918 -2.732 1.00 92.88 345 GLN A C 1
ATOM 2732 O O . GLN A 1 345 ? -14.617 -1.708 -2.775 1.00 92.88 345 GLN A O 1
ATOM 2737 N N . LEU A 1 346 ? -15.037 -3.655 -3.826 1.00 95.88 346 LEU A N 1
ATOM 2738 C CA . LEU A 1 346 ? -15.252 -3.052 -5.140 1.00 95.88 346 LEU A CA 1
ATOM 2739 C C . LEU A 1 346 ? -16.734 -2.676 -5.295 1.00 95.88 346 LEU A C 1
ATOM 2741 O O . LEU A 1 346 ? -17.604 -3.548 -5.312 1.00 95.88 346 LEU A O 1
ATOM 2745 N N . CYS A 1 347 ? -17.023 -1.377 -5.382 1.00 96.25 347 CYS A N 1
ATOM 2746 C CA . CYS A 1 347 ? -18.392 -0.853 -5.460 1.00 96.25 347 CYS A CA 1
ATOM 2747 C C . CYS A 1 347 ? -18.824 -0.503 -6.885 1.00 96.25 347 CYS A C 1
ATOM 2749 O O . CYS A 1 347 ? -20.006 -0.571 -7.201 1.00 96.25 347 CYS A O 1
ATOM 2751 N N . CYS A 1 348 ? -17.886 -0.117 -7.744 1.00 96.44 348 CYS A N 1
ATOM 2752 C CA . CYS A 1 348 ? -18.138 0.178 -9.151 1.00 96.44 348 CYS A CA 1
ATOM 2753 C C . CYS A 1 348 ? -16.843 0.034 -9.951 1.00 96.44 348 CYS A C 1
ATOM 2755 O O . CYS A 1 348 ? -15.744 0.130 -9.395 1.00 96.44 348 CYS A O 1
ATOM 2757 N N . PHE A 1 349 ? -16.960 -0.197 -11.258 1.00 96.56 349 PHE A N 1
ATOM 2758 C CA . PHE A 1 349 ? -15.797 -0.303 -12.130 1.00 96.56 349 PHE A CA 1
ATOM 2759 C C . PHE A 1 349 ? -16.077 0.190 -13.550 1.00 96.56 349 PHE A C 1
ATOM 2761 O O . PHE A 1 349 ? -17.225 0.317 -13.971 1.00 96.56 349 PHE A O 1
ATOM 2768 N N . ARG A 1 350 ? -15.003 0.428 -14.302 1.00 94.94 350 ARG A N 1
ATOM 2769 C CA . ARG A 1 350 ? -15.028 0.628 -15.754 1.00 94.94 350 ARG A CA 1
ATOM 2770 C C . ARG A 1 350 ? -13.870 -0.129 -16.389 1.00 94.94 350 ARG A C 1
ATOM 2772 O O . ARG A 1 350 ? -12.746 -0.055 -15.898 1.00 94.94 350 ARG A O 1
ATOM 2779 N N . VAL A 1 351 ? -14.119 -0.827 -17.493 1.00 93.88 351 VAL A N 1
ATOM 2780 C CA . VAL A 1 351 ? -13.053 -1.481 -18.265 1.00 93.88 351 VAL A CA 1
ATOM 2781 C C . VAL A 1 351 ? -12.266 -0.425 -19.039 1.00 93.88 351 VAL A C 1
ATOM 2783 O O . VAL A 1 351 ? -12.844 0.351 -19.799 1.00 93.88 351 VAL A O 1
ATOM 2786 N N . LEU A 1 352 ? -10.950 -0.392 -18.829 1.00 90.25 352 LEU A N 1
ATOM 2787 C CA . LEU A 1 352 ? -10.026 0.510 -19.521 1.00 90.25 352 LEU A CA 1
ATOM 2788 C C . LEU A 1 352 ? -9.281 -0.198 -20.652 1.00 90.25 352 LEU A C 1
ATOM 2790 O O . LEU A 1 352 ? -9.098 0.386 -21.715 1.00 90.25 352 LEU A O 1
ATOM 2794 N N . LYS A 1 353 ? -8.844 -1.440 -20.414 1.00 89.25 353 LYS A N 1
ATOM 2795 C CA . LYS A 1 353 ? -8.201 -2.298 -21.418 1.00 89.25 353 LYS A CA 1
ATOM 2796 C C . LYS A 1 353 ? -8.650 -3.736 -21.237 1.00 89.25 353 LYS A C 1
ATOM 2798 O O . LYS A 1 353 ? -8.724 -4.231 -20.111 1.00 89.25 353 LYS A O 1
ATOM 2803 N N . SER A 1 354 ? -8.911 -4.401 -22.350 1.00 88.31 354 SER A N 1
ATOM 2804 C CA . SER A 1 354 ? -9.295 -5.808 -22.388 1.00 88.31 354 SER A CA 1
ATOM 2805 C C . SER A 1 354 ? -8.114 -6.742 -22.096 1.00 88.31 354 SER A C 1
ATOM 2807 O O . SER A 1 354 ? -6.945 -6.367 -22.215 1.00 88.31 354 SER A O 1
ATOM 2809 N N . PHE A 1 355 ? -8.413 -7.997 -21.753 1.00 84.12 355 PHE A N 1
ATOM 2810 C CA . PHE A 1 355 ? -7.398 -9.044 -21.606 1.00 84.12 355 PHE A CA 1
ATOM 2811 C C . PHE A 1 355 ? -6.512 -9.195 -22.854 1.00 84.12 355 PHE A C 1
ATOM 2813 O O . PHE A 1 355 ? -5.295 -9.314 -22.731 1.00 84.12 355 PHE A O 1
ATOM 2820 N N . GLU A 1 356 ? -7.088 -9.146 -24.058 1.00 84.94 356 GLU A N 1
ATOM 2821 C CA . GLU A 1 356 ? -6.322 -9.337 -25.298 1.00 84.94 356 GLU A CA 1
ATOM 2822 C C . GLU A 1 356 ? -5.250 -8.252 -25.500 1.00 84.94 356 GLU A C 1
ATOM 2824 O O . GLU A 1 356 ? -4.184 -8.540 -26.038 1.00 84.94 356 GLU A O 1
ATOM 2829 N N . GLU A 1 357 ? -5.466 -7.038 -24.984 1.00 84.19 357 GLU A N 1
ATOM 2830 C CA . GLU A 1 357 ? -4.481 -5.944 -25.027 1.00 84.19 357 GLU A CA 1
ATOM 2831 C C . GLU A 1 357 ? -3.315 -6.115 -24.041 1.00 84.19 357 GLU A C 1
ATOM 2833 O O . GLU A 1 357 ? -2.298 -5.434 -24.160 1.00 84.19 357 GLU A O 1
ATOM 2838 N N . THR A 1 358 ? -3.446 -7.007 -23.059 1.00 82.94 358 THR A N 1
ATOM 2839 C CA . THR A 1 358 ? -2.453 -7.234 -21.987 1.00 82.94 358 THR A CA 1
ATOM 2840 C C . THR A 1 358 ? -1.866 -8.643 -22.012 1.00 82.94 358 THR A C 1
ATOM 2842 O O . THR A 1 358 ? -1.059 -9.027 -21.161 1.00 82.94 358 THR A O 1
ATOM 2845 N N . LYS A 1 359 ? -2.269 -9.436 -23.003 1.00 81.19 359 LYS A N 1
ATOM 2846 C CA . LYS A 1 359 ? -1.961 -10.855 -23.108 1.00 81.19 359 LYS A CA 1
ATOM 2847 C C . LYS A 1 359 ? -0.456 -11.109 -23.104 1.00 81.19 359 LYS A C 1
ATOM 2849 O O . LYS A 1 359 ? 0.303 -10.504 -23.857 1.00 81.19 359 LYS A O 1
ATOM 2854 N N . GLY A 1 360 ? -0.032 -12.055 -22.267 1.00 72.62 360 GLY A N 1
ATOM 2855 C CA . GLY A 1 360 ? 1.374 -12.443 -22.131 1.00 72.62 360 GLY A CA 1
ATOM 2856 C C . GLY A 1 360 ? 2.201 -11.548 -21.203 1.00 72.62 360 GLY A C 1
ATOM 2857 O O . GLY A 1 360 ? 3.394 -11.799 -21.052 1.00 72.62 360 GLY A O 1
ATOM 2858 N N . GLN A 1 361 ? 1.598 -10.543 -20.561 1.00 78.75 361 GLN A N 1
ATOM 2859 C CA . GLN A 1 361 ? 2.240 -9.735 -19.523 1.00 78.75 361 GLN A CA 1
ATOM 2860 C C . GLN A 1 361 ? 1.710 -10.119 -18.140 1.00 78.75 361 GLN A C 1
ATOM 2862 O O . GLN A 1 361 ? 0.528 -10.419 -17.974 1.00 78.75 361 GLN A O 1
ATOM 2867 N N . SER A 1 362 ? 2.578 -10.094 -17.126 1.00 80.56 362 SER A N 1
ATOM 2868 C CA . SER A 1 362 ? 2.126 -10.236 -15.740 1.00 80.56 362 SER A CA 1
ATOM 2869 C C . SER A 1 362 ? 1.315 -8.993 -15.321 1.00 80.56 362 SER A C 1
ATOM 2871 O O . SER A 1 362 ? 1.661 -7.886 -15.745 1.00 80.56 362 SER A O 1
ATOM 2873 N N . PRO A 1 363 ? 0.278 -9.109 -14.464 1.00 79.12 363 PRO A N 1
ATOM 2874 C CA . PRO A 1 363 ? -0.510 -7.953 -14.013 1.00 79.12 363 PRO A CA 1
ATOM 2875 C C . PRO A 1 363 ? 0.337 -6.820 -13.418 1.00 79.12 363 PRO A C 1
ATOM 2877 O O . PRO A 1 363 ? 0.113 -5.638 -13.686 1.00 79.12 363 PRO A O 1
ATOM 2880 N N . ALA A 1 364 ? 1.376 -7.185 -12.661 1.00 74.56 364 ALA A N 1
ATOM 2881 C CA . ALA A 1 364 ? 2.347 -6.238 -12.127 1.00 74.56 364 ALA A CA 1
ATOM 2882 C C . ALA A 1 364 ? 3.093 -5.481 -13.237 1.00 74.56 364 ALA A C 1
ATOM 2884 O O . ALA A 1 364 ? 3.327 -4.281 -13.108 1.00 74.56 364 ALA A O 1
ATOM 2885 N N . MET A 1 365 ? 3.454 -6.162 -14.326 1.00 80.69 365 MET A N 1
ATOM 2886 C CA . MET A 1 365 ? 4.155 -5.542 -15.444 1.00 80.69 365 MET A CA 1
ATOM 2887 C C . MET A 1 365 ? 3.255 -4.617 -16.259 1.00 80.69 365 MET A C 1
ATOM 2889 O O . MET A 1 365 ? 3.699 -3.537 -16.642 1.00 80.69 365 MET A O 1
ATOM 2893 N N . VAL A 1 366 ? 1.991 -4.992 -16.475 1.00 84.12 366 VAL A N 1
ATOM 2894 C CA . VAL A 1 366 ? 1.006 -4.140 -17.162 1.00 84.12 366 VAL A CA 1
ATOM 2895 C C . VAL A 1 366 ? 0.921 -2.771 -16.478 1.00 84.12 366 VAL A C 1
ATOM 2897 O O . VAL A 1 366 ? 0.996 -1.739 -17.145 1.00 84.12 366 VAL A O 1
ATOM 2900 N N . LEU A 1 367 ? 0.850 -2.748 -15.142 1.00 78.31 367 LEU A N 1
ATOM 2901 C CA . LEU A 1 367 ? 0.841 -1.506 -14.363 1.00 78.31 367 LEU A CA 1
ATOM 2902 C C . LEU A 1 367 ? 2.146 -0.723 -14.463 1.00 78.31 367 LEU A C 1
ATOM 2904 O O . LEU A 1 367 ? 2.111 0.500 -14.611 1.00 78.31 367 LEU A O 1
ATOM 2908 N N . THR A 1 368 ? 3.286 -1.406 -14.352 1.00 76.75 368 THR A N 1
ATOM 2909 C CA . THR A 1 368 ? 4.605 -0.773 -14.450 1.00 76.75 368 THR A CA 1
ATOM 2910 C C . THR A 1 368 ? 4.766 -0.092 -15.805 1.00 76.75 368 THR A C 1
ATOM 2912 O O . THR A 1 368 ? 5.091 1.090 -15.864 1.00 76.75 368 THR A O 1
ATOM 2915 N N . LEU A 1 369 ? 4.468 -0.799 -16.897 1.00 81.69 369 LEU A N 1
ATOM 2916 C CA . LEU A 1 369 ? 4.562 -0.267 -18.255 1.00 81.69 369 LEU A CA 1
ATOM 2917 C C . LEU A 1 369 ? 3.590 0.888 -18.487 1.00 81.69 369 LEU A C 1
ATOM 2919 O O . LEU A 1 369 ? 3.978 1.901 -19.068 1.00 81.69 369 LEU A O 1
ATOM 2923 N N . ALA A 1 370 ? 2.354 0.772 -17.996 1.00 78.88 370 ALA A N 1
ATOM 2924 C CA . ALA A 1 370 ? 1.377 1.844 -18.109 1.00 78.88 370 ALA A CA 1
ATOM 2925 C C . ALA A 1 370 ? 1.864 3.124 -17.405 1.00 78.88 370 ALA A C 1
ATOM 2927 O O . ALA A 1 370 ? 1.868 4.183 -18.031 1.00 78.88 370 ALA A O 1
ATOM 2928 N N . ASN A 1 371 ? 2.388 3.015 -16.179 1.00 74.00 371 ASN A N 1
ATOM 2929 C CA . ASN A 1 371 ? 2.935 4.153 -15.430 1.00 74.00 371 ASN A CA 1
ATOM 2930 C C . ASN A 1 371 ? 4.161 4.781 -16.099 1.00 74.00 371 ASN A C 1
ATOM 2932 O O . ASN A 1 371 ? 4.232 6.003 -16.226 1.00 74.00 371 ASN A O 1
ATOM 2936 N N . VAL A 1 372 ? 5.113 3.959 -16.555 1.00 79.62 372 VAL A N 1
ATOM 2937 C CA . VAL A 1 372 ? 6.300 4.449 -17.272 1.00 79.62 372 VAL A CA 1
ATOM 2938 C C . VAL A 1 372 ? 5.885 5.205 -18.535 1.00 79.62 372 VAL A C 1
ATOM 2940 O O . VAL A 1 372 ? 6.479 6.232 -18.850 1.00 79.62 372 VAL A O 1
ATOM 2943 N N . SER A 1 373 ? 4.858 4.724 -19.245 1.00 78.06 373 SER A N 1
ATOM 2944 C CA . SER A 1 373 ? 4.381 5.354 -20.479 1.00 78.06 373 SER A CA 1
ATOM 2945 C C . SER A 1 373 ? 3.624 6.666 -20.251 1.00 78.06 373 SER A C 1
ATOM 2947 O O . SER A 1 373 ? 3.769 7.590 -21.045 1.00 78.06 373 SER A O 1
ATOM 2949 N N . SER A 1 374 ? 2.831 6.770 -19.178 1.00 73.69 374 SER A N 1
ATOM 2950 C CA . SER A 1 374 ? 1.969 7.933 -18.931 1.00 73.69 374 SER A CA 1
ATOM 2951 C C . SER A 1 374 ? 2.652 9.040 -18.131 1.00 73.69 374 SER A C 1
ATOM 2953 O O . SER A 1 374 ? 2.308 10.206 -18.289 1.00 73.69 374 SER A O 1
ATOM 2955 N N . ALA A 1 375 ? 3.583 8.680 -17.246 1.00 75.69 375 ALA A N 1
ATOM 2956 C CA . ALA A 1 375 ? 4.184 9.595 -16.282 1.00 75.69 375 ALA A CA 1
ATOM 2957 C C . ALA A 1 375 ? 5.625 9.173 -15.948 1.00 75.69 375 ALA A C 1
ATOM 2959 O O . ALA A 1 375 ? 5.965 8.956 -14.786 1.00 75.69 375 ALA A O 1
ATOM 2960 N N . ARG A 1 376 ? 6.476 9.035 -16.977 1.00 81.94 376 ARG A N 1
ATOM 2961 C CA . ARG A 1 376 ? 7.858 8.528 -16.864 1.00 81.94 376 ARG A CA 1
ATOM 2962 C C . ARG A 1 376 ? 8.635 9.152 -15.705 1.00 81.94 376 ARG A C 1
ATOM 2964 O O . ARG A 1 376 ? 9.150 8.428 -14.858 1.00 81.94 376 ARG A O 1
ATOM 2971 N N . ASP A 1 377 ? 8.718 10.477 -15.671 1.00 83.31 377 ASP A N 1
ATOM 2972 C CA . ASP A 1 377 ? 9.562 11.187 -14.708 1.00 83.31 377 ASP A CA 1
ATOM 2973 C C . ASP A 1 377 ? 9.042 10.999 -13.276 1.00 83.31 377 ASP A C 1
ATOM 2975 O O . ASP A 1 377 ? 9.807 10.705 -12.361 1.00 83.31 377 ASP A O 1
ATOM 2979 N N . GLU A 1 378 ? 7.723 11.064 -13.088 1.00 79.38 378 GLU A N 1
ATOM 2980 C CA . GLU A 1 378 ? 7.074 10.821 -11.799 1.00 79.38 378 GLU A CA 1
ATOM 2981 C C . GLU A 1 378 ? 7.241 9.367 -11.337 1.00 79.38 378 GLU A C 1
ATOM 2983 O O . GLU A 1 378 ? 7.550 9.121 -10.170 1.00 79.38 378 GLU A O 1
ATOM 2988 N N . PHE A 1 379 ? 7.092 8.399 -12.245 1.00 77.25 379 PHE A N 1
ATOM 2989 C CA . PHE A 1 379 ? 7.340 6.987 -11.967 1.00 77.25 379 PHE A CA 1
ATOM 2990 C C . PHE A 1 379 ? 8.781 6.763 -11.498 1.00 77.25 379 PHE A C 1
ATOM 2992 O O . PHE A 1 379 ? 8.999 6.097 -10.482 1.00 77.25 379 PHE A O 1
ATOM 2999 N N . VAL A 1 380 ? 9.762 7.341 -12.199 1.00 73.75 380 VAL A N 1
ATOM 3000 C CA . VAL A 1 380 ? 11.182 7.196 -11.857 1.00 73.75 380 VAL A CA 1
ATOM 3001 C C . VAL A 1 380 ? 11.486 7.841 -10.503 1.00 73.75 380 VAL A C 1
ATOM 3003 O O . VAL A 1 380 ? 12.069 7.199 -9.628 1.00 73.75 380 VAL A O 1
ATOM 3006 N N . LEU A 1 381 ? 11.039 9.077 -10.282 1.00 71.56 381 LEU A N 1
ATOM 3007 C CA . LEU A 1 381 ? 11.270 9.786 -9.022 1.00 71.56 381 LEU A CA 1
ATOM 3008 C C . LEU A 1 381 ? 10.597 9.097 -7.828 1.00 71.56 381 LEU A C 1
ATOM 3010 O O . LEU A 1 381 ? 11.168 9.064 -6.742 1.00 71.56 381 LEU A O 1
ATOM 3014 N N . ARG A 1 382 ? 9.415 8.498 -8.004 1.00 63.47 382 ARG A N 1
ATOM 3015 C CA . ARG A 1 382 ? 8.748 7.739 -6.932 1.00 63.47 382 ARG A CA 1
ATOM 3016 C C . ARG A 1 382 ? 9.435 6.426 -6.614 1.00 63.47 382 ARG A C 1
ATOM 3018 O O . ARG A 1 382 ? 9.580 6.082 -5.445 1.00 63.47 382 ARG A O 1
ATOM 3025 N N . THR A 1 383 ? 9.833 5.703 -7.652 1.00 62.16 383 THR A N 1
ATOM 3026 C CA . THR A 1 383 ? 10.365 4.348 -7.514 1.00 62.16 383 THR A CA 1
ATOM 3027 C C . THR A 1 383 ? 11.790 4.357 -6.955 1.00 62.16 383 THR A C 1
ATOM 3029 O O . THR A 1 383 ? 12.127 3.508 -6.131 1.00 62.16 383 THR A O 1
ATOM 3032 N N . TRP A 1 384 ? 12.621 5.326 -7.359 1.00 62.31 384 TRP A N 1
ATOM 3033 C CA . TRP A 1 384 ? 14.033 5.410 -6.953 1.00 62.31 384 TRP A CA 1
ATOM 3034 C C . TRP A 1 384 ? 14.364 6.606 -6.045 1.00 62.31 384 TRP A C 1
ATOM 3036 O O . TRP A 1 384 ? 15.507 6.739 -5.604 1.00 62.31 384 TRP A O 1
ATOM 3046 N N . GLY A 1 385 ? 13.390 7.457 -5.712 1.00 66.88 385 GLY A N 1
ATOM 3047 C CA . GLY A 1 385 ? 13.581 8.580 -4.793 1.00 66.88 385 GLY A CA 1
ATOM 3048 C C . GLY A 1 385 ? 14.616 9.584 -5.305 1.00 66.88 385 GLY A C 1
ATOM 3049 O O . GLY A 1 385 ? 14.562 10.025 -6.452 1.00 66.88 385 GLY A O 1
ATOM 3050 N N . GLU A 1 386 ? 15.583 9.931 -4.453 1.00 58.22 386 GLU A N 1
ATOM 3051 C CA . GLU A 1 386 ? 16.674 10.863 -4.781 1.00 58.22 386 GLU A CA 1
ATOM 3052 C C . GLU A 1 386 ? 17.530 10.407 -5.975 1.00 58.22 386 GLU A C 1
ATOM 3054 O O . GLU A 1 386 ? 17.932 11.236 -6.790 1.00 58.22 386 GLU A O 1
ATOM 3059 N N . TYR A 1 387 ? 17.705 9.092 -6.153 1.00 64.62 387 TYR A N 1
ATOM 3060 C CA . TYR A 1 387 ? 18.420 8.505 -7.293 1.00 64.62 387 TYR A CA 1
ATOM 3061 C C . TYR A 1 387 ? 17.618 8.562 -8.597 1.00 64.62 387 TYR A C 1
ATOM 3063 O O . TYR A 1 387 ? 18.168 8.365 -9.679 1.00 64.62 387 TYR A O 1
ATOM 3071 N N . GLY A 1 388 ? 16.314 8.850 -8.526 1.00 71.25 388 GLY A N 1
ATOM 3072 C CA . GLY A 1 388 ? 15.475 8.985 -9.712 1.00 71.25 388 GLY A CA 1
ATOM 3073 C C . GLY A 1 388 ? 15.970 10.089 -10.646 1.00 71.25 388 GLY A C 1
ATOM 3074 O O . GLY A 1 388 ? 15.909 9.932 -11.861 1.00 71.25 388 GLY A O 1
ATOM 3075 N N . LYS A 1 389 ? 16.543 11.169 -10.099 1.00 78.38 389 LYS A N 1
ATOM 3076 C CA . LYS A 1 389 ? 17.119 12.241 -10.915 1.00 78.38 389 LYS A CA 1
ATOM 3077 C C . LYS A 1 389 ? 18.326 11.759 -11.722 1.00 78.38 389 LYS A C 1
ATOM 3079 O O . LYS A 1 389 ? 18.387 12.018 -12.914 1.00 78.38 389 LYS A O 1
ATOM 3084 N N . GLU A 1 390 ? 19.224 10.993 -11.108 1.00 79.94 390 GLU A N 1
ATOM 3085 C CA . GLU A 1 390 ? 20.391 10.425 -11.797 1.00 79.94 390 GLU A CA 1
ATOM 3086 C C . GLU A 1 390 ? 19.980 9.467 -12.923 1.00 79.94 390 GLU A C 1
ATOM 3088 O O . GLU A 1 390 ? 20.604 9.450 -13.981 1.00 79.94 390 GLU A O 1
ATOM 3093 N N . ILE A 1 391 ? 18.901 8.700 -12.725 1.00 80.81 391 ILE A N 1
ATOM 3094 C CA . ILE A 1 391 ? 18.339 7.810 -13.750 1.00 80.81 391 ILE A CA 1
ATOM 3095 C C . ILE A 1 391 ? 17.756 8.608 -14.921 1.00 80.81 391 ILE A C 1
ATOM 3097 O O . ILE A 1 391 ? 17.952 8.221 -16.074 1.00 80.81 391 ILE A O 1
ATOM 3101 N N . LEU A 1 392 ? 17.046 9.707 -14.646 1.00 87.38 392 LEU A N 1
ATOM 3102 C CA . LEU A 1 392 ? 16.508 10.583 -15.690 1.00 87.38 392 LEU A CA 1
ATOM 3103 C C . LEU A 1 392 ? 17.628 11.283 -16.463 1.00 87.38 392 LEU A C 1
ATOM 3105 O O . LEU A 1 392 ? 17.622 11.239 -17.691 1.00 87.38 392 LEU A O 1
ATOM 3109 N N . ASP A 1 393 ? 18.621 11.826 -15.757 1.00 89.19 393 ASP A N 1
ATOM 3110 C CA . ASP A 1 393 ? 19.795 12.465 -16.355 1.00 89.19 393 ASP A CA 1
ATOM 3111 C C . ASP A 1 393 ? 20.574 11.463 -17.227 1.00 89.19 393 ASP A C 1
ATOM 3113 O O . ASP A 1 393 ? 21.007 11.791 -18.331 1.00 89.19 393 ASP A O 1
ATOM 3117 N N . PHE A 1 394 ? 20.719 10.213 -16.773 1.00 90.44 394 PHE A N 1
ATOM 3118 C CA . PHE A 1 394 ? 21.303 9.122 -17.555 1.00 90.44 394 PHE A CA 1
ATOM 3119 C C . PHE A 1 394 ? 20.493 8.819 -18.818 1.00 90.44 394 PHE A C 1
ATOM 3121 O O . PHE A 1 394 ? 21.069 8.710 -19.904 1.00 90.44 394 PHE A O 1
ATOM 3128 N N . ALA A 1 395 ? 19.171 8.685 -18.685 1.00 91.50 395 ALA A N 1
ATOM 3129 C CA . ALA A 1 395 ? 18.295 8.369 -19.804 1.00 91.50 395 ALA A CA 1
ATOM 3130 C C . ALA A 1 395 ? 18.320 9.469 -20.871 1.00 91.50 395 ALA A C 1
ATOM 3132 O O . ALA A 1 395 ? 18.386 9.164 -22.059 1.00 91.50 395 ALA A O 1
ATOM 3133 N N . GLU A 1 396 ? 18.336 10.734 -20.451 1.00 93.62 396 GLU A N 1
ATOM 3134 C CA . GLU A 1 396 ? 18.449 11.888 -21.339 1.00 93.62 396 GLU A CA 1
ATOM 3135 C C . GLU A 1 396 ? 19.834 11.971 -21.993 1.00 93.62 396 GLU A C 1
ATOM 3137 O O . GLU A 1 396 ? 19.941 12.054 -23.216 1.00 93.62 396 GLU A O 1
ATOM 3142 N N . LYS A 1 397 ? 20.909 11.879 -21.200 1.00 93.00 397 LYS A N 1
ATOM 3143 C CA . LYS A 1 397 ? 22.294 11.981 -21.685 1.00 93.00 397 LYS A CA 1
ATOM 3144 C C . LYS A 1 397 ? 22.630 10.933 -22.744 1.00 93.00 397 LYS A C 1
ATOM 3146 O O . LYS A 1 397 ? 23.385 11.226 -23.672 1.00 93.00 397 LYS A O 1
ATOM 3151 N N . TRP A 1 398 ? 22.128 9.713 -22.576 1.00 92.38 398 TRP A N 1
ATOM 3152 C CA . TRP A 1 398 ? 22.482 8.568 -23.417 1.00 92.38 398 TRP A CA 1
ATOM 3153 C C . TRP A 1 398 ? 21.371 8.127 -24.373 1.00 92.38 398 TRP A C 1
ATOM 3155 O O . TRP A 1 398 ? 21.532 7.098 -25.031 1.00 92.38 398 TRP A O 1
ATOM 3165 N N . ASP A 1 399 ? 20.279 8.894 -24.466 1.00 92.81 399 ASP A N 1
ATOM 3166 C CA . ASP A 1 399 ? 19.103 8.584 -25.293 1.00 92.81 399 ASP A CA 1
ATOM 3167 C C . ASP A 1 399 ? 18.573 7.157 -25.038 1.00 92.81 399 ASP A C 1
ATOM 3169 O O . ASP A 1 399 ? 18.349 6.357 -25.950 1.00 92.81 399 ASP A O 1
ATOM 3173 N N . VAL A 1 400 ? 18.450 6.793 -23.756 1.00 92.38 400 VAL A N 1
ATOM 3174 C CA . VAL A 1 400 ? 17.945 5.481 -23.331 1.00 92.38 400 VAL A CA 1
ATOM 3175 C C . VAL A 1 400 ? 16.437 5.559 -23.138 1.00 92.38 400 VAL A C 1
ATOM 3177 O O . VAL A 1 400 ? 15.935 6.219 -22.226 1.00 92.38 400 VAL A O 1
ATOM 3180 N N . ASP A 1 401 ? 15.701 4.799 -23.944 1.00 93.12 401 ASP A N 1
ATOM 3181 C CA . ASP A 1 401 ? 14.270 4.601 -23.751 1.00 93.12 401 ASP A CA 1
ATOM 3182 C C . ASP A 1 401 ? 14.037 3.673 -22.545 1.00 93.12 401 ASP A C 1
ATOM 3184 O O . ASP A 1 401 ? 14.182 2.447 -22.632 1.00 93.12 401 ASP A O 1
ATOM 3188 N N . LEU A 1 402 ? 13.683 4.264 -21.400 1.00 88.56 402 LEU A N 1
ATOM 3189 C CA . LEU A 1 402 ? 13.416 3.535 -20.157 1.00 88.56 402 LEU A CA 1
ATOM 3190 C C . LEU A 1 402 ? 12.256 2.541 -20.286 1.00 88.56 402 LEU A C 1
ATOM 3192 O O . LEU A 1 402 ? 12.328 1.460 -19.703 1.00 88.56 402 LEU A O 1
ATOM 3196 N N . PHE A 1 403 ? 11.215 2.856 -21.062 1.00 88.81 403 PHE A N 1
ATOM 3197 C CA . PHE A 1 403 ? 10.100 1.933 -21.289 1.00 88.81 403 PHE A CA 1
ATOM 3198 C C . PHE A 1 403 ? 10.596 0.672 -21.995 1.00 88.81 403 PHE A C 1
ATOM 3200 O O . PHE A 1 403 ? 10.298 -0.458 -21.590 1.00 88.81 403 PHE A O 1
ATOM 3207 N N . LYS A 1 404 ? 11.419 0.863 -23.024 1.00 91.31 404 LYS A N 1
ATOM 3208 C CA . LYS A 1 404 ? 12.001 -0.227 -23.797 1.00 91.31 404 LYS A CA 1
ATOM 3209 C C . LYS A 1 404 ? 13.004 -1.051 -22.989 1.00 91.31 404 LYS A C 1
ATOM 3211 O O . LYS A 1 404 ? 12.999 -2.277 -23.092 1.00 91.31 404 LYS A O 1
ATOM 3216 N N . LEU A 1 405 ? 13.814 -0.400 -22.152 1.00 88.81 405 LEU A N 1
ATOM 3217 C CA . LEU A 1 405 ? 14.731 -1.069 -21.228 1.00 88.81 405 LEU A CA 1
ATOM 3218 C C . LEU A 1 405 ? 13.966 -1.937 -20.222 1.00 88.81 405 LEU A C 1
ATOM 3220 O O . LEU A 1 405 ? 14.256 -3.122 -20.093 1.00 88.81 405 LEU A O 1
ATOM 3224 N N . ILE A 1 406 ? 12.950 -1.379 -19.559 1.00 83.19 406 ILE A N 1
ATOM 3225 C CA . ILE A 1 406 ? 12.127 -2.098 -18.575 1.00 83.19 406 ILE A CA 1
ATOM 3226 C C . ILE A 1 406 ? 11.407 -3.285 -19.229 1.00 83.19 406 ILE A C 1
ATOM 3228 O O . ILE A 1 406 ? 11.426 -4.389 -18.687 1.00 83.19 406 ILE A O 1
ATOM 3232 N N . THR A 1 407 ? 10.853 -3.098 -20.431 1.00 84.25 407 THR A N 1
ATOM 3233 C CA . THR A 1 407 ? 10.239 -4.185 -21.213 1.00 84.25 407 THR A CA 1
ATOM 3234 C C . THR A 1 407 ? 11.235 -5.311 -21.492 1.00 84.25 407 THR A C 1
ATOM 3236 O O . THR A 1 407 ? 10.908 -6.488 -21.342 1.00 84.25 407 THR A O 1
ATOM 3239 N N . ARG A 1 408 ? 12.468 -4.967 -21.882 1.00 85.12 408 ARG A N 1
ATOM 3240 C CA . ARG A 1 408 ? 13.511 -5.952 -22.179 1.00 85.12 408 ARG A CA 1
ATOM 3241 C C . ARG A 1 408 ? 13.971 -6.711 -20.935 1.00 85.12 408 ARG A C 1
ATOM 3243 O O . ARG A 1 408 ? 14.201 -7.915 -21.023 1.00 85.12 408 ARG A O 1
ATOM 3250 N N . LEU A 1 409 ? 14.082 -6.030 -19.795 1.00 75.69 409 LEU A N 1
ATOM 3251 C CA . LEU A 1 409 ? 14.418 -6.650 -18.511 1.00 75.69 409 LEU A CA 1
ATOM 3252 C C . LEU A 1 409 ? 13.355 -7.682 -18.108 1.00 75.69 409 LEU A C 1
ATOM 3254 O O . LEU A 1 409 ? 13.711 -8.808 -17.770 1.00 75.69 409 LEU A O 1
ATOM 3258 N N . GLU A 1 410 ? 12.067 -7.363 -18.264 1.00 75.56 410 GLU A N 1
ATOM 3259 C CA . GLU A 1 410 ? 10.981 -8.323 -18.010 1.00 75.56 410 GLU A CA 1
ATOM 3260 C C . GLU A 1 410 ? 11.054 -9.539 -18.940 1.00 75.56 410 GLU A C 1
ATOM 3262 O O . GLU A 1 410 ? 10.952 -10.673 -18.482 1.00 75.56 410 GLU A O 1
ATOM 3267 N N . GLN A 1 411 ? 11.294 -9.337 -20.241 1.00 77.56 411 GLN A N 1
ATOM 3268 C CA . GLN A 1 411 ? 11.447 -10.449 -21.193 1.00 77.56 411 GLN A CA 1
ATOM 3269 C C . GLN A 1 411 ? 12.593 -11.400 -20.820 1.00 77.56 411 GLN A C 1
ATOM 3271 O O . GLN A 1 411 ? 12.559 -12.576 -21.176 1.00 77.56 411 GLN A O 1
ATOM 3276 N N . LYS A 1 412 ? 13.614 -10.894 -20.119 1.00 72.81 412 LYS A N 1
ATOM 3277 C CA . LYS A 1 412 ? 14.734 -11.681 -19.587 1.00 72.81 412 LYS A CA 1
ATOM 3278 C C . LYS A 1 412 ? 14.443 -12.299 -18.213 1.00 72.81 412 LYS A C 1
ATOM 3280 O O . LYS A 1 412 ? 15.310 -12.980 -17.673 1.00 72.81 412 LYS A O 1
ATOM 3285 N N . GLY A 1 413 ? 13.275 -12.042 -17.623 1.00 65.25 413 GLY A N 1
ATOM 3286 C CA . GLY A 1 413 ? 12.958 -12.412 -16.242 1.00 65.25 413 GLY A CA 1
ATOM 3287 C C . GLY A 1 413 ? 13.809 -11.668 -15.207 1.00 65.25 413 GLY A C 1
ATOM 3288 O O . GLY A 1 413 ? 13.995 -12.152 -14.092 1.00 65.25 413 GLY A O 1
ATOM 3289 N N . GLN A 1 414 ? 14.372 -10.514 -15.575 1.00 63.19 414 GLN A N 1
ATOM 3290 C CA . GLN A 1 414 ? 15.227 -9.707 -14.712 1.00 63.19 414 GLN A CA 1
ATOM 3291 C C . GLN A 1 414 ? 14.405 -8.650 -13.974 1.00 63.19 414 GLN A C 1
ATOM 3293 O O . GLN A 1 414 ? 13.501 -8.024 -14.524 1.00 63.19 414 GLN A O 1
ATOM 3298 N N . ASN A 1 415 ? 14.751 -8.406 -12.710 1.00 65.88 415 ASN A N 1
ATOM 3299 C CA . ASN A 1 415 ? 14.103 -7.362 -11.929 1.00 65.88 415 ASN A CA 1
ATOM 3300 C C . ASN A 1 415 ? 14.459 -5.977 -12.503 1.00 65.88 415 ASN A C 1
ATOM 3302 O O . ASN A 1 415 ? 15.632 -5.585 -12.536 1.00 65.88 415 ASN A O 1
ATOM 3306 N N . TYR A 1 416 ? 13.436 -5.226 -12.923 1.00 66.19 416 TYR A N 1
ATOM 3307 C CA . TYR A 1 416 ? 13.626 -3.936 -13.582 1.00 66.19 416 TYR A CA 1
ATOM 3308 C C . TYR A 1 416 ? 14.300 -2.882 -12.686 1.00 66.19 416 TYR A C 1
ATOM 3310 O O . TYR A 1 416 ? 15.045 -2.053 -13.199 1.00 66.19 416 TYR A O 1
ATOM 3318 N N . LEU A 1 417 ? 14.111 -2.939 -11.359 1.00 64.06 417 LEU A N 1
ATOM 3319 C CA . LEU A 1 417 ? 14.766 -2.030 -10.409 1.00 64.06 417 LEU A CA 1
ATOM 3320 C C . LEU A 1 417 ? 16.283 -2.199 -10.454 1.00 64.06 417 LEU A C 1
ATOM 3322 O O . LEU A 1 417 ? 17.014 -1.224 -10.623 1.00 64.06 417 LEU A O 1
ATOM 3326 N N . SER A 1 418 ? 16.743 -3.450 -10.362 1.00 59.75 418 SER A N 1
ATOM 3327 C CA . SER A 1 418 ? 18.166 -3.775 -10.460 1.00 59.75 418 SER A CA 1
ATOM 3328 C C . SER A 1 418 ? 18.721 -3.526 -11.860 1.00 59.75 418 SER A C 1
ATOM 3330 O O . SER A 1 418 ? 19.809 -2.978 -11.989 1.00 59.75 418 SER A O 1
ATOM 3332 N N . GLY A 1 419 ? 17.977 -3.873 -12.914 1.00 61.91 419 GLY A N 1
ATOM 3333 C CA . GLY A 1 419 ? 18.459 -3.721 -14.286 1.00 61.91 419 GLY A CA 1
ATOM 3334 C C . GLY A 1 419 ? 18.640 -2.260 -14.702 1.00 61.91 419 GLY A C 1
ATOM 3335 O O . GLY A 1 419 ? 19.634 -1.937 -15.349 1.00 61.91 419 GLY A O 1
ATOM 3336 N N . VAL A 1 420 ? 17.748 -1.358 -14.269 1.00 71.44 420 VAL A N 1
ATOM 3337 C CA . VAL A 1 420 ? 17.923 0.094 -14.459 1.00 71.44 420 VAL A CA 1
ATOM 3338 C C . VAL A 1 420 ? 19.139 0.604 -13.681 1.00 71.44 420 VAL A C 1
ATOM 3340 O O . VAL A 1 420 ? 19.926 1.370 -14.228 1.00 71.44 420 VAL A O 1
ATOM 3343 N N . GLY A 1 421 ? 19.351 0.139 -12.445 1.00 64.94 421 GLY A N 1
ATOM 3344 C CA . GLY A 1 421 ? 20.540 0.492 -11.662 1.00 64.94 421 GLY A CA 1
ATOM 3345 C C . GLY A 1 421 ? 21.853 0.020 -12.301 1.00 64.94 421 GLY A C 1
ATOM 3346 O O . GLY A 1 421 ? 22.835 0.756 -12.316 1.00 64.94 421 GLY A O 1
ATOM 3347 N N . ILE A 1 422 ? 21.874 -1.179 -12.890 1.00 64.69 422 ILE A N 1
ATOM 3348 C CA . ILE A 1 422 ? 23.049 -1.672 -13.626 1.00 64.69 422 ILE A CA 1
ATOM 3349 C C . ILE A 1 422 ? 23.283 -0.831 -14.883 1.00 64.69 422 ILE A C 1
ATOM 3351 O O . ILE A 1 422 ? 24.421 -0.458 -15.160 1.00 64.69 422 ILE A O 1
ATOM 3355 N N . ALA A 1 423 ? 22.220 -0.502 -15.626 1.00 70.56 423 ALA A N 1
ATOM 3356 C CA . ALA A 1 423 ? 22.322 0.365 -16.796 1.00 70.56 423 ALA A CA 1
ATOM 3357 C C . ALA A 1 423 ? 22.904 1.738 -16.429 1.00 70.56 423 ALA A C 1
ATOM 3359 O O . ALA A 1 423 ? 23.800 2.211 -17.125 1.00 70.56 423 ALA A O 1
ATOM 3360 N N . LEU A 1 424 ? 22.467 2.321 -15.306 1.00 75.12 424 LEU A N 1
ATOM 3361 C CA . LEU A 1 424 ? 23.029 3.553 -14.756 1.00 75.12 424 LEU A CA 1
ATOM 3362 C C . LEU A 1 424 ? 24.538 3.413 -14.508 1.00 75.12 424 LEU A C 1
ATOM 3364 O O . LEU A 1 424 ? 25.307 4.242 -14.982 1.00 75.12 424 LEU A O 1
ATOM 3368 N N . GLY A 1 425 ? 24.978 2.328 -13.862 1.00 68.25 425 GLY A N 1
ATOM 3369 C CA . GLY A 1 425 ? 26.396 2.074 -13.573 1.00 68.25 425 GLY A CA 1
ATOM 3370 C C . GLY A 1 425 ? 27.297 1.953 -14.811 1.00 68.25 425 GLY A C 1
ATOM 3371 O O . GLY A 1 425 ? 28.507 2.169 -14.719 1.00 68.25 425 GLY A O 1
ATOM 3372 N N . LEU A 1 426 ? 26.738 1.684 -16.000 1.00 73.06 426 LEU A N 1
ATOM 3373 C CA . LEU A 1 426 ? 27.516 1.681 -17.245 1.00 73.06 426 LEU A CA 1
ATOM 3374 C C . LEU A 1 426 ? 28.153 3.044 -17.532 1.00 73.06 426 LEU A C 1
ATOM 3376 O O . LEU A 1 426 ? 29.220 3.083 -18.145 1.00 73.06 426 LEU A O 1
ATOM 3380 N N . GLN A 1 427 ? 27.541 4.146 -17.091 1.00 77.44 427 GLN A N 1
ATOM 3381 C CA . GLN A 1 427 ? 28.080 5.484 -17.335 1.00 77.44 427 GLN A CA 1
ATOM 3382 C C . GLN A 1 427 ? 29.375 5.769 -1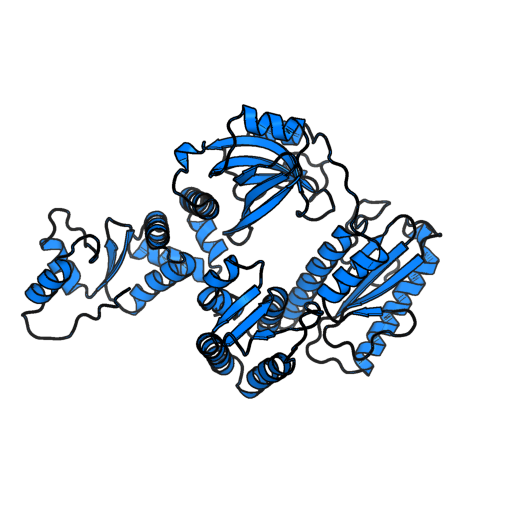6.563 1.00 77.44 427 GLN A C 1
ATOM 3384 O O . GLN A 1 427 ? 30.164 6.606 -16.997 1.00 77.44 427 GLN A O 1
ATOM 3389 N N . ASP A 1 428 ? 29.594 5.072 -15.446 1.00 72.62 428 ASP A N 1
ATOM 3390 C CA . ASP A 1 428 ? 30.800 5.207 -14.624 1.00 72.62 428 ASP A CA 1
ATOM 3391 C C . ASP A 1 428 ? 31.924 4.299 -15.137 1.00 72.62 428 ASP A C 1
ATOM 3393 O O . ASP A 1 428 ? 33.110 4.574 -14.957 1.00 72.62 428 ASP A O 1
ATOM 3397 N N . MET A 1 429 ? 31.547 3.203 -15.799 1.00 69.19 429 MET A N 1
ATOM 3398 C CA . MET A 1 429 ? 32.474 2.198 -16.316 1.00 69.19 429 MET A CA 1
ATOM 3399 C C . MET A 1 429 ? 32.920 2.475 -17.755 1.00 69.19 429 MET A C 1
ATOM 3401 O O . MET A 1 429 ? 34.007 2.049 -18.157 1.00 69.19 429 MET A O 1
ATOM 3405 N N . PHE A 1 430 ? 32.096 3.161 -18.551 1.00 75.75 430 PHE A N 1
ATOM 3406 C CA . PHE A 1 430 ? 32.311 3.321 -19.985 1.00 75.75 430 PHE A CA 1
ATOM 3407 C C . PHE A 1 430 ? 32.135 4.768 -20.452 1.00 75.75 430 PHE A C 1
ATOM 3409 O O . PHE A 1 430 ? 31.229 5.485 -20.046 1.00 75.75 430 PHE A O 1
ATOM 3416 N N . HIS A 1 431 ? 32.979 5.172 -21.406 1.00 81.75 431 HIS A N 1
ATOM 3417 C CA . HIS A 1 431 ? 32.922 6.494 -22.044 1.00 81.75 431 HIS A CA 1
ATOM 3418 C C . HIS A 1 431 ? 31.751 6.644 -23.023 1.00 81.75 431 HIS A C 1
ATOM 3420 O O . HIS A 1 431 ? 31.507 7.738 -23.529 1.00 81.75 431 HIS A O 1
ATOM 3426 N N . PHE A 1 432 ? 31.085 5.541 -23.362 1.00 86.00 432 PHE A N 1
ATOM 3427 C CA . PHE A 1 432 ? 29.970 5.528 -24.287 1.00 86.00 432 PHE A CA 1
ATOM 3428 C C . PHE A 1 432 ? 28.939 4.483 -23.863 1.00 86.00 432 PHE A C 1
ATOM 3430 O O . PHE A 1 432 ? 29.272 3.305 -23.707 1.00 86.00 432 PHE A O 1
ATOM 3437 N N . VAL A 1 433 ? 27.691 4.923 -23.721 1.00 87.56 433 VAL A N 1
ATOM 3438 C CA . VAL A 1 433 ? 26.526 4.066 -23.498 1.00 87.56 433 VAL A CA 1
ATOM 3439 C C . VAL A 1 433 ? 25.559 4.251 -24.664 1.00 87.56 433 VAL A C 1
ATOM 3441 O O . VAL A 1 433 ? 25.391 5.355 -25.177 1.00 87.56 433 VAL A O 1
ATOM 3444 N N . ALA A 1 434 ? 24.944 3.162 -25.112 1.00 90.31 434 ALA A N 1
ATOM 3445 C CA . ALA A 1 434 ? 23.872 3.195 -26.098 1.00 90.31 434 ALA A CA 1
ATOM 3446 C C . ALA A 1 434 ? 22.827 2.124 -25.808 1.00 90.31 434 ALA A C 1
ATOM 3448 O O . ALA A 1 434 ? 23.115 1.117 -25.160 1.00 90.31 434 ALA A O 1
ATOM 3449 N N . GLN A 1 435 ? 21.632 2.313 -26.359 1.00 93.69 435 GLN A N 1
ATOM 3450 C CA . GLN A 1 435 ? 20.572 1.323 -26.288 1.00 93.69 435 GLN A CA 1
ATOM 3451 C C . GLN A 1 435 ? 20.471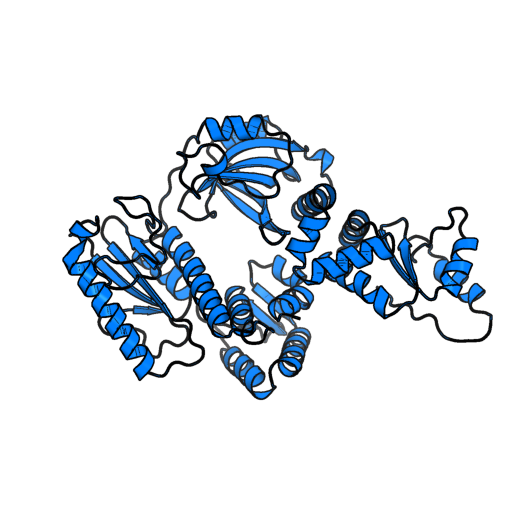 0.504 -27.581 1.00 93.69 435 GLN A C 1
ATOM 3453 O O . GLN A 1 435 ? 20.410 1.030 -28.694 1.00 93.69 435 GLN A O 1
ATOM 3458 N N . CYS A 1 436 ? 20.426 -0.814 -27.428 1.00 92.38 436 CYS A N 1
ATOM 3459 C CA . CYS A 1 436 ? 20.165 -1.761 -28.496 1.00 92.38 436 CYS A CA 1
ATOM 3460 C C . CYS A 1 436 ? 18.722 -1.630 -29.021 1.00 92.38 436 CYS A C 1
ATOM 3462 O O . CYS A 1 436 ? 17.806 -1.352 -28.241 1.00 92.38 436 CYS A O 1
ATOM 3464 N N . PRO A 1 437 ? 18.442 -1.943 -30.303 1.00 92.19 437 PRO A N 1
ATOM 3465 C CA . PRO A 1 437 ? 17.076 -2.056 -30.804 1.00 92.19 437 PRO A CA 1
ATOM 3466 C C . PRO A 1 437 ? 16.150 -2.995 -30.020 1.00 92.19 437 PRO A C 1
ATOM 3468 O O . PRO A 1 437 ? 14.942 -2.801 -30.111 1.00 92.19 437 PRO A O 1
ATOM 3471 N N . CYS A 1 438 ? 16.655 -3.958 -29.243 1.00 89.44 438 CYS A N 1
ATOM 3472 C CA . CYS A 1 438 ? 15.819 -4.778 -28.356 1.00 89.44 438 CYS A CA 1
ATOM 3473 C C . CYS A 1 438 ? 15.518 -4.144 -26.989 1.00 89.44 438 CYS A C 1
ATOM 3475 O O . CYS A 1 438 ? 14.693 -4.686 -26.266 1.00 89.44 438 CYS A O 1
ATOM 3477 N N . GLY A 1 439 ? 16.165 -3.030 -26.629 1.00 91.25 439 GLY A N 1
ATOM 3478 C CA . GLY A 1 439 ? 16.000 -2.340 -25.344 1.00 91.25 439 GLY A CA 1
ATOM 3479 C C . GLY A 1 439 ? 17.178 -2.463 -24.377 1.00 91.25 439 GLY A C 1
ATOM 3480 O O . GLY A 1 439 ? 17.243 -1.686 -23.429 1.00 91.25 439 GLY A O 1
ATOM 3481 N N . ASP A 1 440 ? 18.127 -3.371 -24.623 1.00 89.81 440 ASP A N 1
ATOM 3482 C CA . ASP A 1 440 ? 19.308 -3.539 -23.763 1.00 89.81 440 ASP A CA 1
ATOM 3483 C C . ASP A 1 440 ? 20.207 -2.299 -23.760 1.00 89.81 440 ASP A C 1
ATOM 3485 O O . ASP A 1 440 ? 20.488 -1.734 -24.816 1.00 89.81 440 ASP A O 1
ATOM 3489 N N . ALA A 1 441 ? 20.714 -1.920 -22.587 1.00 85.88 441 ALA A N 1
ATOM 3490 C CA . ALA A 1 441 ? 21.765 -0.915 -22.461 1.00 85.88 441 ALA A CA 1
ATOM 3491 C C . ALA A 1 441 ? 23.146 -1.567 -22.645 1.00 85.88 441 ALA A C 1
ATOM 3493 O O . ALA A 1 441 ? 23.426 -2.622 -22.074 1.00 85.88 441 ALA A O 1
ATOM 3494 N N . ILE A 1 442 ? 24.008 -0.943 -23.448 1.00 86.50 442 ILE A N 1
ATOM 3495 C CA . ILE A 1 442 ? 25.349 -1.439 -23.769 1.00 86.50 442 ILE A CA 1
ATOM 3496 C C . ILE A 1 442 ? 26.368 -0.344 -23.459 1.00 86.50 442 ILE A C 1
ATOM 3498 O O . ILE A 1 442 ? 26.273 0.759 -23.997 1.00 86.50 442 ILE A O 1
ATOM 3502 N N . GLY A 1 443 ? 27.360 -0.663 -22.627 1.00 81.31 443 GLY A N 1
ATOM 3503 C CA . GLY A 1 443 ? 28.519 0.189 -22.365 1.00 81.31 443 GLY A CA 1
ATOM 3504 C C . GLY A 1 443 ? 29.747 -0.305 -23.127 1.00 81.31 443 GLY A C 1
ATOM 3505 O O . GLY A 1 443 ? 30.021 -1.504 -23.151 1.00 81.31 443 GLY A O 1
ATOM 3506 N N . MET A 1 444 ? 30.482 0.598 -23.780 1.00 81.31 444 MET A N 1
ATOM 3507 C CA . MET A 1 444 ? 31.727 0.262 -24.486 1.00 81.31 444 MET A CA 1
ATOM 3508 C C . MET A 1 444 ? 32.636 1.490 -24.687 1.00 81.31 444 MET A C 1
ATOM 3510 O O . MET A 1 444 ? 32.199 2.626 -24.506 1.00 81.31 444 MET A O 1
ATOM 3514 N N . PRO A 1 445 ? 33.913 1.319 -25.078 1.00 84.00 445 PRO A N 1
ATOM 3515 C CA . PRO A 1 445 ? 34.757 2.441 -25.490 1.00 84.00 445 PRO A CA 1
ATOM 3516 C C . PRO A 1 445 ? 34.208 3.157 -26.737 1.00 84.00 445 PRO A C 1
ATOM 3518 O O . PRO A 1 445 ? 33.782 2.510 -27.693 1.00 84.00 445 PRO A O 1
ATOM 3521 N N . THR A 1 446 ? 34.295 4.490 -26.781 1.00 83.44 446 THR A N 1
ATOM 3522 C CA . THR A 1 446 ? 33.771 5.318 -27.889 1.00 83.44 446 THR A CA 1
ATOM 3523 C C . THR A 1 446 ? 34.342 4.925 -29.254 1.00 83.44 446 THR A C 1
ATOM 3525 O O . THR A 1 446 ? 33.616 4.853 -30.244 1.00 83.44 446 THR A O 1
ATOM 3528 N N . THR A 1 447 ? 35.641 4.623 -29.321 1.00 82.62 447 THR A N 1
ATOM 3529 C CA . THR A 1 447 ? 36.314 4.207 -30.562 1.00 82.62 447 THR A CA 1
ATOM 3530 C C . THR A 1 447 ? 35.773 2.883 -31.099 1.00 82.62 447 THR A C 1
ATOM 3532 O O . THR A 1 447 ? 35.629 2.726 -32.311 1.00 82.62 447 THR A O 1
ATOM 3535 N N . LEU A 1 448 ? 35.433 1.949 -30.207 1.00 82.00 448 LEU A N 1
ATOM 3536 C CA . LEU A 1 448 ? 34.833 0.667 -30.561 1.00 82.00 448 LEU A CA 1
ATOM 3537 C C . LEU A 1 448 ? 33.381 0.846 -31.018 1.00 82.00 448 LEU A C 1
ATOM 3539 O O . LEU A 1 448 ? 33.001 0.281 -32.040 1.00 82.00 448 LEU A O 1
ATOM 3543 N N . ALA A 1 449 ? 32.607 1.690 -30.329 1.00 86.19 449 ALA A N 1
ATOM 3544 C CA . ALA A 1 449 ? 31.237 2.023 -30.717 1.00 86.19 449 ALA A CA 1
ATOM 3545 C C . ALA A 1 449 ? 31.164 2.588 -32.141 1.00 86.19 449 ALA A C 1
ATOM 3547 O O . ALA A 1 449 ? 30.358 2.128 -32.946 1.00 86.19 449 ALA A O 1
ATOM 3548 N N . ILE A 1 450 ? 32.035 3.547 -32.478 1.00 86.69 450 ILE A N 1
ATOM 3549 C CA . ILE A 1 450 ? 32.085 4.149 -33.819 1.00 86.69 450 ILE A CA 1
ATOM 3550 C C . ILE A 1 450 ? 32.372 3.083 -34.882 1.00 86.69 450 ILE A C 1
ATOM 3552 O O . ILE A 1 450 ? 31.674 3.027 -35.890 1.00 86.69 450 ILE A O 1
ATOM 3556 N N . ARG A 1 451 ? 33.358 2.208 -34.646 1.00 86.38 451 ARG A N 1
ATOM 3557 C CA . ARG A 1 451 ? 33.716 1.137 -35.589 1.00 86.38 451 ARG A CA 1
ATOM 3558 C C . ARG A 1 451 ? 32.593 0.120 -35.770 1.00 86.38 451 ARG A C 1
ATOM 3560 O O . ARG A 1 451 ? 32.291 -0.245 -36.899 1.00 86.38 451 ARG A O 1
ATOM 3567 N N . LEU A 1 452 ? 31.953 -0.300 -34.679 1.00 85.50 452 LEU A N 1
ATOM 3568 C CA . LEU A 1 452 ? 30.833 -1.240 -34.729 1.00 85.50 452 LEU A CA 1
ATOM 3569 C C . LEU A 1 452 ? 29.630 -0.665 -35.475 1.00 85.50 452 LEU A C 1
ATOM 3571 O O . LEU A 1 452 ? 29.003 -1.385 -36.241 1.00 85.50 452 LEU A O 1
ATOM 3575 N N . ARG A 1 453 ? 29.312 0.624 -35.299 1.00 88.69 453 ARG A N 1
ATOM 3576 C CA . ARG A 1 453 ? 28.182 1.262 -35.996 1.00 88.69 453 ARG A CA 1
ATOM 3577 C C . ARG A 1 453 ? 28.316 1.214 -37.517 1.00 88.69 453 ARG A C 1
ATOM 3579 O O . ARG A 1 453 ? 27.305 1.068 -38.187 1.00 88.69 453 ARG A O 1
ATOM 3586 N N . VAL A 1 454 ? 29.538 1.284 -38.050 1.00 89.94 454 VAL A N 1
ATOM 3587 C CA . VAL A 1 454 ? 29.800 1.187 -39.501 1.00 89.94 454 VAL A CA 1
ATOM 3588 C C . VAL A 1 454 ? 29.438 -0.195 -40.059 1.00 89.94 454 VAL A C 1
ATOM 3590 O O . VAL A 1 454 ? 29.105 -0.307 -41.235 1.00 89.94 454 VAL A O 1
ATOM 3593 N N . LEU A 1 455 ? 29.462 -1.241 -39.226 1.00 86.19 455 LEU A N 1
ATOM 3594 C CA . LEU A 1 455 ? 29.107 -2.601 -39.640 1.00 86.19 455 LEU A CA 1
ATOM 3595 C C . LEU A 1 455 ? 27.592 -2.820 -39.767 1.00 86.19 455 LEU A C 1
ATOM 3597 O O . LEU A 1 455 ? 27.175 -3.827 -40.337 1.00 86.19 455 LEU A O 1
ATOM 3601 N N . TYR A 1 456 ? 26.764 -1.903 -39.253 1.00 86.50 456 TYR A N 1
ATOM 3602 C CA . TYR A 1 456 ? 25.309 -2.022 -39.296 1.00 86.50 456 TYR A CA 1
ATOM 3603 C C . TYR A 1 456 ? 24.697 -0.984 -40.252 1.00 86.50 456 TYR A C 1
ATOM 3605 O O . TYR A 1 456 ? 24.952 0.209 -40.088 1.00 86.50 456 TYR A O 1
ATOM 3613 N N . PRO A 1 457 ? 23.836 -1.389 -41.209 1.00 84.75 457 PRO A N 1
ATOM 3614 C CA . PRO A 1 457 ? 23.222 -0.466 -42.174 1.00 84.75 457 PRO A CA 1
ATOM 3615 C C . PRO A 1 457 ? 22.388 0.659 -41.543 1.00 84.75 457 PRO A C 1
ATOM 3617 O O . PRO A 1 457 ? 22.232 1.722 -42.133 1.00 84.75 457 PRO A O 1
ATOM 3620 N N . ASP A 1 458 ? 21.841 0.422 -40.349 1.00 88.56 458 ASP A N 1
ATOM 3621 C CA . ASP A 1 458 ? 21.042 1.383 -39.582 1.00 88.56 458 ASP A CA 1
ATOM 3622 C C . ASP A 1 458 ? 21.881 2.228 -38.607 1.00 88.56 458 ASP A C 1
ATOM 3624 O O . ASP A 1 458 ? 21.333 3.066 -37.890 1.00 88.56 458 ASP A O 1
ATOM 3628 N N . GLY A 1 459 ? 23.197 1.997 -38.541 1.00 87.56 459 GLY A N 1
ATOM 3629 C CA . GLY A 1 459 ? 24.098 2.645 -37.594 1.00 87.56 459 GLY A CA 1
ATOM 3630 C C . GLY A 1 459 ? 23.797 2.332 -36.122 1.00 87.56 459 GLY A C 1
ATOM 3631 O O . GLY A 1 459 ? 24.324 3.019 -35.242 1.00 87.56 459 GLY A O 1
ATOM 3632 N N . LYS A 1 460 ? 22.951 1.333 -35.819 1.00 89.12 460 LYS A N 1
ATOM 3633 C CA . LYS A 1 460 ? 22.541 0.994 -34.448 1.00 89.12 460 LYS A CA 1
ATOM 3634 C C . LYS A 1 460 ? 23.376 -0.150 -33.894 1.00 89.12 460 LYS A C 1
ATOM 3636 O O . LYS A 1 460 ? 23.582 -1.170 -34.542 1.00 89.12 460 LYS A O 1
ATOM 3641 N N . LEU A 1 461 ? 23.822 0.004 -32.649 1.00 88.50 461 LEU A N 1
ATOM 3642 C CA . LEU A 1 461 ? 24.559 -1.043 -31.946 1.00 88.50 461 LEU A CA 1
ATOM 3643 C C . LEU A 1 461 ? 23.623 -2.183 -31.537 1.00 88.50 461 LEU A C 1
ATOM 3645 O O . LEU A 1 461 ? 22.473 -1.961 -31.153 1.00 88.50 461 LEU A O 1
ATOM 3649 N N . ARG A 1 462 ? 24.129 -3.413 -31.604 1.00 87.81 462 ARG A N 1
ATOM 3650 C CA . ARG A 1 462 ? 23.387 -4.635 -31.282 1.00 87.81 462 ARG A CA 1
ATOM 3651 C C . ARG A 1 462 ? 24.045 -5.335 -30.098 1.00 87.81 462 ARG A C 1
ATOM 3653 O O . ARG A 1 462 ? 25.267 -5.327 -30.000 1.00 87.81 462 ARG A O 1
ATOM 3660 N N . CYS A 1 463 ? 23.241 -5.882 -29.187 1.00 82.75 463 CYS A N 1
ATOM 3661 C CA . CYS A 1 463 ? 23.728 -6.781 -28.140 1.00 82.75 463 CYS A CA 1
ATOM 3662 C C . CYS A 1 463 ? 23.913 -8.193 -28.713 1.00 82.75 463 CYS A C 1
ATOM 3664 O O . CYS A 1 463 ? 23.389 -8.488 -29.788 1.00 82.75 463 CYS A O 1
ATOM 3666 N N . GLU A 1 464 ? 24.585 -9.081 -27.981 1.00 79.44 464 GLU A N 1
ATOM 3667 C CA . GLU A 1 464 ? 24.800 -10.481 -28.393 1.00 79.44 464 GLU A CA 1
ATOM 3668 C C . GLU A 1 464 ? 23.505 -11.222 -28.741 1.00 79.44 464 GLU A C 1
ATOM 3670 O O . GLU A 1 464 ? 23.487 -12.060 -29.635 1.00 79.44 464 GLU A O 1
ATOM 3675 N N . SER A 1 465 ? 22.384 -10.893 -28.088 1.00 82.06 465 SER A N 1
ATOM 3676 C CA . SER A 1 465 ? 21.098 -11.509 -28.433 1.00 82.06 465 SER A CA 1
ATOM 3677 C C . SER A 1 465 ? 20.561 -11.060 -29.797 1.00 82.06 465 SER A C 1
ATOM 3679 O O . SER A 1 465 ? 19.802 -11.792 -30.421 1.00 82.06 465 SER A O 1
ATOM 3681 N N . CYS A 1 466 ? 20.889 -9.842 -30.236 1.00 85.12 466 CYS A N 1
ATOM 3682 C CA . CYS A 1 466 ? 20.423 -9.276 -31.509 1.00 85.12 466 CYS A CA 1
ATOM 3683 C C . CYS A 1 466 ? 21.413 -9.474 -32.656 1.00 85.12 466 CYS A C 1
ATOM 3685 O O . CYS A 1 466 ? 21.045 -9.282 -33.815 1.00 85.12 466 CYS A O 1
ATOM 3687 N N . ASP A 1 467 ? 22.660 -9.797 -32.329 1.00 85.56 467 ASP A N 1
ATOM 3688 C CA . ASP A 1 467 ? 23.704 -10.174 -33.267 1.00 85.56 467 ASP A CA 1
ATOM 3689 C C . ASP A 1 467 ? 24.555 -11.295 -32.649 1.00 85.56 467 ASP A C 1
ATOM 3691 O O . ASP A 1 467 ? 25.513 -11.012 -31.925 1.00 85.56 467 ASP A O 1
ATOM 3695 N N . PRO A 1 468 ? 24.221 -12.568 -32.923 1.00 85.44 468 PRO A N 1
ATOM 3696 C CA . PRO A 1 468 ? 24.989 -13.711 -32.431 1.00 85.44 468 PRO A CA 1
ATOM 3697 C C . PRO A 1 468 ? 26.451 -13.729 -32.905 1.00 85.44 468 PRO A C 1
ATOM 3699 O O . PRO A 1 468 ? 27.282 -14.401 -32.300 1.00 85.44 468 PRO A O 1
ATOM 3702 N N . GLU A 1 469 ? 26.790 -12.986 -33.965 1.00 85.12 469 GLU A N 1
ATOM 3703 C CA . GLU A 1 469 ? 28.158 -12.857 -34.480 1.00 85.12 469 GLU A CA 1
ATOM 3704 C C . GLU A 1 469 ? 28.917 -11.670 -33.865 1.00 85.12 469 GLU A C 1
ATOM 3706 O O . GLU A 1 469 ? 30.063 -11.409 -34.248 1.00 85.12 469 GLU A O 1
ATOM 3711 N N . LEU A 1 470 ? 28.312 -10.942 -32.915 1.00 79.69 470 LEU A N 1
ATOM 3712 C CA . LEU A 1 470 ? 28.904 -9.746 -32.312 1.00 79.69 470 LEU A CA 1
ATOM 3713 C C . LEU A 1 470 ? 30.302 -10.024 -31.754 1.00 79.69 470 LEU A C 1
ATOM 3715 O O . LEU A 1 470 ? 31.210 -9.221 -31.955 1.00 79.69 470 LEU A O 1
ATOM 3719 N N . GLU A 1 471 ? 30.501 -11.169 -31.100 1.00 74.75 471 GLU A N 1
ATOM 3720 C CA . GLU A 1 471 ? 31.803 -11.541 -30.547 1.00 74.75 471 GLU A CA 1
ATOM 3721 C C . GLU A 1 471 ? 32.868 -11.722 -31.645 1.00 74.75 471 GLU A C 1
ATOM 3723 O O . GLU A 1 471 ? 34.004 -11.269 -31.487 1.00 74.75 471 GLU A O 1
ATOM 3728 N N . SER A 1 472 ? 32.507 -12.315 -32.789 1.00 74.31 472 SER A N 1
ATOM 3729 C CA . SER A 1 472 ? 33.418 -12.462 -33.934 1.00 74.31 472 SER A CA 1
ATOM 3730 C C . SER A 1 472 ? 33.790 -11.100 -34.519 1.00 74.31 472 SER A C 1
ATOM 3732 O O . SER A 1 472 ? 34.972 -10.792 -34.674 1.00 74.31 472 SER A O 1
ATOM 3734 N N . LYS A 1 473 ? 32.794 -10.231 -34.734 1.00 79.88 473 LYS A N 1
ATOM 3735 C CA . LYS A 1 473 ? 32.991 -8.858 -35.232 1.00 79.88 473 LYS A CA 1
ATOM 3736 C C . LYS A 1 473 ? 33.869 -8.038 -34.286 1.00 79.88 473 LYS A C 1
ATOM 3738 O O . LYS A 1 473 ? 34.755 -7.306 -34.721 1.00 79.88 473 LYS A O 1
ATOM 3743 N N . LEU A 1 474 ? 33.673 -8.189 -32.975 1.00 76.19 474 LEU A N 1
ATOM 3744 C CA . LEU A 1 474 ? 34.509 -7.564 -31.951 1.00 76.19 474 LEU A CA 1
ATOM 3745 C C . LEU A 1 474 ? 35.962 -8.048 -32.011 1.00 76.19 474 LEU A C 1
ATOM 3747 O O . LEU A 1 474 ? 36.873 -7.237 -31.845 1.00 76.19 474 LEU A O 1
ATOM 3751 N N . ARG A 1 475 ? 36.198 -9.345 -32.248 1.00 76.00 475 ARG A N 1
ATOM 3752 C CA . ARG A 1 475 ? 37.552 -9.904 -32.398 1.00 76.00 475 ARG A CA 1
ATOM 3753 C C . ARG A 1 475 ? 38.244 -9.365 -33.649 1.00 76.00 475 ARG A C 1
ATOM 3755 O O . ARG A 1 475 ? 39.386 -8.929 -33.544 1.00 76.00 475 ARG A O 1
ATOM 3762 N N . GLU A 1 476 ? 37.545 -9.299 -34.780 1.00 77.31 476 GLU A N 1
ATOM 3763 C CA . GLU A 1 476 ? 38.062 -8.739 -36.039 1.00 77.31 476 GLU A CA 1
ATOM 3764 C C . GLU A 1 476 ? 38.433 -7.253 -35.906 1.00 77.31 476 GLU A C 1
ATOM 3766 O O . GLU A 1 476 ? 39.495 -6.816 -36.361 1.00 77.31 476 GLU A O 1
ATOM 3771 N N . LEU A 1 477 ? 37.608 -6.474 -35.200 1.00 72.81 477 LEU A N 1
ATOM 3772 C CA . LEU A 1 477 ? 37.869 -5.058 -34.923 1.00 72.81 477 LEU A CA 1
ATOM 3773 C C . LEU A 1 477 ? 39.006 -4.827 -33.911 1.00 72.81 477 LEU A C 1
ATOM 3775 O O . LEU A 1 477 ? 39.637 -3.763 -33.940 1.00 72.81 477 LEU A O 1
ATOM 3779 N N . ASN A 1 478 ? 39.268 -5.804 -33.034 1.00 62.56 478 ASN A N 1
ATOM 3780 C CA . ASN A 1 478 ? 40.317 -5.780 -32.009 1.00 62.56 478 ASN A CA 1
ATOM 3781 C C . ASN A 1 478 ? 41.644 -6.425 -32.454 1.00 62.56 478 ASN A C 1
ATOM 3783 O O . ASN A 1 478 ? 42.586 -6.450 -31.665 1.00 62.56 478 ASN A O 1
ATOM 3787 N N . SER A 1 479 ? 41.787 -6.876 -33.707 1.00 50.00 479 SER A N 1
ATOM 3788 C CA . SER A 1 479 ? 43.071 -7.352 -34.271 1.00 50.00 479 SER A CA 1
ATOM 3789 C C . SER A 1 479 ? 44.139 -6.252 -34.477 1.00 50.00 479 SER A C 1
ATOM 3791 O O . SER A 1 479 ? 45.170 -6.500 -35.099 1.00 50.00 479 SER A O 1
ATOM 3793 N N . GLY A 1 480 ? 43.925 -5.038 -33.955 1.00 48.78 480 GLY A N 1
ATOM 3794 C CA . GLY A 1 480 ? 44.950 -4.000 -33.785 1.00 48.78 480 GLY A CA 1
ATOM 3795 C C . GLY A 1 480 ? 45.453 -3.942 -32.332 1.00 48.78 480 GLY A C 1
ATOM 3796 O O . GLY A 1 480 ? 44.734 -4.352 -31.422 1.00 48.78 480 GLY A O 1
ATOM 3797 N N . PRO A 1 481 ? 46.675 -3.450 -32.054 1.00 37.19 481 PRO A N 1
ATOM 3798 C CA . PRO A 1 481 ? 47.266 -3.601 -30.732 1.00 37.19 481 PRO A CA 1
ATOM 3799 C C . PRO A 1 481 ? 46.569 -2.709 -29.683 1.00 37.19 481 PRO A C 1
ATOM 3801 O O . PRO A 1 481 ? 46.593 -1.486 -29.797 1.00 37.19 481 PRO A O 1
ATOM 3804 N N . VAL A 1 482 ? 46.059 -3.364 -28.623 1.00 39.09 482 VAL A N 1
ATOM 3805 C CA . VAL A 1 482 ? 45.933 -2.950 -27.199 1.00 39.09 482 VAL A CA 1
ATOM 3806 C C . VAL A 1 482 ? 44.510 -2.995 -26.577 1.00 39.09 482 VAL A C 1
ATOM 3808 O O . VAL A 1 482 ? 43.603 -2.276 -26.973 1.00 39.09 482 VAL A O 1
ATOM 3811 N N . ARG A 1 483 ? 44.458 -3.755 -25.460 1.00 38.41 483 ARG A N 1
ATOM 3812 C CA . ARG A 1 483 ? 43.543 -3.807 -24.285 1.00 38.41 483 ARG A CA 1
ATOM 3813 C C . ARG A 1 483 ? 42.111 -4.342 -24.461 1.00 38.41 483 ARG A C 1
ATOM 3815 O O . ARG A 1 483 ? 41.245 -3.723 -25.060 1.00 38.41 483 ARG A O 1
ATOM 3822 N N . LYS A 1 484 ? 41.897 -5.492 -23.797 1.00 40.19 484 LYS A N 1
ATOM 3823 C CA . LYS A 1 484 ? 40.641 -6.227 -23.583 1.00 40.19 484 LYS A CA 1
ATOM 3824 C C . LYS A 1 484 ? 39.439 -5.292 -23.413 1.00 40.19 484 LYS A C 1
ATOM 3826 O O . LYS A 1 484 ? 39.365 -4.557 -22.430 1.00 40.19 484 LYS A O 1
ATOM 3831 N N . ALA A 1 485 ? 38.480 -5.403 -24.329 1.00 38.34 485 ALA A N 1
ATOM 3832 C CA . ALA A 1 485 ? 37.103 -5.018 -24.068 1.00 38.34 485 ALA A CA 1
ATOM 3833 C C . ALA A 1 485 ? 36.610 -5.826 -22.856 1.00 38.34 485 ALA A C 1
ATOM 3835 O O . ALA A 1 485 ? 36.635 -7.057 -22.870 1.00 38.34 485 ALA A O 1
ATOM 3836 N N . GLY A 1 486 ? 36.247 -5.131 -21.780 1.00 36.06 486 GLY A N 1
ATOM 3837 C CA . GLY A 1 486 ? 35.535 -5.733 -20.663 1.00 36.06 486 GLY A CA 1
ATOM 3838 C C . GLY A 1 486 ? 34.093 -5.940 -21.090 1.00 36.06 486 GLY A C 1
ATOM 3839 O O . GLY A 1 486 ? 33.358 -4.969 -21.239 1.00 36.06 486 GLY A O 1
ATOM 3840 N N . TYR A 1 487 ? 33.723 -7.190 -21.326 1.00 37.53 487 TYR A N 1
ATOM 3841 C CA . TYR A 1 487 ? 32.337 -7.601 -21.459 1.00 37.53 487 TYR A CA 1
ATOM 3842 C C . TYR A 1 487 ? 31.910 -8.153 -20.099 1.00 37.53 487 TYR A C 1
ATOM 3844 O O . TYR A 1 487 ? 32.616 -8.993 -19.536 1.00 37.53 487 TYR A O 1
ATOM 3852 N N . VAL A 1 488 ? 30.810 -7.651 -19.543 1.00 32.97 488 VAL A N 1
ATOM 3853 C CA . VAL A 1 488 ? 30.151 -8.298 -18.405 1.00 32.97 488 VAL A CA 1
ATOM 3854 C C . VAL A 1 488 ? 29.103 -9.221 -19.025 1.00 32.97 488 VAL A C 1
ATOM 3856 O O . VAL A 1 488 ? 28.107 -8.710 -19.537 1.00 32.97 488 VAL A O 1
ATOM 3859 N N . PRO A 1 489 ? 29.340 -10.543 -19.091 1.00 31.56 489 PRO A N 1
ATOM 3860 C CA . PRO A 1 489 ? 28.303 -11.472 -19.514 1.00 31.56 489 PRO A CA 1
ATOM 3861 C C . PRO A 1 489 ? 27.167 -11.415 -18.484 1.00 31.56 489 PRO A C 1
ATOM 3863 O O . PRO A 1 489 ? 27.427 -11.409 -17.278 1.00 31.56 489 PRO A O 1
ATOM 3866 N N . TRP A 1 490 ? 25.936 -11.293 -18.981 1.00 38.09 490 TRP A N 1
ATOM 3867 C CA . TRP A 1 490 ? 24.712 -11.181 -18.185 1.00 38.09 490 TRP A CA 1
ATOM 3868 C C . TRP A 1 490 ? 24.232 -12.530 -17.667 1.00 38.09 490 TRP A C 1
ATOM 3870 O O . TRP A 1 490 ? 24.288 -13.504 -18.454 1.00 38.09 490 TRP A O 1
#

Foldseek 3Di:
DQLLVVCCQLQVVQCPPDQQKGKDAPVSVVVNLVVCCVQPPVVVSCVVVVVQVPDADPDPPDPLPHQWYADPVVRIIIGGNQSVVLVSLVRQCVPPPVDSVVSQVVSLLVVLVLLQVLLLQQFAQAQPPPRHGLAQDQDPPRLGTFRGWGDDPAAIETEAEDEDPDDDPVRVVVVVVSVVSVQVVCLVCVVVSVHDNRHHYQAEYEYLDDPDQDDPRYGYANDSSSSSVVSCVPRNGDDFDDDLDDVLLQVCQVPDPDAFLDKDFCCVSPVPPDGPFKIKHKWFWAAQDQFWTWTWGQDQLLFTDIAIATEDNVRSVVCVVVQHDGGWIKIFIWGDGRSDVPHI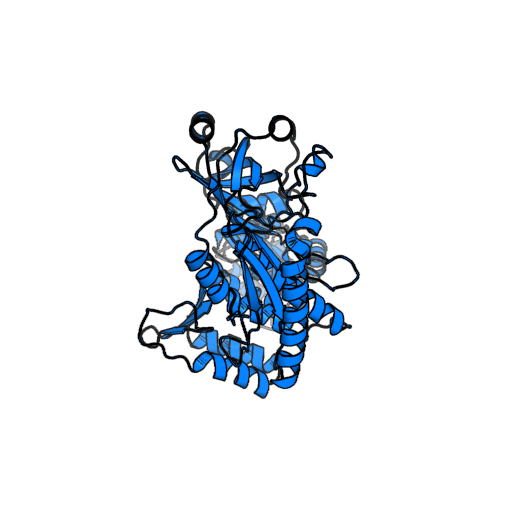HGNHIDTPGHNVVRPPHHRRVVSNLVCCVRPVLSSLCSNPPPCSVLLVVLCVVAVQDLSLQLVLCVVVVHDSVNQSVVLSCLVVVAPHWYAAPNRHIDGWYPVLLQVQLVVDPVSGDHDCVRPVCVVVVSVVVCVDDDDDIDDDDD

Secondary structure (DSSP, 8-state):
--HHHHHHHHHHHHHTTTTTEEEEEHHHHHHHHHHHHHHH-HHHHHHHHHHHTT----SSTTGGG-S-EEETTTTEEEEEHHHHHHHHHHHGGGSS-S-HHHHHHHHHHHHHHHHHHHHHTTSB-B-TTT--BSEEEEPSTT--EEEEEEE-SSEEEEEEE---SS--HHHHHHHHHHHHHHHHHHHH-TTTTTS-TTPEEEEEEE-TT-SSSEETTEEEE-SHHHHHHHHHHHH-PPP-------HHHHHHHHH--S---SPEEGGGT-TTSPTTSEEEEEEEEEEE-SSEEEEEEE-TTS-EEEEEEE--HHHHHHHHHTT--TT-EEEEEEEESSSSSSSEEEEEEEEEE-HHHHTTS-HHHHHHHHHHHH-HHHHHHHHHGGGHHHHHHHHHHTT--HHHHHHHHHHTT--HHHHHHHHHHHHHH-SEEEE-TTS-EEEE-HHHHHHHHHTSTT-----TTT-TTHHHHHHHHT-SSS--------

Radius of gyration: 26.84 Å; chains: 1; bounding box: 72×49×79 Å